Protein AF-0000000069198191 (afdb_homodimer)

Solvent-accessible surface area (backbone atoms only — not comparable to full-atom values): 28771 Å² total; per-residue (Å²): 133,84,78,75,71,73,74,68,70,69,76,62,80,58,51,46,28,41,33,27,58,34,71,60,36,30,59,89,74,40,61,64,58,69,68,40,61,92,50,57,58,44,66,52,53,46,56,86,21,30,64,37,39,41,55,30,9,34,51,59,34,36,53,48,37,34,54,55,46,38,76,74,45,50,49,34,62,27,30,38,34,8,31,30,59,12,20,58,39,41,48,39,45,50,40,70,37,79,33,68,82,27,46,57,40,37,40,40,27,42,44,12,44,69,50,19,29,55,59,74,53,69,55,45,79,86,51,32,60,58,51,48,51,52,45,71,68,41,41,52,37,70,67,40,26,56,35,26,12,69,32,17,37,47,38,39,52,85,41,49,67,54,34,50,72,43,37,70,28,43,34,67,76,54,43,57,62,68,65,76,44,90,64,59,47,74,68,41,49,42,30,17,51,40,49,41,61,36,67,35,37,37,31,25,31,31,73,50,30,59,61,42,31,58,41,53,5,22,67,56,17,47,55,37,61,88,77,72,39,76,38,54,39,82,75,27,67,59,32,70,70,31,39,38,18,60,39,58,29,47,76,67,67,28,56,45,82,42,79,42,92,28,41,66,90,54,78,54,70,63,49,38,66,67,48,54,48,56,71,68,90,134,82,78,74,69,75,75,68,71,68,77,62,81,58,51,48,27,41,35,27,59,32,71,60,35,30,59,89,74,40,63,62,60,68,67,41,62,91,51,56,59,44,67,51,53,44,57,87,19,32,64,36,37,40,55,30,10,33,52,58,33,37,52,48,37,35,53,56,46,39,74,74,43,50,48,35,63,27,30,35,35,8,30,30,60,11,20,58,40,40,48,40,44,51,41,70,37,79,33,66,81,28,45,56,40,38,39,38,26,42,45,12,45,70,50,17,28,56,59,75,53,69,55,43,80,84,53,32,60,58,51,48,52,50,44,70,68,40,41,52,38,70,67,38,27,55,35,26,12,68,30,16,38,46,38,37,52,86,41,50,68,55,32,50,72,44,38,71,28,41,34,66,76,54,42,55,61,67,66,76,44,90,64,58,47,75,65,43,49,43,29,18,52,39,50,41,61,36,67,34,36,36,32,26,28,33,74,51,31,59,61,43,31,58,41,53,4,21,67,57,17,47,56,37,60,88,77,70,40,75,38,55,40,83,75,27,67,60,32,70,69,32,37,39,19,60,39,62,29,45,76,68,66,28,54,44,80,44,78,42,92,28,41,67,89,53,79,56,69,63,47,38,65,68,48,54,48,56,71,68,90

Sequence (562 aa):
MFLLIPLYFFLGQTLPTVLFHGLGDSCSWSMLKSFFSDINADCIEIGSGPSSSILLGFLDQAKDACVKVQEKYAGQTINVVGLSQGALIGRYIITDCDLKGGRVSKYLSIGGPQMGVSVIPHCNSYLCWPLNKVVDSLVYTDYVQQHIGPAGYFRNHEDLDSYLKYNHFLPDLNNERNPECSRKSKVQLNISVQFSSLDQVMLVKFLQDEMVLPKESAFFESVDPETDKVVPLVESEFYIQDYIGVKQLDQQRKIKFIEIDDSHLKWTDDITKNVFIPFLVMFLLIPLYFFLGQTLPTVLFHGLGDSCSWSMLKSFFSDINADCIEIGSGPSSSILLGFLDQAKDACVKVQEKYAGQTINVVGLSQGALIGRYIITDCDLKGGRVSKYLSIGGPQMGVSVIPHCNSYLCWPLNKVVDSLVYTDYVQQHIGPAGYFRNHEDLDSYLKYNHFLPDLNNERNPECSRKSKVQLNISVQFSSLDQVMLVKFLQDEMVLPKESAFFESVDPETDKVVPLVESEFYIQDYIGVKQLDQQRKIKFIEIDDSHLKWTDDITKNVFIPFLV

Secondary structure (DSSP, 8-state):
----------------EEEE--TT--TTT-SHHHHTTTS-EEEPPSTTSTTHHHHS-HHHHHHHHHHHHHHHHTT-EEEEEEETTHHHHHHHHHHT---TT-EEEEEEEES--TT-B-S-TT--HHHHHHHHHHHHHHTTSHHHHHH-GGGGGB--TT-HHHHHHH-SSHHHHTT-S--S-SS--HHHHHHHHHHHT-SEEEEEEETT-SSSSSGGGGGT-EE-TTT--EE-GGGSHHHHTTSSSHHHHHHTT-EEEEEESSSTT---HHHIIIIIHHHH-/-------------PPPEEEE--TT--TTT-SHHHHTTTS-EEEPPSTTSTTHHHHS-HHHHHHHHHHHHHHHHTT-EEEEEEETTHHHHHHHHHHT---TT-EEEEEEEES--TT-B-S-TT--HHHHHHHHHHHHHHTTSHHHHHH-GGGGGB--TT-HHHHHHH-SSHHHHTT-S--S-SS--HHHHHHHHHHHT-SEEEEEEETT-SSSSSGGGGGT-EE-TTT--EE-GGGSHHHHTTSSSHHHHHHTT-EEEEEESSSTT---HHHIIIIIHHHH-

InterPro domains:
  IPR029058 Alpha/Beta hydrolase fold [G3DSA:3.40.50.1820] (12-281)
  IPR029058 Alpha/Beta hydrolase fold [SSF53474] (14-279)

Radius of gyration: 29.88 Å; Cα contacts (8 Å, |Δi|>4): 1149; chains: 2; bounding box: 51×132×80 Å

Organism: Paramecium tetraurelia (NCBI:txid5888)

Nearest PDB structures (foldseek):
  6fvj-assembly7_G  TM=5.860E-01  e=3.903E-06  Mycobacterium tuberculosis
  6fvj-assembly2_B  TM=5.836E-01  e=6.099E-06  Mycobacterium tuberculosis
  6fvj-assembly1_A  TM=5.956E-01  e=1.154E-05  Mycobacterium tuberculosis
  6fvj-assembly5_E  TM=5.384E-01  e=1.083E-05  Mycobacterium tuberculosis
  6fw5-assembly4_D  TM=4.983E-01  e=1.397E-05  Mycobacterium tuberculosis CDC1551

Structure (mmCIF, N/CA/C/O backbone):
data_AF-0000000069198191-model_v1
#
loop_
_entity.id
_entity.type
_entity.pdbx_description
1 polymer 'Chromosome undetermined scaffold_23, whole genome shotgun sequence'
#
loop_
_atom_site.group_PDB
_atom_site.id
_atom_site.type_symbol
_atom_site.label_atom_id
_atom_site.label_alt_id
_atom_site.label_comp_id
_atom_site.label_asym_id
_atom_site.label_entity_id
_atom_site.label_seq_id
_atom_site.pdbx_PDB_ins_code
_atom_site.Cartn_x
_atom_site.Cartn_y
_atom_site.Cartn_z
_atom_site.occupancy
_atom_site.B_iso_or_equiv
_atom_site.auth_seq_id
_atom_site.auth_comp_id
_atom_site.auth_asym_id
_atom_site.auth_atom_id
_atom_site.pdbx_PDB_model_num
ATOM 1 N N . MET A 1 1 ? -13.031 -57.125 -48.5 1 36 1 MET A N 1
ATOM 2 C CA . MET A 1 1 ? -13.602 -56.969 -47.156 1 36 1 MET A CA 1
ATOM 3 C C . MET A 1 1 ? -12.75 -56.031 -46.312 1 36 1 MET A C 1
ATOM 5 O O . MET A 1 1 ? -11.633 -56.375 -45.938 1 36 1 MET A O 1
ATOM 9 N N . PHE A 1 2 ? -12.836 -54.719 -46.625 1 43.81 2 PHE A N 1
ATOM 10 C CA . PHE A 1 2 ? -12.117 -53.625 -46 1 43.81 2 PHE A CA 1
ATOM 11 C C . PHE A 1 2 ? -12.469 -53.5 -44.5 1 43.81 2 PHE A C 1
ATOM 13 O O . PHE A 1 2 ? -13.648 -53.375 -44.156 1 43.81 2 PHE A O 1
ATOM 20 N N . LEU A 1 3 ? -11.68 -54.156 -43.625 1 40.16 3 LEU A N 1
ATOM 21 C CA . LEU A 1 3 ? -11.828 -54.031 -42.188 1 40.16 3 LEU A CA 1
ATOM 22 C C . LEU A 1 3 ? -11.789 -52.562 -41.75 1 40.16 3 LEU A C 1
ATOM 24 O O . LEU A 1 3 ? -10.773 -51.906 -41.906 1 40.16 3 LEU A O 1
ATOM 28 N N . LEU A 1 4 ? -12.898 -51.875 -41.812 1 40.75 4 LEU A N 1
ATOM 29 C CA . LEU A 1 4 ? -13.016 -50.562 -41.156 1 40.75 4 LEU A CA 1
ATOM 30 C C . LEU A 1 4 ? -12.578 -50.656 -39.688 1 40.75 4 LEU A C 1
ATOM 32 O O . LEU A 1 4 ? -13.203 -51.344 -38.906 1 40.75 4 LEU A O 1
ATOM 36 N N . ILE A 1 5 ? -11.305 -50.625 -39.438 1 44.59 5 ILE A N 1
ATOM 37 C CA . ILE A 1 5 ? -10.914 -50.469 -38.031 1 44.59 5 ILE A CA 1
ATOM 38 C C . ILE A 1 5 ? -11.562 -49.219 -37.438 1 44.59 5 ILE A C 1
ATOM 40 O O . ILE A 1 5 ? -11.359 -48.125 -37.938 1 44.59 5 ILE A O 1
ATOM 44 N N . PRO A 1 6 ? -12.711 -49.344 -36.812 1 41.28 6 PRO A N 1
ATOM 45 C CA . PRO A 1 6 ? -13.156 -48.125 -36.125 1 41.28 6 PRO A CA 1
ATOM 46 C C . PRO A 1 6 ? -12.055 -47.438 -35.344 1 41.28 6 PRO A C 1
ATOM 48 O O . PRO A 1 6 ? -11.289 -48.125 -34.625 1 41.28 6 PRO A O 1
ATOM 51 N N . LEU A 1 7 ? -11.469 -46.469 -35.875 1 37.59 7 LEU A N 1
ATOM 52 C CA . LEU A 1 7 ? -10.695 -45.594 -35 1 37.59 7 LEU A CA 1
ATOM 53 C C . LEU A 1 7 ? -11.469 -45.281 -33.719 1 37.59 7 LEU A C 1
ATOM 55 O O . LEU A 1 7 ? -12.477 -44.562 -33.75 1 37.59 7 LEU A O 1
ATOM 59 N N . TYR A 1 8 ? -11.68 -46.25 -32.875 1 34.47 8 TYR A N 1
ATOM 60 C CA . TYR A 1 8 ? -12.141 -45.844 -31.547 1 34.47 8 TYR A CA 1
ATOM 61 C C . TYR A 1 8 ? -11.453 -44.562 -31.094 1 34.47 8 TYR A C 1
ATOM 63 O O . TYR A 1 8 ? -10.227 -44.5 -31 1 34.47 8 TYR A O 1
ATOM 71 N N . PHE A 1 9 ? -11.898 -43.469 -31.609 1 35.97 9 PHE A N 1
ATOM 72 C CA . PHE A 1 9 ? -11.586 -42.281 -30.812 1 35.97 9 PHE A CA 1
ATOM 73 C C . PHE A 1 9 ? -11.617 -42.625 -29.328 1 35.97 9 PHE A C 1
ATOM 75 O O . PHE A 1 9 ? -12.672 -42.969 -28.781 1 35.97 9 PHE A O 1
ATOM 82 N N . PHE A 1 10 ? -10.75 -43.438 -28.875 1 36.59 10 PHE A N 1
ATOM 83 C CA . PHE A 1 10 ? -10.641 -43.438 -27.422 1 36.59 10 PHE A CA 1
ATOM 84 C C . PHE A 1 10 ? -10.969 -42.062 -26.844 1 36.59 10 PHE A C 1
ATOM 86 O O . PHE A 1 10 ? -10.227 -41.125 -27.062 1 36.59 10 PHE A O 1
ATOM 93 N N . LEU A 1 11 ? -12.102 -41.594 -26.953 1 41.69 11 LEU A N 1
ATOM 94 C CA . LEU A 1 11 ? -12.508 -40.5 -26.078 1 41.69 11 LEU A CA 1
ATOM 95 C C . LEU A 1 11 ? -11.75 -40.562 -24.75 1 41.69 11 LEU A C 1
ATOM 97 O O . LEU A 1 11 ? -12.211 -41.188 -23.797 1 41.69 11 LEU A O 1
ATOM 101 N N . GLY A 1 12 ? -10.609 -41 -24.672 1 45.25 12 GLY A N 1
ATOM 102 C CA . GLY A 1 12 ? -9.766 -41.094 -23.5 1 45.25 12 GLY A CA 1
ATOM 103 C C . GLY A 1 12 ? -9.977 -39.969 -22.5 1 45.25 12 GLY A C 1
ATOM 104 O O . GLY A 1 12 ? -10.094 -38.812 -22.891 1 45.25 12 GLY A O 1
ATOM 105 N N . GLN A 1 13 ? -10.594 -40.281 -21.391 1 59.78 13 GLN A N 1
ATOM 106 C CA . GLN A 1 13 ? -10.969 -39.375 -20.312 1 59.78 13 GLN A CA 1
ATOM 107 C C . GLN A 1 13 ? -9.867 -38.344 -20.047 1 59.78 13 GLN A C 1
ATOM 109 O O . GLN A 1 13 ? -8.719 -38.719 -19.781 1 59.78 13 GLN A O 1
ATOM 114 N N . THR A 1 14 ? -9.992 -37.062 -20.531 1 84.62 14 THR A N 1
ATOM 115 C CA . THR A 1 14 ? -9.07 -35.969 -20.234 1 84.62 14 THR A CA 1
ATOM 116 C C . THR A 1 14 ? -8.797 -35.875 -18.734 1 84.62 14 THR A C 1
ATOM 118 O O . THR A 1 14 ? -9.664 -36.188 -17.922 1 84.62 14 THR A O 1
ATOM 121 N N . LEU A 1 15 ? -7.559 -35.875 -18.344 1 94.25 15 LEU A N 1
ATOM 122 C CA . LEU A 1 15 ? -7.172 -35.719 -16.938 1 94.25 15 LEU A CA 1
ATOM 123 C C . LEU A 1 15 ? -7.938 -34.594 -16.281 1 94.25 15 LEU A C 1
ATOM 125 O O . LEU A 1 15 ? -8.211 -33.562 -16.922 1 94.25 15 LEU A O 1
ATOM 129 N N . PRO A 1 16 ? -8.43 -34.875 -15.016 1 96.5 16 PRO A N 1
ATOM 130 C CA . PRO A 1 16 ? -8.969 -33.719 -14.297 1 96.5 16 PRO A CA 1
ATOM 131 C C . PRO A 1 16 ? -7.988 -32.562 -14.25 1 96.5 16 PRO A C 1
ATOM 133 O O . PRO A 1 16 ? -6.777 -32.75 -14.117 1 96.5 16 PRO A O 1
ATOM 136 N N . THR A 1 17 ? -8.531 -31.344 -14.406 1 97.38 17 THR A N 1
ATOM 137 C CA . THR A 1 17 ? -7.73 -30.125 -14.344 1 97.38 17 THR A CA 1
ATOM 138 C C . THR A 1 17 ? -8.164 -29.25 -13.172 1 97.38 17 THR A C 1
ATOM 140 O O . THR A 1 17 ? -9.344 -28.906 -13.055 1 97.38 17 THR A O 1
ATOM 143 N N . VAL A 1 18 ? -7.227 -28.969 -12.312 1 97.75 18 VAL A N 1
ATOM 144 C CA . VAL A 1 18 ? -7.48 -28.125 -11.164 1 97.75 18 VAL A CA 1
ATOM 145 C C . VAL A 1 18 ? -7.051 -26.688 -11.477 1 97.75 18 VAL A C 1
ATOM 147 O O . VAL A 1 18 ? -5.934 -26.453 -11.938 1 97.75 18 VAL A O 1
ATOM 150 N N . LEU A 1 19 ? -7.953 -25.734 -11.203 1 97.75 19 LEU A N 1
ATOM 151 C CA . LEU A 1 19 ? -7.727 -24.328 -11.523 1 97.75 19 LEU A CA 1
ATOM 152 C C . LEU A 1 19 ? -7.578 -23.5 -10.25 1 97.75 19 LEU A C 1
ATOM 154 O O . LEU A 1 19 ? -8.312 -23.703 -9.281 1 97.75 19 LEU A O 1
ATOM 158 N N . PHE A 1 20 ? -6.613 -22.594 -10.242 1 97.75 20 PHE A N 1
ATOM 159 C CA . PHE A 1 20 ? -6.438 -21.656 -9.133 1 97.75 20 PHE A CA 1
ATOM 160 C C . PHE A 1 20 ? -6.539 -20.219 -9.617 1 97.75 20 PHE A C 1
ATOM 162 O O . PHE A 1 20 ? -5.836 -19.812 -10.547 1 97.75 20 PHE A O 1
ATOM 169 N N . HIS A 1 21 ? -7.375 -19.391 -8.922 1 96.44 21 HIS A N 1
ATOM 170 C CA . HIS A 1 21 ? -7.602 -17.984 -9.289 1 96.44 21 HIS A CA 1
ATOM 171 C C . HIS A 1 21 ? -6.531 -17.078 -8.695 1 96.44 21 HIS A C 1
ATOM 173 O O . HIS A 1 21 ? -5.684 -17.531 -7.926 1 96.44 21 HIS A O 1
ATOM 179 N N . GLY A 1 22 ? -6.566 -15.805 -9.078 1 95.19 22 GLY A N 1
ATOM 180 C CA . GLY A 1 22 ? -5.578 -14.836 -8.625 1 95.19 22 GLY A CA 1
ATOM 181 C C . GLY A 1 22 ? -6.027 -14.055 -7.41 1 95.19 22 GLY A C 1
ATOM 182 O O . GLY A 1 22 ? -7.047 -14.375 -6.797 1 95.19 22 GLY A O 1
ATOM 183 N N . LEU A 1 23 ? -5.305 -13.062 -7.121 1 95.19 23 LEU A N 1
ATOM 184 C CA . LEU A 1 23 ? -5.523 -12.195 -5.973 1 95.19 23 LEU A CA 1
ATOM 185 C C . LEU A 1 23 ? -6.867 -11.484 -6.074 1 95.19 23 LEU A C 1
ATOM 187 O O . LEU A 1 23 ? -7.188 -10.891 -7.109 1 95.19 23 LEU A O 1
ATOM 191 N N . GLY A 1 24 ? -7.691 -11.539 -5.027 1 92.81 24 GLY A N 1
ATOM 192 C CA . GLY A 1 24 ? -8.938 -10.789 -4.961 1 92.81 24 GLY A CA 1
ATOM 193 C C . GLY A 1 24 ? -10.055 -11.414 -5.777 1 92.81 24 GLY A C 1
ATOM 194 O O . GLY A 1 24 ? -11.094 -10.789 -5.988 1 92.81 24 GLY A O 1
ATOM 195 N N . ASP A 1 25 ? -9.797 -12.547 -6.254 1 92.75 25 ASP A N 1
ATOM 196 C CA . ASP A 1 25 ? -10.781 -13.258 -7.062 1 92.75 25 ASP A CA 1
ATOM 197 C C . ASP A 1 25 ? -11.375 -14.438 -6.297 1 92.75 25 ASP A C 1
ATOM 199 O O . ASP A 1 25 ? -11.094 -14.617 -5.109 1 92.75 25 ASP A O 1
ATOM 203 N N . SER A 1 26 ? -12.328 -15.125 -6.945 1 93.81 26 SER A N 1
ATOM 204 C CA . SER A 1 26 ? -12.953 -16.344 -6.418 1 93.81 26 SER A CA 1
ATOM 205 C C . SER A 1 26 ? -13.43 -17.25 -7.543 1 93.81 26 SER A C 1
ATOM 207 O O . SER A 1 26 ? -13.57 -16.812 -8.688 1 93.81 26 SER A O 1
ATOM 209 N N . CYS A 1 27 ? -13.617 -18.469 -7.211 1 94.44 27 CYS A N 1
ATOM 210 C CA . CYS A 1 27 ? -14.094 -19.422 -8.211 1 94.44 27 CYS A CA 1
ATOM 211 C C . CYS A 1 27 ? -15.469 -19.031 -8.727 1 94.44 27 CYS A C 1
ATOM 213 O O . CYS A 1 27 ? -15.781 -19.234 -9.898 1 94.44 27 CYS A O 1
ATOM 215 N N . SER A 1 28 ? -16.234 -18.438 -7.855 1 89.56 28 SER A N 1
ATOM 216 C CA . SER A 1 28 ? -17.578 -18.047 -8.25 1 89.56 28 SER A CA 1
ATOM 217 C C . SER A 1 28 ? -17.562 -16.844 -9.18 1 89.56 28 SER A C 1
ATOM 219 O O . SER A 1 28 ? -18.484 -16.641 -9.969 1 89.56 28 SER A O 1
ATOM 221 N N . TRP A 1 29 ? -16.516 -16 -9.094 1 82.12 29 TRP A N 1
ATOM 222 C CA . TRP A 1 29 ? -16.438 -14.758 -9.852 1 82.12 29 TRP A CA 1
ATOM 223 C C . TRP A 1 29 ? -15.5 -14.891 -11.039 1 82.12 29 TRP A C 1
ATOM 225 O O . TRP A 1 29 ? -15.562 -14.102 -11.984 1 82.12 29 TRP A O 1
ATOM 235 N N . SER A 1 30 ? -14.734 -15.922 -10.977 1 77.69 30 SER A N 1
ATOM 236 C CA . SER A 1 30 ? -13.664 -16.047 -11.961 1 77.69 30 SER A CA 1
ATOM 237 C C . SER A 1 30 ? -14.195 -16.562 -13.297 1 77.69 30 SER A C 1
ATOM 239 O O . SER A 1 30 ? -15.164 -17.328 -13.328 1 77.69 30 SER A O 1
ATOM 241 N N . MET A 1 31 ? -13.578 -16.031 -14.32 1 78.94 31 MET A N 1
ATOM 242 C CA . MET A 1 31 ? -13.914 -16.547 -15.641 1 78.94 31 MET A CA 1
ATOM 243 C C . MET A 1 31 ? -13.164 -17.859 -15.922 1 78.94 31 MET A C 1
ATOM 245 O O . MET A 1 31 ? -13.336 -18.453 -16.984 1 78.94 31 MET A O 1
ATOM 249 N N . LEU A 1 32 ? -12.43 -18.266 -14.938 1 83.44 32 LEU A N 1
ATOM 250 C CA . LEU A 1 32 ? -11.547 -19.406 -15.117 1 83.44 32 LEU A CA 1
ATOM 251 C C . LEU A 1 32 ? -12.336 -20.641 -15.562 1 83.44 32 LEU A C 1
ATOM 253 O O . LEU A 1 32 ? -11.969 -21.297 -16.531 1 83.44 32 LEU A O 1
ATOM 257 N N . LYS A 1 33 ? -13.445 -20.891 -14.859 1 80.81 33 LYS A N 1
ATOM 258 C CA . LYS A 1 33 ? -14.227 -22.078 -15.203 1 80.81 33 LYS A CA 1
ATOM 259 C C . LYS A 1 33 ? -14.812 -21.969 -16.609 1 80.81 33 LYS A C 1
ATOM 261 O O . LYS A 1 33 ? -14.828 -22.938 -17.359 1 80.81 33 LYS A O 1
ATOM 266 N N . SER A 1 34 ? -15.203 -20.734 -16.906 1 82 34 SER A N 1
ATOM 267 C CA . SER A 1 34 ? -15.812 -20.531 -18.219 1 82 34 SER A CA 1
ATOM 268 C C . SER A 1 34 ? -14.789 -20.656 -19.328 1 82 34 SER A C 1
ATOM 270 O O . SER A 1 34 ? -15.094 -21.172 -20.406 1 82 34 SER A O 1
ATOM 272 N N . PHE A 1 35 ? -13.586 -20.266 -19.031 1 85.81 35 PHE A N 1
ATOM 273 C CA . PHE A 1 35 ? -12.523 -20.344 -20.031 1 85.81 35 PHE A CA 1
ATOM 274 C C . PHE A 1 35 ? -12.203 -21.797 -20.359 1 85.81 35 PHE A C 1
ATOM 276 O O . PHE A 1 35 ? -11.82 -22.109 -21.484 1 85.81 35 PHE A O 1
ATOM 283 N N . PHE A 1 36 ? -12.469 -22.719 -19.375 1 89.38 36 PHE A N 1
ATOM 284 C CA . PHE A 1 36 ? -12.062 -24.109 -19.547 1 89.38 36 PHE A CA 1
ATOM 285 C C . PHE A 1 36 ? -13.266 -25.031 -19.5 1 89.38 36 PHE A C 1
ATOM 287 O O . PHE A 1 36 ? -13.18 -26.156 -18.984 1 89.38 36 PHE A O 1
ATOM 294 N N . SER A 1 37 ? -14.391 -24.531 -19.938 1 87.06 37 SER A N 1
ATOM 295 C CA . SER A 1 37 ? -15.656 -25.25 -19.859 1 87.06 37 SER A CA 1
ATOM 296 C C . SER A 1 37 ? -15.641 -26.5 -20.75 1 87.06 37 SER A C 1
ATOM 298 O O . SER A 1 37 ? -16.438 -27.422 -20.547 1 87.06 37 SER A O 1
ATOM 300 N N . ASP A 1 38 ? -14.742 -26.641 -21.719 1 89 38 ASP A N 1
ATOM 301 C CA . ASP A 1 38 ? -14.719 -27.719 -22.703 1 89 38 ASP A CA 1
ATOM 302 C C . ASP A 1 38 ? -13.914 -28.906 -22.203 1 89 38 ASP A C 1
ATOM 304 O O . ASP A 1 38 ? -13.812 -29.938 -22.891 1 89 38 ASP A O 1
ATOM 308 N N . ILE A 1 39 ? -13.32 -28.719 -21.016 1 90.75 39 ILE A N 1
ATOM 309 C CA . ILE A 1 39 ? -12.547 -29.828 -20.469 1 90.75 39 ILE A CA 1
ATOM 310 C C . ILE A 1 39 ? -12.977 -30.094 -19.031 1 90.75 39 ILE A C 1
ATOM 312 O O . ILE A 1 39 ? -13.789 -29.359 -18.469 1 90.75 39 ILE A O 1
ATOM 316 N N . ASN A 1 40 ? -12.531 -31.203 -18.453 1 92.19 40 ASN A N 1
ATOM 317 C CA . ASN A 1 40 ? -12.789 -31.562 -17.062 1 92.19 40 ASN A CA 1
ATOM 318 C C . ASN A 1 40 ? -12 -30.672 -16.094 1 92.19 40 ASN A C 1
ATOM 320 O O . ASN A 1 40 ? -10.906 -31.047 -15.68 1 92.19 40 ASN A O 1
ATOM 324 N N . ALA A 1 41 ? -12.523 -29.547 -15.844 1 94.38 41 ALA A N 1
ATOM 325 C CA . ALA A 1 41 ? -11.812 -28.578 -15.031 1 94.38 41 ALA A CA 1
ATOM 326 C C . ALA A 1 41 ? -12.625 -28.188 -13.805 1 94.38 41 ALA A C 1
ATOM 328 O O . ALA A 1 41 ? -13.852 -28.062 -13.875 1 94.38 41 ALA A O 1
ATOM 329 N N . ASP A 1 42 ? -11.945 -28.062 -12.703 1 94.62 42 ASP A N 1
ATOM 330 C CA . ASP A 1 42 ? -12.531 -27.688 -11.422 1 94.62 42 ASP A CA 1
ATOM 331 C C . ASP A 1 42 ? -11.719 -26.578 -10.742 1 94.62 42 ASP A C 1
ATOM 333 O O . ASP A 1 42 ? -10.508 -26.719 -10.562 1 94.62 42 ASP A O 1
ATOM 337 N N . CYS A 1 43 ? -12.414 -25.5 -10.398 1 96.19 43 CYS A N 1
ATOM 338 C CA . CYS A 1 43 ? -11.75 -24.422 -9.672 1 96.19 43 CYS A CA 1
ATOM 339 C C . CYS A 1 43 ? -11.734 -24.703 -8.18 1 96.19 43 CYS A C 1
ATOM 341 O O . CYS A 1 43 ? -12.773 -24.969 -7.578 1 96.19 43 CYS A O 1
ATOM 343 N N . ILE A 1 44 ? -10.555 -24.688 -7.602 1 96.5 44 ILE A N 1
ATOM 344 C CA . ILE A 1 44 ? -10.391 -24.844 -6.16 1 96.5 44 ILE A CA 1
ATOM 345 C C . ILE A 1 44 ? -10.211 -23.469 -5.516 1 96.5 44 ILE A C 1
ATOM 347 O O . ILE A 1 44 ? -9.289 -22.734 -5.871 1 96.5 44 ILE A O 1
ATOM 351 N N . GLU A 1 45 ? -11.094 -23.141 -4.57 1 96.06 45 GLU A N 1
ATOM 352 C CA . GLU A 1 45 ? -11.102 -21.828 -3.941 1 96.06 45 GLU A CA 1
ATOM 353 C C . GLU A 1 45 ? -9.859 -21.609 -3.09 1 96.06 45 GLU A C 1
ATOM 355 O O . GLU A 1 45 ? -9.492 -22.469 -2.289 1 96.06 45 GLU A O 1
ATOM 360 N N . ILE A 1 46 ? -9.094 -20.562 -3.271 1 93.31 46 ILE A N 1
ATOM 361 C CA . ILE A 1 46 ? -8.016 -20.156 -2.379 1 93.31 46 ILE A CA 1
ATOM 362 C C . ILE A 1 46 ? -8.602 -19.578 -1.092 1 93.31 46 ILE A C 1
ATOM 364 O O . ILE A 1 46 ? -9.273 -18.547 -1.114 1 93.31 46 ILE A O 1
ATOM 368 N N . GLY A 1 47 ? -8.344 -20.234 -0.029 1 93 47 GLY A N 1
ATOM 369 C CA . GLY A 1 47 ? -8.992 -19.828 1.21 1 93 47 GLY A CA 1
ATOM 370 C C . GLY A 1 47 ? -10.508 -19.891 1.136 1 93 47 GLY A C 1
ATOM 371 O O . GLY A 1 47 ? -11.078 -20.906 0.746 1 93 47 GLY A O 1
ATOM 372 N N . SER A 1 48 ? -11.164 -18.797 1.521 1 90.94 48 SER A N 1
ATOM 373 C CA . SER A 1 48 ? -12.625 -18.734 1.492 1 90.94 48 SER A CA 1
ATOM 374 C C . SER A 1 48 ? -13.109 -17.688 0.486 1 90.94 48 SER A C 1
ATOM 376 O O . SER A 1 48 ? -14.227 -17.188 0.597 1 90.94 48 SER A O 1
ATOM 378 N N . GLY A 1 49 ? -12.109 -17.328 -0.376 1 90.44 49 GLY A N 1
ATOM 379 C CA . GLY A 1 49 ? -12.531 -16.375 -1.395 1 90.44 49 GLY A CA 1
ATOM 380 C C . GLY A 1 49 ? -11.68 -15.125 -1.429 1 90.44 49 GLY A C 1
ATOM 381 O O . GLY A 1 49 ? -10.516 -15.141 -1.02 1 90.44 49 GLY A O 1
ATOM 382 N N . PRO A 1 50 ? -12.203 -14.07 -2.004 1 92.38 50 PRO A N 1
ATOM 383 C CA . PRO A 1 50 ? -11.422 -12.883 -2.377 1 92.38 50 PRO A CA 1
ATOM 384 C C . PRO A 1 50 ? -10.633 -12.305 -1.205 1 92.38 50 PRO A C 1
ATOM 386 O O . PRO A 1 50 ? -9.438 -12.047 -1.331 1 92.38 50 PRO A O 1
ATOM 389 N N . SER A 1 51 ? -11.25 -12.164 -0.042 1 94.38 51 SER A N 1
ATOM 390 C CA . SER A 1 51 ? -10.562 -11.562 1.095 1 94.38 51 SER A CA 1
ATOM 391 C C . SER A 1 51 ? -9.438 -12.461 1.6 1 94.38 51 SER A C 1
ATOM 393 O O . SER A 1 51 ? -8.375 -11.977 2.002 1 94.38 51 SER A O 1
ATOM 395 N N . SER A 1 52 ? -9.68 -13.789 1.537 1 95.88 52 SER A N 1
ATOM 396 C CA . SER A 1 52 ? -8.664 -14.727 2.004 1 95.88 52 SER A CA 1
ATOM 397 C C . SER A 1 52 ? -7.43 -14.703 1.103 1 95.88 52 SER A C 1
ATOM 399 O O . SER A 1 52 ? -6.305 -14.867 1.576 1 95.88 52 SER A O 1
ATOM 401 N N . SER A 1 53 ? -7.691 -14.477 -0.177 1 95.38 53 SER A N 1
ATOM 402 C CA . SER A 1 53 ? -6.574 -14.438 -1.111 1 95.38 53 SER A CA 1
ATOM 403 C C . SER A 1 53 ? -5.684 -13.219 -0.857 1 95.38 53 SER A C 1
ATOM 405 O O . SER A 1 53 ? -4.566 -13.148 -1.371 1 95.38 53 SER A O 1
ATOM 407 N N . ILE A 1 54 ? -6.145 -12.305 -0.061 1 96.81 54 ILE A N 1
ATOM 408 C CA . ILE A 1 54 ? -5.414 -11.078 0.245 1 96.81 54 ILE A CA 1
ATOM 409 C C . ILE A 1 54 ? -4.883 -11.141 1.674 1 96.81 54 ILE A C 1
ATOM 411 O O . ILE A 1 54 ? -3.707 -10.852 1.916 1 96.81 54 ILE A O 1
ATOM 415 N N . LEU A 1 55 ? -5.703 -11.617 2.654 1 97.38 55 LEU A N 1
ATOM 416 C CA . LEU A 1 55 ? -5.465 -11.367 4.07 1 97.38 55 LEU A CA 1
ATOM 417 C C . LEU A 1 55 ? -4.992 -12.633 4.777 1 97.38 55 LEU A C 1
ATOM 419 O O . LEU A 1 55 ? -4.953 -12.68 6.008 1 97.38 55 LEU A O 1
ATOM 423 N N . LEU A 1 56 ? -4.73 -13.727 4.027 1 97.5 56 LEU A N 1
ATOM 424 C CA . LEU A 1 56 ? -4.039 -14.898 4.559 1 97.5 56 LEU A CA 1
ATOM 425 C C . LEU A 1 56 ? -2.609 -14.961 4.035 1 97.5 56 LEU A C 1
ATOM 427 O O . LEU A 1 56 ? -2.357 -14.672 2.863 1 97.5 56 LEU A O 1
ATOM 431 N N . GLY A 1 57 ? -1.693 -15.305 4.996 1 98.06 57 GLY A N 1
ATOM 432 C CA . GLY A 1 57 ? -0.35 -15.57 4.508 1 98.06 57 GLY A CA 1
ATOM 433 C C . GLY A 1 57 ? -0.321 -16.547 3.342 1 98.06 57 GLY A C 1
ATOM 434 O O . GLY A 1 57 ? -1.146 -17.453 3.27 1 98.06 57 GLY A O 1
ATOM 435 N N . PHE A 1 58 ? 0.586 -16.312 2.496 1 98.56 58 PHE A N 1
ATOM 436 C CA . PHE A 1 58 ? 0.554 -17.062 1.247 1 98.56 58 PHE A CA 1
ATOM 437 C C . PHE A 1 58 ? 0.804 -18.547 1.502 1 98.56 58 PHE A C 1
ATOM 439 O O . PHE A 1 58 ? 0.236 -19.406 0.82 1 98.56 58 PHE A O 1
ATOM 446 N N . LEU A 1 59 ? 1.663 -18.906 2.471 1 98.19 59 LEU A N 1
ATOM 447 C CA . LEU A 1 59 ? 1.884 -20.312 2.826 1 98.19 59 LEU A CA 1
ATOM 448 C C . LEU A 1 59 ? 0.589 -20.953 3.303 1 98.19 59 LEU A C 1
ATOM 450 O O . LEU A 1 59 ? 0.291 -22.094 2.938 1 98.19 59 LEU A O 1
ATOM 454 N N . ASP A 1 60 ? -0.177 -20.234 4.078 1 98.31 60 ASP A N 1
ATOM 455 C CA . ASP A 1 60 ? -1.447 -20.75 4.57 1 98.31 60 ASP A CA 1
ATOM 456 C C . ASP A 1 60 ? -2.436 -20.953 3.424 1 98.31 60 ASP A C 1
ATOM 458 O O . ASP A 1 60 ? -3.213 -21.922 3.432 1 98.31 60 ASP A O 1
ATOM 462 N N . GLN A 1 61 ? -2.451 -20.047 2.486 1 98.5 61 GLN A N 1
ATOM 463 C CA . GLN A 1 61 ? -3.277 -20.219 1.298 1 98.5 61 GLN A CA 1
ATOM 464 C C . GLN A 1 61 ? -2.91 -21.516 0.567 1 98.5 61 GLN A C 1
ATOM 466 O O . GLN A 1 61 ? -3.789 -22.281 0.174 1 98.5 61 GLN A O 1
ATOM 471 N N . ALA A 1 62 ? -1.615 -21.719 0.419 1 98.44 62 ALA A N 1
ATOM 472 C CA . ALA A 1 62 ? -1.121 -22.891 -0.298 1 98.44 62 ALA A CA 1
ATOM 473 C C . ALA A 1 62 ? -1.48 -24.172 0.441 1 98.44 62 ALA A C 1
ATOM 475 O O . ALA A 1 62 ? -1.926 -25.141 -0.173 1 98.44 62 ALA A O 1
ATOM 476 N N . LYS A 1 63 ? -1.284 -24.172 1.744 1 98.25 63 LYS A N 1
ATOM 477 C CA . LYS A 1 63 ? -1.623 -25.328 2.553 1 98.25 63 LYS A CA 1
ATOM 478 C C . LYS A 1 63 ? -3.115 -25.641 2.477 1 98.25 63 LYS A C 1
ATOM 480 O O . LYS A 1 63 ? -3.512 -26.812 2.383 1 98.25 63 LYS A O 1
ATOM 485 N N . ASP A 1 64 ? -3.873 -24.594 2.541 1 98.19 64 ASP A N 1
ATOM 486 C CA . ASP A 1 64 ? -5.316 -24.781 2.424 1 98.19 64 ASP A CA 1
ATOM 487 C C . ASP A 1 64 ? -5.688 -25.391 1.075 1 98.19 64 ASP A C 1
ATOM 489 O O . ASP A 1 64 ? -6.523 -26.297 1.007 1 98.19 64 ASP A O 1
ATOM 493 N N . ALA A 1 65 ? -5.141 -24.844 0.031 1 98.25 65 ALA A N 1
ATOM 494 C CA . ALA A 1 65 ? -5.375 -25.375 -1.309 1 98.25 65 ALA A CA 1
ATOM 495 C C . ALA A 1 65 ? -4.988 -26.844 -1.392 1 98.25 65 ALA A C 1
ATOM 497 O O . ALA A 1 65 ? -5.703 -27.656 -1.999 1 98.25 65 ALA A O 1
ATOM 498 N N . CYS A 1 66 ? -3.873 -27.219 -0.791 1 98.38 66 CYS A N 1
ATOM 499 C CA . CYS A 1 66 ? -3.408 -28.594 -0.784 1 98.38 66 CYS A CA 1
ATOM 500 C C . CYS A 1 66 ? -4.441 -29.516 -0.147 1 98.38 66 CYS A C 1
ATOM 502 O O . CYS A 1 66 ? -4.77 -30.562 -0.702 1 98.38 66 CYS A O 1
ATOM 504 N N . VAL A 1 67 ? -4.957 -29.125 0.975 1 98.38 67 VAL A N 1
ATOM 505 C CA . VAL A 1 67 ? -5.961 -29.922 1.669 1 98.38 67 VAL A CA 1
ATOM 506 C C . VAL A 1 67 ? -7.168 -30.141 0.761 1 98.38 67 VAL A C 1
ATOM 508 O O . VAL A 1 67 ? -7.672 -31.266 0.641 1 98.38 67 VAL A O 1
ATOM 511 N N . LYS A 1 68 ? -7.578 -29.156 0.105 1 98.25 68 LYS A N 1
ATOM 512 C CA . LYS A 1 68 ? -8.758 -29.219 -0.758 1 98.25 68 LYS A CA 1
ATOM 513 C C . LYS A 1 68 ? -8.492 -30.109 -1.973 1 98.25 68 LYS A C 1
ATOM 515 O O . LYS A 1 68 ? -9.375 -30.844 -2.408 1 98.25 68 LYS A O 1
ATOM 520 N N . VAL A 1 69 ? -7.312 -29.984 -2.541 1 98.38 69 VAL A N 1
ATOM 521 C CA . VAL A 1 69 ? -6.949 -30.844 -3.672 1 98.38 69 VAL A CA 1
ATOM 522 C C . VAL A 1 69 ? -6.898 -32.281 -3.227 1 98.38 69 VAL A C 1
ATOM 524 O O . VAL A 1 69 ? -7.375 -33.188 -3.936 1 98.38 69 VAL A O 1
ATOM 527 N N . GLN A 1 70 ? -6.336 -32.562 -2.031 1 97.94 70 GLN A N 1
ATOM 528 C CA . GLN A 1 70 ? -6.25 -33.938 -1.492 1 97.94 70 GLN A CA 1
ATOM 529 C C . GLN A 1 70 ? -7.637 -34.531 -1.302 1 97.94 70 GLN A C 1
ATOM 531 O O . GLN A 1 70 ? -7.848 -35.719 -1.581 1 97.94 70 GLN A O 1
ATOM 536 N N . GLU A 1 71 ? -8.547 -33.75 -0.809 1 97.75 71 GLU A N 1
ATOM 537 C CA . GLU A 1 71 ? -9.906 -34.219 -0.539 1 97.75 71 GLU A CA 1
ATOM 538 C C . GLU A 1 71 ? -10.578 -34.719 -1.812 1 97.75 71 GLU A C 1
ATOM 540 O O . GLU A 1 71 ? -11.344 -35.688 -1.774 1 97.75 71 GLU A O 1
ATOM 545 N N . LYS A 1 72 ? -10.172 -34.188 -2.918 1 97.06 72 LYS A N 1
ATOM 546 C CA . LYS A 1 72 ? -10.93 -34.469 -4.133 1 97.06 72 LYS A CA 1
ATOM 547 C C . LYS A 1 72 ? -10.117 -35.312 -5.105 1 97.06 72 LYS A C 1
ATOM 549 O O . LYS A 1 72 ? -10.68 -36.094 -5.875 1 97.06 72 LYS A O 1
ATOM 554 N N . TYR A 1 73 ? -8.82 -35.219 -5.02 1 97.44 73 TYR A N 1
ATOM 555 C CA . TYR A 1 73 ? -8.055 -35.75 -6.141 1 97.44 73 TYR A CA 1
ATOM 556 C C . TYR A 1 73 ? -6.926 -36.625 -5.652 1 97.44 73 TYR A C 1
ATOM 558 O O . TYR A 1 73 ? -6.008 -36.969 -6.41 1 97.44 73 TYR A O 1
ATOM 566 N N . ALA A 1 74 ? -6.898 -37.062 -4.379 1 96.31 74 ALA A N 1
ATOM 567 C CA . ALA A 1 74 ? -5.863 -37.938 -3.855 1 96.31 74 ALA A CA 1
ATOM 568 C C . ALA A 1 74 ? -5.73 -39.188 -4.715 1 96.31 74 ALA A C 1
ATOM 570 O O . ALA A 1 74 ? -6.738 -39.781 -5.109 1 96.31 74 ALA A O 1
ATOM 571 N N . GLY A 1 75 ? -4.516 -39.531 -5.047 1 97.31 75 GLY A N 1
ATOM 572 C CA . GLY A 1 75 ? -4.246 -40.75 -5.773 1 97.31 75 GLY A CA 1
ATOM 573 C C . GLY A 1 75 ? -4.449 -40.625 -7.27 1 97.31 75 GLY A C 1
ATOM 574 O O . GLY A 1 75 ? -4.227 -41.562 -8.023 1 97.31 75 GLY A O 1
ATOM 575 N N . GLN A 1 76 ? -4.762 -39.438 -7.738 1 97.25 76 GLN A N 1
ATOM 576 C CA . GLN A 1 76 ? -5.07 -39.25 -9.156 1 97.25 76 GLN A CA 1
ATOM 577 C C . GLN A 1 76 ? -3.961 -38.469 -9.852 1 97.25 76 GLN A C 1
ATOM 579 O O . GLN A 1 76 ? -3.148 -37.812 -9.195 1 97.25 76 GLN A O 1
ATOM 584 N N . THR A 1 77 ? -3.842 -38.656 -11.156 1 97.69 77 THR A N 1
ATOM 585 C CA . THR A 1 77 ? -3.051 -37.75 -12 1 97.69 77 THR A CA 1
ATOM 586 C C . THR A 1 77 ? -3.891 -36.594 -12.484 1 97.69 77 THR A C 1
ATOM 588 O O . THR A 1 77 ? -4.98 -36.781 -13.031 1 97.69 77 THR A O 1
ATOM 591 N N . ILE A 1 78 ? -3.463 -35.406 -12.219 1 98.12 78 ILE A N 1
ATOM 592 C CA . ILE A 1 78 ? -4.25 -34.219 -12.547 1 98.12 78 ILE A CA 1
ATOM 593 C C . ILE A 1 78 ? -3.387 -33.219 -13.32 1 98.12 78 ILE A C 1
ATOM 595 O O . ILE A 1 78 ? -2.16 -33.344 -13.344 1 98.12 78 ILE A O 1
ATOM 599 N N . ASN A 1 79 ? -4.016 -32.281 -14.078 1 98.25 79 ASN A N 1
ATOM 600 C CA . ASN A 1 79 ? -3.391 -31.047 -14.547 1 98.25 79 ASN A CA 1
ATOM 601 C C . ASN A 1 79 ? -3.646 -29.891 -13.586 1 98.25 79 ASN A C 1
ATOM 603 O O . ASN A 1 79 ? -4.621 -29.906 -12.828 1 98.25 79 ASN A O 1
ATOM 607 N N . VAL A 1 80 ? -2.744 -28.953 -13.633 1 98.38 80 VAL A N 1
ATOM 608 C CA . VAL A 1 80 ? -2.9 -27.766 -12.789 1 98.38 80 VAL A CA 1
ATOM 609 C C . VAL A 1 80 ? -2.764 -26.5 -13.633 1 98.38 80 VAL A C 1
ATOM 611 O O . VAL A 1 80 ? -1.85 -26.391 -14.453 1 98.38 80 VAL A O 1
ATOM 614 N N . VAL A 1 81 ? -3.688 -25.594 -13.484 1 98.19 81 VAL A N 1
ATOM 615 C CA . VAL A 1 81 ? -3.652 -24.281 -14.109 1 98.19 81 VAL A CA 1
ATOM 616 C C . VAL A 1 81 ? -3.705 -23.203 -13.031 1 98.19 81 VAL A C 1
ATOM 618 O O . VAL A 1 81 ? -4.547 -23.25 -12.125 1 98.19 81 VAL A O 1
ATOM 621 N N . GLY A 1 82 ? -2.842 -22.281 -13.094 1 98 82 GLY A N 1
ATOM 622 C CA . GLY A 1 82 ? -2.852 -21.156 -12.172 1 98 82 GLY A CA 1
ATOM 623 C C . GLY A 1 82 ? -2.812 -19.812 -12.867 1 98 82 GLY A C 1
ATOM 624 O O . GLY A 1 82 ? -2.018 -19.609 -13.781 1 98 82 GLY A O 1
ATOM 625 N N . LEU A 1 83 ? -3.693 -18.906 -12.461 1 97.19 83 LEU A N 1
ATOM 626 C CA . LEU A 1 83 ? -3.705 -17.516 -12.938 1 97.19 83 LEU A CA 1
ATOM 627 C C . LEU A 1 83 ? -3.049 -16.594 -11.93 1 97.19 83 LEU A C 1
ATOM 629 O O . LEU A 1 83 ? -3.428 -16.562 -10.758 1 97.19 83 LEU A O 1
ATOM 633 N N . SER A 1 84 ? -2.162 -15.727 -12.414 1 97 84 SER A N 1
ATOM 634 C CA . SER A 1 84 ? -1.512 -14.75 -11.547 1 97 84 SER A CA 1
ATOM 635 C C . SER A 1 84 ? -0.922 -15.422 -10.305 1 97 84 SER A C 1
ATOM 637 O O . SER A 1 84 ? -0.107 -16.344 -10.422 1 97 84 SER A O 1
ATOM 639 N N . GLN A 1 85 ? -1.298 -15.008 -9.039 1 97.75 85 GLN A N 1
ATOM 640 C CA . GLN A 1 85 ? -0.735 -15.641 -7.852 1 97.75 85 GLN A CA 1
ATOM 641 C C . GLN A 1 85 ? -1.136 -17.109 -7.766 1 97.75 85 GLN A C 1
ATOM 643 O O . GLN A 1 85 ? -0.46 -17.906 -7.113 1 97.75 85 GLN A O 1
ATOM 648 N N . GLY A 1 86 ? -2.256 -17.516 -8.438 1 98.06 86 GLY A N 1
ATOM 649 C CA . GLY A 1 86 ? -2.686 -18.891 -8.461 1 98.06 86 GLY A CA 1
ATOM 650 C C . GLY A 1 86 ? -1.646 -19.844 -9.039 1 98.06 86 GLY A C 1
ATOM 651 O O . GLY A 1 86 ? -1.63 -21.031 -8.719 1 98.06 86 GLY A O 1
ATOM 652 N N . ALA A 1 87 ? -0.829 -19.312 -9.883 1 98.69 87 ALA A N 1
ATOM 653 C CA . ALA A 1 87 ? 0.243 -20.109 -10.469 1 98.69 87 ALA A CA 1
ATOM 654 C C . ALA A 1 87 ? 1.224 -20.578 -9.391 1 98.69 87 ALA A C 1
ATOM 656 O O . ALA A 1 87 ? 1.749 -21.688 -9.461 1 98.69 87 ALA A O 1
ATOM 657 N N . LEU A 1 88 ? 1.504 -19.719 -8.398 1 98.81 88 LEU A N 1
ATOM 658 C CA . LEU A 1 88 ? 2.404 -20.094 -7.309 1 98.81 88 LEU A CA 1
ATOM 659 C C . LEU A 1 88 ? 1.755 -21.125 -6.395 1 98.81 88 LEU A C 1
ATOM 661 O O . LEU A 1 88 ? 2.436 -22.016 -5.875 1 98.81 88 LEU A O 1
ATOM 665 N N . ILE A 1 89 ? 0.438 -21.031 -6.266 1 98.69 89 ILE A N 1
ATOM 666 C CA . ILE A 1 89 ? -0.298 -22.062 -5.539 1 98.69 89 ILE A CA 1
ATOM 667 C C . ILE A 1 89 ? -0.211 -23.375 -6.293 1 98.69 89 ILE A C 1
ATOM 669 O O . ILE A 1 89 ? 0.01 -24.438 -5.684 1 98.69 89 ILE A O 1
ATOM 673 N N . GLY A 1 90 ? -0.388 -23.297 -7.566 1 98.56 90 GLY A N 1
ATOM 674 C CA . GLY A 1 90 ? -0.232 -24.484 -8.391 1 98.56 90 GLY A CA 1
ATOM 675 C C . GLY A 1 90 ? 1.125 -25.141 -8.242 1 98.56 90 GLY A C 1
ATOM 676 O O . GLY A 1 90 ? 1.218 -26.375 -8.141 1 98.56 90 GLY A O 1
ATOM 677 N N . ARG A 1 91 ? 2.182 -24.359 -8.211 1 98.25 91 ARG A N 1
ATOM 678 C CA . ARG A 1 91 ? 3.523 -24.906 -8.023 1 98.25 91 ARG A CA 1
ATOM 679 C C . ARG A 1 91 ? 3.65 -25.594 -6.664 1 98.25 91 ARG A C 1
ATOM 681 O O . ARG A 1 91 ? 4.34 -26.609 -6.535 1 98.25 91 ARG A O 1
ATOM 688 N N . TYR A 1 92 ? 3.057 -25 -5.688 1 98.06 92 TYR A N 1
ATOM 689 C CA . TYR A 1 92 ? 3.074 -25.625 -4.367 1 98.06 92 TYR A CA 1
ATOM 690 C C . TYR A 1 92 ? 2.408 -26.984 -4.398 1 98.06 92 TYR A C 1
ATOM 692 O O . TYR A 1 92 ? 2.883 -27.938 -3.764 1 98.06 92 TYR A O 1
ATOM 700 N N . ILE A 1 93 ? 1.279 -27.109 -5.129 1 98.19 93 ILE A N 1
ATOM 701 C CA . ILE A 1 93 ? 0.601 -28.406 -5.281 1 98.19 93 ILE A CA 1
ATOM 702 C C . ILE A 1 93 ? 1.548 -29.406 -5.926 1 98.19 93 ILE A C 1
ATOM 704 O O . ILE A 1 93 ? 1.597 -30.578 -5.516 1 98.19 93 ILE A O 1
ATOM 708 N N . ILE A 1 94 ? 2.316 -28.984 -6.844 1 97.81 94 ILE A N 1
ATOM 709 C CA . ILE A 1 94 ? 3.227 -29.844 -7.598 1 97.81 94 ILE A CA 1
ATOM 710 C C . ILE A 1 94 ? 4.375 -30.297 -6.699 1 97.81 94 ILE A C 1
ATOM 712 O O . ILE A 1 94 ? 4.711 -31.484 -6.664 1 97.81 94 ILE A O 1
ATOM 716 N N . THR A 1 95 ? 4.941 -29.375 -5.879 1 95.75 95 THR A N 1
ATOM 717 C CA . THR A 1 95 ? 6.246 -29.625 -5.285 1 95.75 95 THR A CA 1
ATOM 718 C C . THR A 1 95 ? 6.102 -30.016 -3.814 1 95.75 95 THR A C 1
ATOM 720 O O . THR A 1 95 ? 6.918 -30.766 -3.283 1 95.75 95 THR A O 1
ATOM 723 N N . ASP A 1 96 ? 5.047 -29.516 -3.18 1 95.25 96 ASP A N 1
ATOM 724 C CA . ASP A 1 96 ? 5.047 -29.609 -1.723 1 95.25 96 ASP A CA 1
ATOM 725 C C . ASP A 1 96 ? 3.801 -30.328 -1.221 1 95.25 96 ASP A C 1
ATOM 727 O O . ASP A 1 96 ? 3.75 -30.766 -0.068 1 95.25 96 ASP A O 1
ATOM 731 N N . CYS A 1 97 ? 2.832 -30.484 -2.105 1 96.31 97 CYS A N 1
ATOM 732 C CA . CYS A 1 97 ? 1.596 -31.125 -1.682 1 96.31 97 CYS A CA 1
ATOM 733 C C . CYS A 1 97 ? 1.678 -32.625 -1.876 1 96.31 97 CYS A C 1
ATOM 735 O O . CYS A 1 97 ? 1.966 -33.125 -2.977 1 96.31 97 CYS A O 1
ATOM 737 N N . ASP A 1 98 ? 1.46 -33.406 -0.799 1 95.31 98 ASP A N 1
ATOM 738 C CA . ASP A 1 98 ? 1.38 -34.844 -0.898 1 95.31 98 ASP A CA 1
ATOM 739 C C . ASP A 1 98 ? 0.061 -35.281 -1.533 1 95.31 98 ASP A C 1
ATOM 741 O O . ASP A 1 98 ? -0.977 -35.312 -0.867 1 95.31 98 ASP A O 1
ATOM 745 N N . LEU A 1 99 ? 0.13 -35.719 -2.754 1 96.38 99 LEU A N 1
ATOM 746 C CA . LEU A 1 99 ? -1.077 -36.094 -3.488 1 96.38 99 LEU A CA 1
ATOM 747 C C . LEU A 1 99 ? -1.419 -37.562 -3.287 1 96.38 99 LEU A C 1
ATOM 749 O O . LEU A 1 99 ? -2.209 -38.125 -4.043 1 96.38 99 LEU A O 1
ATOM 753 N N . LYS A 1 100 ? -0.808 -38.219 -2.273 1 95.94 100 LYS A N 1
ATOM 754 C CA . LYS A 1 100 ? -1.126 -39.562 -1.803 1 95.94 100 LYS A CA 1
ATOM 755 C C . LYS A 1 100 ? -1.095 -40.594 -2.951 1 95.94 100 LYS A C 1
ATOM 757 O O . LYS A 1 100 ? -2.059 -41.312 -3.164 1 95.94 100 LYS A O 1
ATOM 762 N N . GLY A 1 101 ? -0.042 -40.594 -3.656 1 95 101 GLY A N 1
ATOM 763 C CA . GLY A 1 101 ? 0.139 -41.531 -4.75 1 95 101 GLY A CA 1
ATOM 764 C C . GLY A 1 101 ? -0.24 -40.969 -6.102 1 95 101 GLY A C 1
ATOM 765 O O . GLY A 1 101 ? 0.019 -41.562 -7.141 1 95 101 GLY A O 1
ATOM 766 N N . GLY A 1 102 ? -0.878 -39.844 -6.086 1 96.62 102 GLY A N 1
ATOM 767 C CA . GLY A 1 102 ? -1.151 -39.125 -7.32 1 96.62 102 GLY A CA 1
ATOM 768 C C . GLY A 1 102 ? 0.002 -38.25 -7.762 1 96.62 102 GLY A C 1
ATOM 769 O O . GLY A 1 102 ? 1.085 -38.281 -7.176 1 96.62 102 GLY A O 1
ATOM 770 N N . ARG A 1 103 ? -0.226 -37.5 -8.891 1 96.62 103 ARG A N 1
ATOM 771 C CA . ARG A 1 103 ? 0.798 -36.594 -9.391 1 96.62 103 ARG A CA 1
ATOM 772 C C . ARG A 1 103 ? 0.194 -35.531 -10.32 1 96.62 103 ARG A C 1
ATOM 774 O O . ARG A 1 103 ? -0.932 -35.719 -10.797 1 96.62 103 ARG A O 1
ATOM 781 N N . VAL A 1 104 ? 0.904 -34.531 -10.523 1 98.19 104 VAL A N 1
ATOM 782 C CA . VAL A 1 104 ? 0.531 -33.531 -11.523 1 98.19 104 VAL A CA 1
ATOM 783 C C . VAL A 1 104 ? 1.216 -33.875 -12.852 1 98.19 104 VAL A C 1
ATOM 785 O O . VAL A 1 104 ? 2.416 -34.156 -12.883 1 98.19 104 VAL A O 1
ATOM 788 N N . SER A 1 105 ? 0.457 -33.906 -13.898 1 98.25 105 SER A N 1
ATOM 789 C CA . SER A 1 105 ? 0.985 -34.219 -15.219 1 98.25 105 SER A CA 1
ATOM 790 C C . SER A 1 105 ? 1.45 -32.969 -15.945 1 98.25 105 SER A C 1
ATOM 792 O O . SER A 1 105 ? 2.623 -32.844 -16.312 1 98.25 105 SER A O 1
ATOM 794 N N . LYS A 1 106 ? 0.574 -32 -16.141 1 98.62 106 LYS A N 1
ATOM 795 C CA . LYS A 1 106 ? 0.855 -30.781 -16.875 1 98.62 106 LYS A CA 1
ATOM 796 C C . LYS A 1 106 ? 0.562 -29.562 -16 1 98.62 106 LYS A C 1
ATOM 798 O O . LYS A 1 106 ? -0.38 -29.562 -15.211 1 98.62 106 LYS A O 1
ATOM 803 N N . TYR A 1 107 ? 1.404 -28.562 -16.172 1 98.81 107 TYR A N 1
ATOM 804 C CA . TYR A 1 107 ? 1.299 -27.312 -15.43 1 98.81 107 TYR A CA 1
ATOM 805 C C . TYR A 1 107 ? 1.221 -26.125 -16.375 1 98.81 107 TYR A C 1
ATOM 807 O O . TYR A 1 107 ? 2.123 -25.906 -17.188 1 98.81 107 TYR A O 1
ATOM 815 N N . LEU A 1 108 ? 0.132 -25.375 -16.297 1 98.75 108 LEU A N 1
ATOM 816 C CA . LEU A 1 108 ? -0.073 -24.156 -17.062 1 98.75 108 LEU A CA 1
ATOM 817 C C . LEU A 1 108 ? -0.112 -22.922 -16.156 1 98.75 108 LEU A C 1
ATOM 819 O O . LEU A 1 108 ? -1.04 -22.766 -15.359 1 98.75 108 LEU A O 1
ATOM 823 N N . SER A 1 109 ? 0.889 -22.109 -16.234 1 98.81 109 SER A N 1
ATOM 824 C CA . SER A 1 109 ? 0.972 -20.844 -15.523 1 98.81 109 SER A CA 1
ATOM 825 C C . SER A 1 109 ? 0.585 -19.672 -16.438 1 98.81 109 SER A C 1
ATOM 827 O O . SER A 1 109 ? 1.263 -19.406 -17.422 1 98.81 109 SER A O 1
ATOM 829 N N . ILE A 1 110 ? -0.467 -18.984 -16.094 1 98.38 110 ILE A N 1
ATOM 830 C CA . ILE A 1 110 ? -0.916 -17.844 -16.891 1 98.38 110 ILE A CA 1
ATOM 831 C C . ILE A 1 110 ? -0.636 -16.562 -16.125 1 98.38 110 ILE A C 1
ATOM 833 O O . ILE A 1 110 ? -1.373 -16.203 -15.203 1 98.38 110 ILE A O 1
ATOM 837 N N . GLY A 1 111 ? 0.417 -15.867 -16.562 1 98.38 111 GLY A N 1
ATOM 838 C CA . GLY A 1 111 ? 0.794 -14.617 -15.914 1 98.38 111 GLY A CA 1
ATOM 839 C C . GLY A 1 111 ? 1.275 -14.812 -14.492 1 98.38 111 GLY A C 1
ATOM 840 O O . GLY A 1 111 ? 1.057 -13.945 -13.633 1 98.38 111 GLY A O 1
ATOM 841 N N . GLY A 1 112 ? 1.845 -15.922 -14.148 1 98.69 112 GLY A N 1
ATOM 842 C CA . GLY A 1 112 ? 2.271 -16.219 -12.789 1 98.69 112 GLY A CA 1
ATOM 843 C C . GLY A 1 112 ? 3.615 -15.609 -12.445 1 98.69 112 GLY A C 1
ATOM 844 O O . GLY A 1 112 ? 4.566 -15.695 -13.219 1 98.69 112 GLY A O 1
ATOM 845 N N . PRO A 1 113 ? 3.717 -14.922 -11.328 1 98.75 113 PRO A N 1
ATOM 846 C CA . PRO A 1 113 ? 5 -14.344 -10.922 1 98.75 113 PRO A CA 1
ATOM 847 C C . PRO A 1 113 ? 5.949 -15.367 -10.312 1 98.75 113 PRO A C 1
ATOM 849 O O . PRO A 1 113 ? 6.25 -15.297 -9.117 1 98.75 113 PRO A O 1
ATOM 852 N N . GLN A 1 114 ? 6.562 -16.188 -11.117 1 98.81 114 GLN A N 1
ATOM 853 C CA . GLN A 1 114 ? 7.352 -17.344 -10.695 1 98.81 114 GLN A CA 1
ATOM 854 C C . GLN A 1 114 ? 8.578 -16.906 -9.906 1 98.81 114 GLN A C 1
ATOM 856 O O . GLN A 1 114 ? 9.031 -17.641 -9.016 1 98.81 114 GLN A O 1
ATOM 861 N N . MET A 1 115 ? 9.117 -15.727 -10.25 1 98.38 115 MET A N 1
ATOM 862 C CA . MET A 1 115 ? 10.258 -15.188 -9.516 1 98.38 115 MET A CA 1
ATOM 863 C C . MET A 1 115 ? 9.836 -14.008 -8.641 1 98.38 115 MET A C 1
ATOM 865 O O . MET A 1 115 ? 10.664 -13.188 -8.258 1 98.38 115 MET A O 1
ATOM 869 N N . GLY A 1 116 ? 8.484 -13.883 -8.414 1 98.31 116 GLY A N 1
ATOM 870 C CA . GLY A 1 116 ? 7.957 -12.875 -7.504 1 98.31 116 GLY A CA 1
ATOM 871 C C . GLY A 1 116 ? 7.727 -11.531 -8.172 1 98.31 116 GLY A C 1
ATOM 872 O O . GLY A 1 116 ? 7.891 -11.406 -9.391 1 98.31 116 GLY A O 1
ATOM 873 N N . VAL A 1 117 ? 7.207 -10.617 -7.422 1 97.12 117 VAL A N 1
ATOM 874 C CA . VAL A 1 117 ? 7.031 -9.219 -7.801 1 97.12 117 VAL A CA 1
ATOM 875 C C . VAL A 1 117 ? 7.887 -8.328 -6.902 1 97.12 117 VAL A C 1
ATOM 877 O O . VAL A 1 117 ? 8.211 -8.703 -5.773 1 97.12 117 VAL A O 1
ATOM 880 N N . SER A 1 118 ? 8.227 -7.156 -7.41 1 94.19 118 SER A N 1
ATOM 881 C CA . SER A 1 118 ? 9.172 -6.359 -6.637 1 94.19 118 SER A CA 1
ATOM 882 C C . SER A 1 118 ? 8.648 -4.941 -6.418 1 94.19 118 SER A C 1
ATOM 884 O O . SER A 1 118 ? 9.273 -4.148 -5.711 1 94.19 118 SER A O 1
ATOM 886 N N . VAL A 1 119 ? 7.512 -4.598 -7.039 1 88.44 119 VAL A N 1
ATOM 887 C CA . VAL A 1 119 ? 6.973 -3.244 -6.918 1 88.44 119 VAL A CA 1
ATOM 888 C C . VAL A 1 119 ? 5.449 -3.297 -6.867 1 88.44 119 VAL A C 1
ATOM 890 O O . VAL A 1 119 ? 4.84 -4.258 -7.34 1 88.44 119 VAL A O 1
ATOM 893 N N . ILE A 1 120 ? 4.871 -2.309 -6.258 1 86.12 120 ILE A N 1
ATOM 894 C CA . ILE A 1 120 ? 3.418 -2.172 -6.277 1 86.12 120 ILE A CA 1
ATOM 895 C C . ILE A 1 120 ? 2.959 -1.72 -7.66 1 86.12 120 ILE A C 1
ATOM 897 O O . ILE A 1 120 ? 3.439 -0.711 -8.18 1 86.12 120 ILE A O 1
ATOM 901 N N . PRO A 1 121 ? 2.043 -2.438 -8.234 1 87.75 121 PRO A N 1
ATOM 902 C CA . PRO A 1 121 ? 1.615 -2.076 -9.586 1 87.75 121 PRO A CA 1
ATOM 903 C C . PRO A 1 121 ? 0.83 -0.768 -9.625 1 87.75 121 PRO A C 1
ATOM 905 O O . PRO A 1 121 ? 0.139 -0.427 -8.664 1 87.75 121 PRO A O 1
ATOM 908 N N . HIS A 1 122 ? 0.902 -0.041 -10.75 1 80.25 122 HIS A N 1
ATOM 909 C CA . HIS A 1 122 ? 0.126 1.144 -11.094 1 80.25 122 HIS A CA 1
ATOM 910 C C . HIS A 1 122 ? 0.253 2.221 -10.023 1 80.25 122 HIS A C 1
ATOM 912 O O . HIS A 1 122 ? -0.725 2.896 -9.695 1 80.25 122 HIS A O 1
ATOM 918 N N . CYS A 1 123 ? 1.38 2.186 -9.352 1 75 123 CYS A N 1
ATOM 919 C CA . CYS A 1 123 ? 1.57 3.312 -8.445 1 75 123 CYS A CA 1
ATOM 920 C C . CYS A 1 123 ? 1.781 4.605 -9.219 1 75 123 CYS A C 1
ATOM 922 O O . CYS A 1 123 ? 2.23 4.582 -10.367 1 75 123 CYS A O 1
ATOM 924 N N . ASN A 1 124 ? 1.199 5.656 -8.734 1 71.5 124 ASN A N 1
ATOM 925 C CA . ASN A 1 124 ? 1.399 6.953 -9.367 1 71.5 124 ASN A CA 1
ATOM 926 C C . ASN A 1 124 ? 2.725 7.586 -8.953 1 71.5 124 ASN A C 1
ATOM 928 O O . ASN A 1 124 ? 3.293 7.223 -7.922 1 71.5 124 ASN A O 1
ATOM 932 N N . SER A 1 125 ? 3.16 8.461 -9.75 1 67.75 125 SER A N 1
ATOM 933 C CA . SER A 1 125 ? 4.516 8.992 -9.641 1 67.75 125 SER A CA 1
ATOM 934 C C . SER A 1 125 ? 4.746 9.648 -8.281 1 67.75 125 SER A C 1
ATOM 936 O O . SER A 1 125 ? 5.648 9.242 -7.539 1 67.75 125 SER A O 1
ATOM 938 N N . TYR A 1 126 ? 3.783 10.359 -7.758 1 76.88 126 TYR A N 1
ATOM 939 C CA . TYR A 1 126 ? 4.082 11.102 -6.539 1 76.88 126 TYR A CA 1
ATOM 940 C C . TYR A 1 126 ? 4.016 10.195 -5.316 1 76.88 126 TYR A C 1
ATOM 942 O O . TYR A 1 126 ? 4.805 10.352 -4.379 1 76.88 126 TYR A O 1
ATOM 950 N N . LEU A 1 127 ? 3.191 9.164 -5.359 1 82.38 127 LEU A N 1
ATOM 951 C CA . LEU A 1 127 ? 3.008 8.305 -4.195 1 82.38 127 LEU A CA 1
ATOM 952 C C . LEU A 1 127 ? 3.795 7.004 -4.348 1 82.38 127 LEU A C 1
ATOM 954 O O . LEU A 1 127 ? 3.922 6.238 -3.391 1 82.38 127 LEU A O 1
ATOM 958 N N . CYS A 1 128 ? 4.34 6.82 -5.492 1 84.44 128 CYS A N 1
ATOM 959 C CA . CYS A 1 128 ? 5.004 5.555 -5.762 1 84.44 128 CYS A CA 1
ATOM 960 C C . CYS A 1 128 ? 6.191 5.352 -4.824 1 84.44 128 CYS A C 1
ATOM 962 O O . CYS A 1 128 ? 6.34 4.285 -4.223 1 84.44 128 CYS A O 1
ATOM 964 N N . TRP A 1 129 ? 6.914 6.438 -4.703 1 88.06 129 TRP A N 1
ATOM 965 C CA . TRP A 1 129 ? 8.094 6.332 -3.855 1 88.06 129 TRP A CA 1
ATOM 966 C C . TRP A 1 129 ? 7.699 6.105 -2.4 1 88.06 129 TRP A C 1
ATOM 968 O O . TRP A 1 129 ? 8.18 5.164 -1.761 1 88.06 129 TRP A O 1
ATOM 978 N N . PRO A 1 130 ? 6.746 6.891 -1.81 1 90.25 130 PRO A N 1
ATOM 979 C CA . PRO A 1 130 ? 6.32 6.656 -0.428 1 90.25 130 PRO A CA 1
ATOM 980 C C . PRO A 1 130 ? 5.738 5.262 -0.22 1 90.25 130 PRO A C 1
ATOM 982 O O . PRO A 1 130 ? 6.035 4.605 0.782 1 90.25 130 PRO A O 1
ATOM 985 N N . LEU A 1 131 ? 4.945 4.805 -1.122 1 89.44 131 LEU A N 1
ATOM 986 C CA . LEU A 1 131 ? 4.32 3.49 -0.993 1 89.44 131 LEU A CA 1
ATOM 987 C C . LEU A 1 131 ? 5.371 2.387 -1.011 1 89.44 131 LEU A C 1
ATOM 989 O O . LEU A 1 131 ? 5.312 1.454 -0.206 1 89.44 131 LEU A O 1
ATOM 993 N N . ASN A 1 132 ? 6.27 2.527 -1.913 1 90 132 ASN A N 1
ATOM 994 C CA . ASN A 1 132 ? 7.34 1.539 -1.979 1 90 132 ASN A CA 1
ATOM 995 C C . ASN A 1 132 ? 8.18 1.541 -0.708 1 90 132 ASN A C 1
ATOM 997 O O . ASN A 1 132 ? 8.641 0.488 -0.26 1 90 132 ASN A O 1
ATOM 1001 N N . LYS A 1 133 ? 8.43 2.752 -0.152 1 92.25 133 LYS A N 1
ATOM 1002 C CA . LYS A 1 133 ? 9.156 2.828 1.112 1 92.25 133 LYS A CA 1
ATOM 1003 C C . LYS A 1 133 ? 8.422 2.072 2.215 1 92.25 133 LYS A C 1
ATOM 1005 O O . LYS A 1 133 ? 9.039 1.358 3.006 1 92.25 133 LYS A O 1
ATOM 1010 N N . VAL A 1 134 ? 7.16 2.246 2.254 1 94.44 134 VAL A N 1
ATOM 1011 C CA . VAL A 1 134 ? 6.344 1.566 3.254 1 94.44 134 VAL A CA 1
ATOM 1012 C C . VAL A 1 134 ? 6.418 0.055 3.043 1 94.44 134 VAL A C 1
ATOM 1014 O O . VAL A 1 134 ? 6.664 -0.698 3.988 1 94.44 134 VAL A O 1
ATOM 1017 N N . VAL A 1 135 ? 6.227 -0.419 1.835 1 94.56 135 VAL A N 1
ATOM 1018 C CA . VAL A 1 135 ? 6.281 -1.841 1.511 1 94.56 135 VAL A CA 1
ATOM 1019 C C . VAL A 1 135 ? 7.645 -2.408 1.903 1 94.56 135 VAL A C 1
ATOM 1021 O O . VAL A 1 135 ? 7.723 -3.43 2.588 1 94.56 135 VAL A O 1
ATOM 1024 N N . ASP A 1 136 ? 8.672 -1.69 1.533 1 93.88 136 ASP A N 1
ATOM 1025 C CA . ASP A 1 136 ? 10.023 -2.146 1.835 1 93.88 136 ASP A CA 1
ATOM 1026 C C . ASP A 1 136 ? 10.234 -2.289 3.34 1 93.88 136 ASP A C 1
ATOM 1028 O O . ASP A 1 136 ? 10.961 -3.174 3.789 1 93.88 136 ASP A O 1
ATOM 1032 N N . SER A 1 137 ? 9.586 -1.47 4.043 1 95 137 SER A N 1
ATOM 1033 C CA . SER A 1 137 ? 9.781 -1.459 5.488 1 95 137 SER A CA 1
ATOM 1034 C C . SER A 1 137 ? 8.969 -2.562 6.164 1 95 137 SER A C 1
ATOM 1036 O O . SER A 1 137 ? 9.367 -3.076 7.211 1 95 137 SER A O 1
ATOM 1038 N N . LEU A 1 138 ? 7.891 -2.979 5.523 1 97.12 138 LEU A N 1
ATOM 1039 C CA . LEU A 1 138 ? 6.949 -3.818 6.258 1 97.12 138 LEU A CA 1
ATOM 1040 C C . LEU A 1 138 ? 6.91 -5.227 5.676 1 97.12 138 LEU A C 1
ATOM 1042 O O . LEU A 1 138 ? 6.531 -6.176 6.363 1 97.12 138 LEU A O 1
ATOM 1046 N N . VAL A 1 139 ? 7.234 -5.449 4.453 1 97.62 139 VAL A N 1
ATOM 1047 C CA . VAL A 1 139 ? 6.844 -6.621 3.672 1 97.62 139 VAL A CA 1
ATOM 1048 C C . VAL A 1 139 ? 7.492 -7.871 4.262 1 97.62 139 VAL A C 1
ATOM 1050 O O . VAL A 1 139 ? 6.938 -8.969 4.164 1 97.62 139 VAL A O 1
ATOM 1053 N N . TYR A 1 140 ? 8.656 -7.766 4.953 1 97.69 140 TYR A N 1
ATOM 1054 C CA . TYR A 1 140 ? 9.367 -8.945 5.43 1 97.69 140 TYR A CA 1
ATOM 1055 C C . TYR A 1 140 ? 9.242 -9.086 6.941 1 97.69 140 TYR A C 1
ATOM 1057 O O . TYR A 1 140 ? 9.906 -9.922 7.551 1 97.69 140 TYR A O 1
ATOM 1065 N N . THR A 1 141 ? 8.391 -8.242 7.578 1 96.94 141 THR A N 1
ATOM 1066 C CA . THR A 1 141 ? 8.078 -8.469 8.984 1 96.94 141 THR A CA 1
ATOM 1067 C C . THR A 1 141 ? 7.27 -9.75 9.156 1 96.94 141 THR A C 1
ATOM 1069 O O . THR A 1 141 ? 6.484 -10.117 8.281 1 96.94 141 THR A O 1
ATOM 1072 N N . ASP A 1 142 ? 7.43 -10.367 10.328 1 97 142 ASP A N 1
ATOM 1073 C CA . ASP A 1 142 ? 6.762 -11.648 10.578 1 97 142 ASP A CA 1
ATOM 1074 C C . ASP A 1 142 ? 5.246 -11.5 10.492 1 97 142 ASP A C 1
ATOM 1076 O O . ASP A 1 142 ? 4.57 -12.328 9.883 1 97 142 ASP A O 1
ATOM 1080 N N . TYR A 1 143 ? 4.688 -10.477 11.047 1 96.56 143 TYR A N 1
ATOM 1081 C CA . TYR A 1 143 ? 3.244 -10.266 11.055 1 96.56 143 TYR A CA 1
ATOM 1082 C C . TYR A 1 143 ? 2.703 -10.125 9.641 1 96.56 143 TYR A C 1
ATOM 1084 O O . TYR A 1 143 ? 1.692 -10.742 9.289 1 96.56 143 TYR A O 1
ATOM 1092 N N . VAL A 1 144 ? 3.357 -9.32 8.797 1 97.88 144 VAL A N 1
ATOM 1093 C CA . VAL A 1 144 ? 2.904 -9.094 7.43 1 97.88 144 VAL A CA 1
ATOM 1094 C C . VAL A 1 144 ? 3.018 -10.383 6.625 1 97.88 144 VAL A C 1
ATOM 1096 O O . VAL A 1 144 ? 2.105 -10.734 5.875 1 97.88 144 VAL A O 1
ATOM 1099 N N . GLN A 1 145 ? 4.113 -11.133 6.805 1 98.38 145 GLN A N 1
ATOM 1100 C CA . GLN A 1 145 ? 4.297 -12.414 6.125 1 98.38 145 GLN A CA 1
ATOM 1101 C C . GLN A 1 145 ? 3.205 -13.406 6.512 1 98.38 145 GLN A C 1
ATOM 1103 O O . GLN A 1 145 ? 2.785 -14.227 5.691 1 98.38 145 GLN A O 1
ATOM 1108 N N . GLN A 1 146 ? 2.65 -13.273 7.684 1 97.12 146 GLN A N 1
ATOM 1109 C CA . GLN A 1 146 ? 1.662 -14.211 8.203 1 97.12 146 GLN A CA 1
ATOM 1110 C C . GLN A 1 146 ? 0.249 -13.805 7.797 1 97.12 146 GLN A C 1
ATOM 1112 O O . GLN A 1 146 ? -0.655 -14.648 7.754 1 97.12 146 GLN A O 1
ATOM 1117 N N . HIS A 1 147 ? 0.097 -12.516 7.414 1 96.81 147 HIS A N 1
ATOM 1118 C CA . HIS A 1 147 ? -1.292 -12.078 7.34 1 96.81 147 HIS A CA 1
ATOM 1119 C C . HIS A 1 147 ? -1.609 -11.477 5.977 1 96.81 147 HIS A C 1
ATOM 1121 O O . HIS A 1 147 ? -2.775 -11.227 5.66 1 96.81 147 HIS A O 1
ATOM 1127 N N . ILE A 1 148 ? -0.605 -11.219 5.152 1 98 148 ILE A N 1
ATOM 1128 C CA . ILE A 1 148 ? -0.812 -10.594 3.854 1 98 148 ILE A CA 1
ATOM 1129 C C . ILE A 1 148 ? -0.294 -11.516 2.75 1 98 148 ILE A C 1
ATOM 1131 O O . ILE A 1 148 ? 0.91 -11.766 2.654 1 98 148 ILE A O 1
ATOM 1135 N N . GLY A 1 149 ? -1.125 -11.961 1.927 1 97.69 149 GLY A N 1
ATOM 1136 C CA . GLY A 1 149 ? -0.825 -12.953 0.908 1 97.69 149 GLY A CA 1
ATOM 1137 C C . GLY A 1 149 ? 0.291 -12.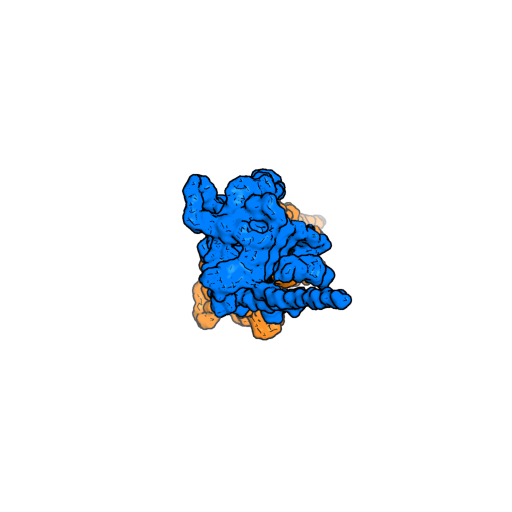523 -0.028 1 97.69 149 GLY A C 1
ATOM 1138 O O . GLY A 1 149 ? 1.328 -13.188 -0.106 1 97.69 149 GLY A O 1
ATOM 1139 N N . PRO A 1 150 ? 0.149 -11.305 -0.682 1 96.88 150 PRO A N 1
ATOM 1140 C CA . PRO A 1 150 ? 1.132 -10.867 -1.677 1 96.88 150 PRO A CA 1
ATOM 1141 C C . PRO A 1 150 ? 2.535 -10.719 -1.094 1 96.88 150 PRO A C 1
ATOM 1143 O O . PRO A 1 150 ? 3.521 -10.727 -1.836 1 96.88 150 PRO A O 1
ATOM 1146 N N . ALA A 1 151 ? 2.662 -10.625 0.214 1 98.19 151 ALA A N 1
ATOM 1147 C CA . ALA A 1 151 ? 3.977 -10.531 0.841 1 98.19 151 ALA A CA 1
ATOM 1148 C C . ALA A 1 151 ? 4.781 -11.812 0.631 1 98.19 151 ALA A C 1
ATOM 1150 O O . ALA A 1 151 ? 6.012 -11.773 0.576 1 98.19 151 ALA A O 1
ATOM 1151 N N . GLY A 1 152 ? 4.121 -12.922 0.472 1 98.56 152 GLY A N 1
ATOM 1152 C CA . GLY A 1 152 ? 4.77 -14.211 0.352 1 98.56 152 GLY A CA 1
ATOM 1153 C C . GLY A 1 152 ? 5.48 -14.406 -0.974 1 98.56 152 GLY A C 1
ATOM 1154 O O . GLY A 1 152 ? 6.281 -15.328 -1.128 1 98.56 152 GLY A O 1
ATOM 1155 N N . TYR A 1 153 ? 5.199 -13.531 -1.902 1 98.62 153 TYR A N 1
ATOM 1156 C CA . TYR A 1 153 ? 5.906 -13.656 -3.174 1 98.62 153 TYR A CA 1
ATOM 1157 C C . TYR A 1 153 ? 6.484 -12.312 -3.609 1 98.62 153 TYR A C 1
ATOM 1159 O O . TYR A 1 153 ? 6.766 -12.109 -4.793 1 98.62 153 TYR A O 1
ATOM 1167 N N . PHE A 1 154 ? 6.59 -11.414 -2.656 1 98.25 154 PHE A N 1
ATOM 1168 C CA . PHE A 1 154 ? 7.332 -10.18 -2.908 1 98.25 154 PHE A CA 1
ATOM 1169 C C . PHE A 1 154 ? 8.836 -10.438 -2.881 1 98.25 154 PHE A C 1
ATOM 1171 O O . PHE A 1 154 ? 9.375 -10.906 -1.875 1 98.25 154 PHE A O 1
ATOM 1178 N N . ARG A 1 155 ? 9.469 -10.195 -3.957 1 97.75 155 ARG A N 1
ATOM 1179 C CA . ARG A 1 155 ? 10.898 -10.445 -4.129 1 97.75 155 ARG A CA 1
ATOM 1180 C C . ARG A 1 155 ? 11.641 -9.156 -4.484 1 97.75 155 ARG A C 1
ATOM 1182 O O . ARG A 1 155 ? 11.844 -8.852 -5.66 1 97.75 155 ARG A O 1
ATOM 1189 N N . ASN A 1 156 ? 12.062 -8.453 -3.484 1 95.69 156 ASN A N 1
ATOM 1190 C CA . ASN A 1 156 ? 12.805 -7.211 -3.688 1 95.69 156 ASN A CA 1
ATOM 1191 C C . ASN A 1 156 ? 14.242 -7.484 -4.141 1 95.69 156 ASN A C 1
ATOM 1193 O O . ASN A 1 156 ? 15.086 -7.879 -3.334 1 95.69 156 ASN A O 1
ATOM 1197 N N . HIS A 1 157 ? 14.531 -7.203 -5.387 1 93.38 157 HIS A N 1
ATOM 1198 C CA . HIS A 1 157 ? 15.852 -7.531 -5.914 1 93.38 157 HIS A CA 1
ATOM 1199 C C . HIS A 1 157 ? 16.938 -6.66 -5.285 1 93.38 157 HIS A C 1
ATOM 1201 O O . HIS A 1 157 ? 18.125 -6.977 -5.367 1 93.38 157 HIS A O 1
ATOM 1207 N N . GLU A 1 158 ? 16.5 -5.594 -4.633 1 93 158 GLU A N 1
ATOM 1208 C CA . GLU A 1 158 ? 17.469 -4.711 -3.98 1 93 158 GLU A CA 1
ATOM 1209 C C . GLU A 1 158 ? 17.766 -5.168 -2.553 1 93 158 GLU A C 1
ATOM 1211 O O . GLU A 1 158 ? 18.641 -4.621 -1.888 1 93 158 GLU A O 1
ATOM 1216 N N . ASP A 1 159 ? 17.062 -6.082 -2.102 1 94.88 159 ASP A N 1
ATOM 1217 C CA . ASP A 1 159 ? 17.234 -6.602 -0.748 1 94.88 159 ASP A CA 1
ATOM 1218 C C . ASP A 1 159 ? 17 -8.109 -0.7 1 94.88 159 ASP A C 1
ATOM 1220 O O . ASP A 1 159 ? 16.172 -8.586 0.077 1 94.88 159 ASP A O 1
ATOM 1224 N N . LEU A 1 160 ? 17.766 -8.867 -1.461 1 95.12 160 LEU A N 1
ATOM 1225 C CA . LEU A 1 160 ? 17.609 -10.312 -1.564 1 95.12 160 LEU A CA 1
ATOM 1226 C C . LEU A 1 160 ? 17.922 -10.992 -0.236 1 95.12 160 LEU A C 1
ATOM 1228 O O . LEU A 1 160 ? 17.359 -12.039 0.082 1 95.12 160 LEU A O 1
ATOM 1232 N N . ASP A 1 161 ? 18.797 -10.352 0.597 1 95.5 161 ASP A N 1
ATOM 1233 C CA . ASP A 1 161 ? 19.109 -10.93 1.9 1 95.5 161 ASP A CA 1
ATOM 1234 C C . ASP A 1 161 ? 17.859 -11.047 2.77 1 95.5 161 ASP A C 1
ATOM 1236 O O . ASP A 1 161 ? 17.578 -12.109 3.324 1 95.5 161 ASP A O 1
ATOM 1240 N N . SER A 1 162 ? 17.062 -9.945 2.881 1 96.81 162 SER A N 1
ATOM 1241 C CA . SER A 1 162 ? 15.828 -9.977 3.656 1 96.81 162 SER A CA 1
ATOM 1242 C C . SER A 1 162 ? 14.805 -10.922 3.031 1 96.81 162 SER A C 1
ATOM 1244 O O . SER A 1 162 ? 14.125 -11.672 3.74 1 96.81 162 SER A O 1
ATOM 1246 N N . TYR A 1 163 ? 14.766 -10.867 1.7 1 97.75 163 TYR A N 1
ATOM 1247 C CA . TYR A 1 163 ? 13.883 -11.773 0.975 1 97.75 163 TYR A CA 1
ATOM 1248 C C . TYR A 1 163 ? 14.18 -13.227 1.342 1 97.75 163 TYR A C 1
ATOM 1250 O O . TYR A 1 163 ? 13.273 -13.961 1.753 1 97.75 163 TYR A O 1
ATOM 1258 N N . LEU A 1 164 ? 15.398 -13.664 1.256 1 96.62 164 LEU A N 1
ATOM 1259 C CA . LEU A 1 164 ? 15.797 -15.047 1.494 1 96.62 164 LEU A CA 1
ATOM 1260 C C . LEU A 1 164 ? 15.602 -15.43 2.959 1 96.62 164 LEU A C 1
ATOM 1262 O O . LEU A 1 164 ? 15.195 -16.547 3.266 1 96.62 164 LEU A O 1
ATOM 1266 N N . LYS A 1 165 ? 15.82 -14.477 3.793 1 96.44 165 LYS A N 1
ATOM 1267 C CA . LYS A 1 165 ? 15.828 -14.766 5.223 1 96.44 165 LYS A CA 1
ATOM 1268 C C . LYS A 1 165 ? 14.414 -14.742 5.793 1 96.44 165 LYS A C 1
ATOM 1270 O O . LYS A 1 165 ? 14.062 -15.555 6.648 1 96.44 165 LYS A O 1
ATOM 1275 N N . TYR A 1 166 ? 13.547 -13.836 5.273 1 97.75 166 TYR A N 1
ATOM 1276 C CA . TYR A 1 166 ? 12.359 -13.531 6.066 1 97.75 166 TYR A CA 1
ATOM 1277 C C . TYR A 1 166 ? 11.086 -13.852 5.289 1 97.75 166 TYR A C 1
ATOM 1279 O O . TYR A 1 166 ? 10 -13.906 5.863 1 97.75 166 TYR A O 1
ATOM 1287 N N . ASN A 1 167 ? 11.141 -13.969 3.99 1 98.25 167 ASN A N 1
ATOM 1288 C CA . ASN A 1 167 ? 9.953 -14.344 3.23 1 98.25 167 ASN A CA 1
ATOM 1289 C C . ASN A 1 167 ? 9.484 -15.75 3.584 1 98.25 167 ASN A C 1
ATOM 1291 O O . ASN A 1 167 ? 10.289 -16.688 3.631 1 98.25 167 ASN A O 1
ATOM 1295 N N . HIS A 1 168 ? 8.227 -15.961 3.744 1 97.81 168 HIS A N 1
ATOM 1296 C CA . HIS A 1 168 ? 7.695 -17.203 4.301 1 97.81 168 HIS A CA 1
ATOM 1297 C C . HIS A 1 168 ? 7.367 -18.203 3.199 1 97.81 168 HIS A C 1
ATOM 1299 O O . HIS A 1 168 ? 6.988 -19.344 3.48 1 97.81 168 HIS A O 1
ATOM 1305 N N . PHE A 1 169 ? 7.547 -17.859 1.897 1 98.31 169 PHE A N 1
ATOM 1306 C CA . PHE A 1 169 ? 6.949 -18.75 0.91 1 98.31 169 PHE A CA 1
ATOM 1307 C C . PHE A 1 169 ? 7.859 -18.906 -0.305 1 98.31 169 PHE A C 1
ATOM 1309 O O . PHE A 1 169 ? 8.43 -19.969 -0.532 1 98.31 169 PHE A O 1
ATOM 1316 N N . LEU A 1 170 ? 8.172 -17.828 -1.033 1 98.19 170 LEU A N 1
ATOM 1317 C CA . LEU A 1 170 ? 8.719 -17.922 -2.379 1 98.19 170 LEU A CA 1
ATOM 1318 C C . LEU A 1 170 ? 10.148 -18.469 -2.346 1 98.19 170 LEU A C 1
ATOM 1320 O O . LEU A 1 170 ? 10.531 -19.266 -3.207 1 98.19 170 LEU A O 1
ATOM 1324 N N . PRO A 1 171 ? 11.008 -18.078 -1.354 1 96.75 171 PRO A N 1
ATOM 1325 C CA . PRO A 1 171 ? 12.352 -18.641 -1.346 1 96.75 171 PRO A CA 1
ATOM 1326 C C . PRO A 1 171 ? 12.344 -20.172 -1.244 1 96.75 171 PRO A C 1
ATOM 1328 O O . PRO A 1 171 ? 13.211 -20.828 -1.825 1 96.75 171 PRO A O 1
ATOM 1331 N N . ASP A 1 172 ? 11.422 -20.703 -0.531 1 94.88 172 ASP A N 1
ATOM 1332 C CA . ASP A 1 172 ? 11.32 -22.156 -0.392 1 94.88 172 ASP A CA 1
ATOM 1333 C C . ASP A 1 172 ? 10.75 -22.797 -1.657 1 94.88 172 ASP A C 1
ATOM 1335 O O . ASP A 1 172 ? 11.242 -23.828 -2.111 1 94.88 172 ASP A O 1
ATOM 1339 N N . LEU A 1 173 ? 9.758 -22.141 -2.186 1 96.44 173 LEU A N 1
ATOM 1340 C CA . LEU A 1 173 ? 9.164 -22.656 -3.414 1 96.44 173 LEU A CA 1
ATOM 1341 C C . LEU A 1 173 ? 10.188 -22.688 -4.543 1 96.44 173 LEU A C 1
ATOM 1343 O O . LEU A 1 173 ? 10.195 -23.609 -5.359 1 96.44 173 LEU A O 1
ATOM 1347 N N . ASN A 1 174 ? 11.039 -21.656 -4.566 1 96.25 174 ASN A N 1
ATOM 1348 C CA . ASN A 1 174 ? 12.062 -21.547 -5.605 1 96.25 174 ASN A CA 1
ATOM 1349 C C . ASN A 1 174 ? 13.367 -22.203 -5.184 1 96.25 174 ASN A C 1
ATOM 1351 O O . ASN A 1 174 ? 14.375 -22.109 -5.898 1 96.25 174 ASN A O 1
ATOM 1355 N N . ASN A 1 175 ? 13.375 -22.797 -3.984 1 93.75 175 ASN A N 1
ATOM 1356 C CA . ASN A 1 175 ? 14.562 -23.484 -3.477 1 93.75 175 ASN A CA 1
ATOM 1357 C C . ASN A 1 175 ? 15.781 -22.578 -3.508 1 93.75 175 ASN A C 1
ATOM 1359 O O . ASN A 1 175 ? 16.859 -22.984 -3.936 1 93.75 175 ASN A O 1
ATOM 1363 N N . GLU A 1 176 ? 15.641 -21.328 -3.029 1 92.56 176 GLU A N 1
ATOM 1364 C CA . GLU A 1 176 ? 16.703 -20.328 -3.156 1 92.56 176 GLU A CA 1
ATOM 1365 C C . GLU A 1 176 ? 17.5 -20.203 -1.862 1 92.56 176 GLU A C 1
ATOM 1367 O O . GLU A 1 176 ? 18.562 -19.578 -1.839 1 92.56 176 GLU A O 1
ATOM 1372 N N . ARG A 1 177 ? 17.172 -20.484 -0.71 1 85.38 177 ARG A N 1
ATOM 1373 C CA . ARG A 1 177 ? 17.844 -20.219 0.561 1 85.38 177 ARG A CA 1
ATOM 1374 C C . ARG A 1 177 ? 19.156 -21 0.66 1 85.38 177 ARG A C 1
ATOM 1376 O O . ARG A 1 177 ? 20.172 -20.453 1.08 1 85.38 177 ARG A O 1
ATOM 1383 N N . ASN A 1 178 ? 19.281 -22.266 0.789 1 64.19 178 ASN A N 1
ATOM 1384 C CA . ASN A 1 178 ? 20.531 -22.969 1.074 1 64.19 178 ASN A CA 1
ATOM 1385 C C . ASN A 1 178 ? 21.156 -23.531 -0.197 1 64.19 178 ASN A C 1
ATOM 1387 O O . ASN A 1 178 ? 21.172 -24.75 -0.4 1 64.19 178 ASN A O 1
ATOM 1391 N N . PRO A 1 179 ? 21.516 -22.484 -1.054 1 51.94 179 PRO A N 1
ATOM 1392 C CA . PRO A 1 179 ? 22.016 -23.125 -2.268 1 51.94 179 PRO A CA 1
ATOM 1393 C C . PRO A 1 179 ? 23.297 -23.938 -2.02 1 51.94 179 PRO A C 1
ATOM 1395 O O . PRO A 1 179 ? 23.594 -24.859 -2.771 1 51.94 179 PRO A O 1
ATOM 1398 N N . GLU A 1 180 ? 24.219 -23.234 -1.237 1 46.34 180 GLU A N 1
ATOM 1399 C CA . GLU A 1 180 ? 25.547 -23.859 -1.132 1 46.34 180 GLU A CA 1
ATOM 1400 C C . GLU A 1 180 ? 25.438 -25.25 -0.51 1 46.34 180 GLU A C 1
ATOM 1402 O O . GLU A 1 180 ? 26.453 -25.969 -0.408 1 46.34 180 GLU A O 1
ATOM 1407 N N . CYS A 1 181 ? 24.484 -25.438 0.261 1 40.22 181 CYS A N 1
ATOM 1408 C CA . CYS A 1 181 ? 24.734 -26.688 0.971 1 40.22 181 CYS A CA 1
ATOM 1409 C C . CYS A 1 181 ? 24.781 -27.859 0.003 1 40.22 181 CYS A C 1
ATOM 1411 O O . CYS A 1 181 ? 23.828 -28.094 -0.743 1 40.22 181 CYS A O 1
ATOM 1413 N N . SER A 1 182 ? 26.156 -28.234 -0.446 1 42.22 182 SER A N 1
ATOM 1414 C CA . SER A 1 182 ? 26.469 -29.453 -1.203 1 42.22 182 SER A CA 1
ATOM 1415 C C . SER A 1 182 ? 25.406 -30.516 -0.995 1 42.22 182 SER A C 1
ATOM 1417 O O . SER A 1 182 ? 25.375 -31.516 -1.72 1 42.22 182 SER A O 1
ATOM 1419 N N . ARG A 1 183 ? 24.859 -30.422 0.249 1 44.31 183 ARG A N 1
ATOM 1420 C CA . ARG A 1 183 ? 23.875 -31.453 0.509 1 44.31 183 ARG A CA 1
ATOM 1421 C C . ARG A 1 183 ? 22.453 -30.875 0.485 1 44.31 183 ARG A C 1
ATOM 1423 O O . ARG A 1 183 ? 22.094 -30.094 1.363 1 44.31 183 ARG A O 1
ATOM 1430 N N . LYS A 1 184 ? 21.922 -30.641 -0.904 1 59.12 184 LYS A N 1
ATOM 1431 C CA . LYS A 1 184 ? 20.5 -30.328 -0.961 1 59.12 184 LYS A CA 1
ATOM 1432 C C . LYS A 1 184 ? 19.734 -31.062 0.129 1 59.12 184 LYS A C 1
ATOM 1434 O O . LYS A 1 184 ? 19.922 -32.25 0.324 1 59.12 184 LYS A O 1
ATOM 1439 N N . SER A 1 185 ? 19.109 -30.328 0.937 1 65 185 SER A N 1
ATOM 1440 C CA . SER A 1 185 ? 18.25 -30.984 1.91 1 65 185 SER A CA 1
ATOM 1441 C C . SER A 1 185 ? 17.219 -31.875 1.223 1 65 185 SER A C 1
ATOM 1443 O O . SER A 1 185 ? 17.062 -31.828 -0 1 65 185 SER A O 1
ATOM 1445 N N . LYS A 1 186 ? 16.922 -32.844 1.885 1 58.94 186 LYS A N 1
ATOM 1446 C CA . LYS A 1 186 ? 15.891 -33.75 1.386 1 58.94 186 LYS A CA 1
ATOM 1447 C C . LYS A 1 186 ? 14.719 -32.969 0.795 1 58.94 186 LYS A C 1
ATOM 1449 O O . LYS A 1 186 ? 14.141 -33.375 -0.219 1 58.94 186 LYS A O 1
ATOM 1454 N N . VAL A 1 187 ? 14.367 -31.797 1.364 1 64.44 187 VAL A N 1
ATOM 1455 C CA . VAL A 1 187 ? 13.258 -30.969 0.92 1 64.44 187 VAL A CA 1
ATOM 1456 C C . VAL A 1 187 ? 13.578 -30.359 -0.441 1 64.44 187 VAL A C 1
ATOM 1458 O O . VAL A 1 187 ? 12.742 -30.359 -1.346 1 64.44 187 VAL A O 1
ATOM 1461 N N . GLN A 1 188 ? 14.75 -29.969 -0.583 1 71.56 188 GLN A N 1
ATOM 1462 C CA . GLN A 1 188 ? 15.164 -29.344 -1.835 1 71.56 188 GLN A CA 1
ATOM 1463 C C . GLN A 1 188 ? 15.188 -30.359 -2.973 1 71.56 188 GLN A C 1
ATOM 1465 O O . GLN A 1 188 ? 14.773 -30.047 -4.094 1 71.56 188 GLN A O 1
ATOM 1470 N N . LEU A 1 189 ? 15.711 -31.453 -2.633 1 70.06 189 LEU A N 1
ATOM 1471 C CA . LEU A 1 189 ? 15.75 -32.531 -3.627 1 70.06 189 LEU A CA 1
ATOM 1472 C C . LEU A 1 189 ? 14.344 -32.938 -4.047 1 70.06 189 LEU A C 1
ATOM 1474 O O . LEU A 1 189 ? 14.094 -33.188 -5.223 1 70.06 189 LEU A O 1
ATOM 1478 N N . ASN A 1 190 ? 13.469 -32.906 -3.098 1 74.38 190 ASN A N 1
ATOM 1479 C CA . ASN A 1 190 ? 12.094 -33.281 -3.4 1 74.38 190 ASN A CA 1
ATOM 1480 C C . ASN A 1 190 ? 11.438 -32.281 -4.34 1 74.38 190 ASN A C 1
ATOM 1482 O O . ASN A 1 190 ? 10.703 -32.688 -5.258 1 74.38 190 ASN A O 1
ATOM 1486 N N . ILE A 1 191 ? 11.719 -31.062 -4.168 1 79.5 191 ILE A N 1
ATOM 1487 C CA . ILE A 1 191 ? 11.141 -30.016 -5.008 1 79.5 191 ILE A CA 1
ATOM 1488 C C . ILE A 1 191 ? 11.602 -30.203 -6.449 1 79.5 191 ILE A C 1
ATOM 1490 O O . ILE A 1 191 ? 10.797 -30.172 -7.379 1 79.5 191 ILE A O 1
ATOM 1494 N N . SER A 1 192 ? 12.859 -30.391 -6.621 1 80.44 192 SER A N 1
ATOM 1495 C CA . SER A 1 192 ? 13.422 -30.531 -7.961 1 80.44 192 SER A CA 1
ATOM 1496 C C . SER A 1 192 ? 12.891 -31.781 -8.656 1 80.44 192 SER A C 1
ATOM 1498 O O . SER A 1 192 ? 12.578 -31.75 -9.844 1 80.44 192 SER A O 1
ATOM 1500 N N . VAL A 1 193 ? 12.781 -32.812 -7.906 1 83 193 VAL A N 1
ATOM 1501 C CA . VAL A 1 193 ? 12.305 -34.062 -8.477 1 83 193 VAL A CA 1
ATOM 1502 C C . VAL A 1 193 ? 10.836 -33.938 -8.875 1 83 193 VAL A C 1
ATOM 1504 O O . VAL A 1 193 ? 10.445 -34.344 -9.969 1 83 193 VAL A O 1
ATOM 1507 N N . GLN A 1 194 ? 10.133 -33.312 -8 1 90.06 194 GLN A N 1
ATOM 1508 C CA . GLN A 1 194 ? 8.703 -33.219 -8.266 1 90.06 194 GLN A CA 1
ATOM 1509 C C . GLN A 1 194 ? 8.438 -32.312 -9.469 1 90.06 194 GLN A C 1
ATOM 1511 O O . GLN A 1 194 ? 7.648 -32.656 -10.352 1 90.06 194 GLN A O 1
ATOM 1516 N N . PHE A 1 195 ? 9.062 -31.234 -9.57 1 95.19 195 PHE A N 1
ATOM 1517 C CA . PHE A 1 195 ? 8.805 -30.312 -10.672 1 95.19 195 PHE A CA 1
ATOM 1518 C C . PHE A 1 195 ? 9.32 -30.891 -11.992 1 95.19 195 PHE A C 1
ATOM 1520 O O . PHE A 1 195 ? 8.656 -30.781 -13.023 1 95.19 195 PHE A O 1
ATOM 1527 N N . SER A 1 196 ? 10.492 -31.531 -11.945 1 94.56 196 SER A N 1
ATOM 1528 C CA . SER A 1 196 ? 11.094 -32.062 -13.172 1 94.56 196 SER A CA 1
ATOM 1529 C C . SER A 1 196 ? 10.344 -33.281 -13.664 1 94.56 196 SER A C 1
ATOM 1531 O O . SER A 1 196 ? 10.555 -33.75 -14.797 1 94.56 196 SER A O 1
ATOM 1533 N N . SER A 1 197 ? 9.508 -33.812 -12.828 1 94.81 197 SER A N 1
ATOM 1534 C CA . SER A 1 197 ? 8.766 -35.031 -13.219 1 94.81 197 SER A CA 1
ATOM 1535 C C . SER A 1 197 ? 7.527 -34.656 -14.039 1 94.81 197 SER A C 1
ATOM 1537 O O . SER A 1 197 ? 6.836 -35.531 -14.547 1 94.81 197 SER A O 1
ATOM 1539 N N . LEU A 1 198 ? 7.207 -33.406 -14.156 1 98.19 198 LEU A N 1
ATOM 1540 C CA . LEU A 1 198 ? 6.074 -32.969 -14.961 1 98.19 198 LEU A CA 1
ATOM 1541 C C . LEU A 1 198 ? 6.234 -33.406 -16.406 1 98.19 198 LEU A C 1
ATOM 1543 O O . LEU A 1 198 ? 7.344 -33.438 -16.953 1 98.19 198 LEU A O 1
ATOM 1547 N N . ASP A 1 199 ? 5.09 -33.781 -17 1 98.12 199 ASP A N 1
ATOM 1548 C CA . ASP A 1 199 ? 5.137 -34.156 -18.422 1 98.12 199 ASP A CA 1
ATOM 1549 C C . ASP A 1 199 ? 5.375 -32.938 -19.297 1 98.12 199 ASP A C 1
ATOM 1551 O O . ASP A 1 199 ? 6.129 -33 -20.281 1 98.12 199 ASP A O 1
ATOM 1555 N N . GLN A 1 200 ? 4.68 -31.875 -19.016 1 98.5 200 GLN A N 1
ATOM 1556 C CA . GLN A 1 200 ? 4.824 -30.625 -19.766 1 98.5 200 GLN A CA 1
ATOM 1557 C C . GLN A 1 200 ? 4.516 -29.422 -18.875 1 98.5 200 GLN A C 1
ATOM 1559 O O . GLN A 1 200 ? 3.729 -29.516 -17.938 1 98.5 200 GLN A O 1
ATOM 1564 N N . VAL A 1 201 ? 5.168 -28.328 -19.188 1 98.88 201 VAL A N 1
ATOM 1565 C CA . VAL A 1 201 ? 4.949 -27.047 -18.531 1 98.88 201 VAL A CA 1
ATOM 1566 C C . VAL A 1 201 ? 4.703 -25.953 -19.578 1 98.88 201 VAL A C 1
ATOM 1568 O O . VAL A 1 201 ? 5.371 -25.922 -20.609 1 98.88 201 VAL A O 1
ATOM 1571 N N . MET A 1 202 ? 3.695 -25.172 -19.391 1 98.94 202 MET A N 1
ATOM 1572 C CA . MET A 1 202 ? 3.504 -23.953 -20.188 1 98.94 202 MET A CA 1
ATOM 1573 C C . MET A 1 202 ? 3.518 -22.719 -19.312 1 98.94 202 MET A C 1
ATOM 1575 O O . MET A 1 202 ? 2.789 -22.641 -18.312 1 98.94 202 MET A O 1
ATOM 1579 N N . LEU A 1 203 ? 4.375 -21.812 -19.625 1 98.94 203 LEU A N 1
ATOM 1580 C CA . LEU A 1 203 ? 4.477 -20.516 -18.953 1 98.94 203 LEU A CA 1
ATOM 1581 C C . LEU A 1 203 ? 4.023 -19.391 -19.875 1 98.94 203 LEU A C 1
ATOM 1583 O O . LEU A 1 203 ? 4.516 -19.266 -21 1 98.94 203 LEU A O 1
ATOM 1587 N N . VAL A 1 204 ? 3.1 -18.594 -19.422 1 98.94 204 VAL A N 1
ATOM 1588 C CA . VAL A 1 204 ? 2.562 -17.516 -20.25 1 98.94 204 VAL A CA 1
ATOM 1589 C C . VAL A 1 204 ? 2.986 -16.172 -19.656 1 98.94 204 VAL A C 1
ATOM 1591 O O . VAL A 1 204 ? 2.744 -15.891 -18.484 1 98.94 204 VAL A O 1
ATOM 1594 N N . LYS A 1 205 ? 3.594 -15.352 -20.453 1 98.88 205 LYS A N 1
ATOM 1595 C CA . LYS A 1 205 ? 3.979 -13.992 -20.094 1 98.88 205 LYS A CA 1
ATOM 1596 C C . LYS A 1 205 ? 3.199 -12.969 -20.906 1 98.88 205 LYS A C 1
ATOM 1598 O O . LYS A 1 205 ? 3.027 -13.133 -22.125 1 98.88 205 LYS A O 1
ATOM 1603 N N . PHE A 1 206 ? 2.686 -11.992 -20.297 1 98.75 206 PHE A N 1
ATOM 1604 C CA . PHE A 1 206 ? 1.991 -10.898 -20.969 1 98.75 206 PHE A CA 1
ATOM 1605 C C . PHE A 1 206 ? 2.936 -9.727 -21.219 1 98.75 206 PHE A C 1
ATOM 1607 O O . PHE A 1 206 ? 3.514 -9.18 -20.281 1 98.75 206 PHE A O 1
ATOM 1614 N N . LEU A 1 207 ? 3.008 -9.328 -22.438 1 98.62 207 LEU A N 1
ATOM 1615 C CA . LEU A 1 207 ? 4.027 -8.367 -22.844 1 98.62 207 LEU A CA 1
ATOM 1616 C C . LEU A 1 207 ? 3.674 -6.969 -22.359 1 98.62 207 LEU A C 1
ATOM 1618 O O . LEU A 1 207 ? 4.551 -6.113 -22.219 1 98.62 207 LEU A O 1
ATOM 1622 N N . GLN A 1 208 ? 2.453 -6.652 -22.062 1 97.75 208 GLN A N 1
ATOM 1623 C CA . GLN A 1 208 ? 2.018 -5.363 -21.531 1 97.75 208 GLN A CA 1
ATOM 1624 C C . GLN A 1 208 ? 1.596 -5.477 -20.062 1 97.75 208 GLN A C 1
ATOM 1626 O O . GLN A 1 208 ? 0.715 -4.746 -19.609 1 97.75 208 GLN A O 1
ATOM 1631 N N . ASP A 1 209 ? 2.166 -6.473 -19.422 1 96.81 209 ASP A N 1
ATOM 1632 C CA . ASP A 1 209 ? 1.809 -6.715 -18.031 1 96.81 209 ASP A CA 1
ATOM 1633 C C . ASP A 1 209 ? 2.266 -5.562 -17.141 1 96.81 209 ASP A C 1
ATOM 1635 O O . ASP A 1 209 ? 3.451 -5.234 -17.094 1 96.81 209 ASP A O 1
ATOM 1639 N N . GLU A 1 210 ? 1.336 -5.004 -16.359 1 92.38 210 GLU A N 1
ATOM 1640 C CA . GLU A 1 210 ? 1.658 -3.932 -15.43 1 92.38 210 GLU A CA 1
ATOM 1641 C C . GLU A 1 210 ? 1.327 -4.336 -13.992 1 92.38 210 GLU A C 1
ATOM 1643 O O . GLU A 1 210 ? 1.409 -3.512 -13.078 1 92.38 210 GLU A O 1
ATOM 1648 N N . MET A 1 211 ? 0.909 -5.594 -13.875 1 93.38 211 MET A N 1
ATOM 1649 C CA . MET A 1 211 ? 0.575 -6.117 -12.555 1 93.38 211 MET A CA 1
ATOM 1650 C C . MET A 1 211 ? 1.733 -6.93 -11.984 1 93.38 211 MET A C 1
ATOM 1652 O O . MET A 1 211 ? 2.064 -6.801 -10.805 1 93.38 211 MET A O 1
ATOM 1656 N N . VAL A 1 212 ? 2.254 -7.777 -12.82 1 96.44 212 VAL A N 1
ATOM 1657 C CA . VAL A 1 212 ? 3.434 -8.555 -12.453 1 96.44 212 VAL A CA 1
ATOM 1658 C C . VAL A 1 212 ? 4.699 -7.805 -12.867 1 96.44 212 VAL A C 1
ATOM 1660 O O . VAL A 1 212 ? 4.996 -7.684 -14.055 1 96.44 212 VAL A O 1
ATOM 1663 N N . LEU A 1 213 ? 5.402 -7.367 -11.898 1 94.19 213 LEU A N 1
ATOM 1664 C CA . LEU A 1 213 ? 6.613 -6.598 -12.148 1 94.19 213 LEU A CA 1
ATOM 1665 C C . LEU A 1 213 ? 7.777 -7.129 -11.32 1 94.19 213 LEU A C 1
ATOM 1667 O O . LEU A 1 213 ? 7.719 -7.129 -10.086 1 94.19 213 LEU A O 1
ATOM 1671 N N . PRO A 1 214 ? 8.836 -7.535 -12.102 1 96.5 214 PRO A N 1
ATOM 1672 C CA . PRO A 1 214 ? 9.016 -7.574 -13.555 1 96.5 214 PRO A CA 1
ATOM 1673 C C . PRO A 1 214 ? 8.172 -8.656 -14.227 1 96.5 214 PRO A C 1
ATOM 1675 O O . PRO A 1 214 ? 8.062 -9.766 -13.711 1 96.5 214 PRO A O 1
ATOM 1678 N N . LYS A 1 215 ? 7.621 -8.32 -15.414 1 98 215 LYS A N 1
ATOM 1679 C CA . LYS A 1 215 ? 6.785 -9.281 -16.125 1 98 215 LYS A CA 1
ATOM 1680 C C . LYS A 1 215 ? 7.586 -10.523 -16.531 1 98 215 LYS A C 1
ATOM 1682 O O . LYS A 1 215 ? 7.02 -11.609 -16.672 1 98 215 LYS A O 1
ATOM 1687 N N . GLU A 1 216 ? 8.914 -10.383 -16.594 1 98.5 216 GLU A N 1
ATOM 1688 C CA . GLU A 1 216 ? 9.836 -11.469 -16.938 1 98.5 216 GLU A CA 1
ATOM 1689 C C . GLU A 1 216 ? 9.812 -12.562 -15.875 1 98.5 216 GLU A C 1
ATOM 1691 O O . GLU A 1 216 ? 10.227 -13.695 -16.141 1 98.5 216 GLU A O 1
ATOM 1696 N N . SER A 1 217 ? 9.32 -12.219 -14.68 1 98.56 217 SER A N 1
ATOM 1697 C CA . SER A 1 217 ? 9.195 -13.227 -13.625 1 98.56 217 SER A CA 1
ATOM 1698 C C . SER A 1 217 ? 8.305 -14.383 -14.07 1 98.56 217 SER A C 1
ATOM 1700 O O . SER A 1 217 ? 8.477 -15.516 -13.617 1 98.56 217 SER A O 1
ATOM 1702 N N . ALA A 1 218 ? 7.398 -14.109 -15.008 1 98.88 218 ALA A N 1
ATOM 1703 C CA . ALA A 1 218 ? 6.492 -15.148 -15.5 1 98.88 218 ALA A CA 1
ATOM 1704 C C . ALA A 1 218 ? 7.266 -16.281 -16.172 1 98.88 218 ALA A C 1
ATOM 1706 O O . ALA A 1 218 ? 6.785 -17.406 -16.234 1 98.88 218 ALA A O 1
ATOM 1707 N N . PHE A 1 219 ? 8.469 -16 -16.641 1 98.81 219 PHE A N 1
ATOM 1708 C CA . PHE A 1 219 ? 9.336 -16.969 -17.281 1 98.81 219 PHE A CA 1
ATOM 1709 C C . PHE A 1 219 ? 10.484 -17.359 -16.359 1 98.81 219 PHE A C 1
ATOM 1711 O O . PHE A 1 219 ? 11.555 -17.766 -16.828 1 98.81 219 PHE A O 1
ATOM 1718 N N . PHE A 1 220 ? 10.414 -17.172 -15.094 1 98.69 220 PHE A N 1
ATOM 1719 C CA . PHE A 1 220 ? 11.414 -17.469 -14.078 1 98.69 220 PHE A CA 1
ATOM 1720 C C . PHE A 1 220 ? 12.641 -16.594 -14.25 1 98.69 220 PHE A C 1
ATOM 1722 O O . PHE A 1 220 ? 13.734 -16.938 -13.797 1 98.69 220 PHE A O 1
ATOM 1729 N N . GLU A 1 221 ? 12.461 -15.453 -14.898 1 98.44 221 GLU A N 1
ATOM 1730 C CA . GLU A 1 221 ? 13.562 -14.508 -15.016 1 98.44 221 GLU A CA 1
ATOM 1731 C C . GLU A 1 221 ? 13.555 -13.5 -13.867 1 98.44 221 GLU A C 1
ATOM 1733 O O . GLU A 1 221 ? 12.492 -13.156 -13.352 1 98.44 221 GLU A O 1
ATOM 1738 N N . SER A 1 222 ? 14.727 -13.125 -13.445 1 95.5 222 SER A N 1
ATOM 1739 C CA . SER A 1 222 ? 14.852 -12.195 -12.336 1 95.5 222 SER A CA 1
ATOM 1740 C C . SER A 1 222 ? 15.617 -10.938 -12.75 1 95.5 222 SER A C 1
ATOM 1742 O O . SER A 1 222 ? 15.977 -10.781 -13.914 1 95.5 222 SER A O 1
ATOM 1744 N N . VAL A 1 223 ? 15.703 -10.031 -11.844 1 96 223 VAL A N 1
ATOM 1745 C CA . VAL A 1 223 ? 16.438 -8.781 -12.07 1 96 223 VAL A CA 1
ATOM 1746 C C . VAL A 1 223 ? 17.734 -8.797 -11.266 1 96 223 VAL A C 1
ATOM 1748 O O . VAL A 1 223 ? 17.734 -9.156 -10.086 1 96 223 VAL A O 1
ATOM 1751 N N . ASP A 1 224 ? 18.797 -8.445 -11.938 1 94.38 224 ASP A N 1
ATOM 1752 C CA . ASP A 1 224 ? 20.094 -8.32 -11.273 1 94.38 224 ASP A CA 1
ATOM 1753 C C . ASP A 1 224 ? 20.109 -7.117 -10.328 1 94.38 224 ASP A C 1
ATOM 1755 O O . ASP A 1 224 ? 19.859 -5.988 -10.75 1 94.38 224 ASP A O 1
ATOM 1759 N N . PRO A 1 225 ? 20.438 -7.348 -9.094 1 91.12 225 PRO A N 1
ATOM 1760 C CA . PRO A 1 225 ? 20.359 -6.246 -8.133 1 91.12 225 PRO A CA 1
ATOM 1761 C C . PRO A 1 225 ? 21.406 -5.168 -8.391 1 91.12 225 PRO A C 1
ATOM 1763 O O . PRO A 1 225 ? 21.234 -4.02 -7.984 1 91.12 225 PRO A O 1
ATOM 1766 N N . GLU A 1 226 ? 22.5 -5.438 -9.039 1 92.88 226 GLU A N 1
ATOM 1767 C CA . GLU A 1 226 ? 23.578 -4.484 -9.289 1 92.88 226 GLU A CA 1
ATOM 1768 C C . GLU A 1 226 ? 23.312 -3.664 -10.547 1 92.88 226 GLU A C 1
ATOM 1770 O O . GLU A 1 226 ? 23.547 -2.453 -10.562 1 92.88 226 GLU A O 1
ATOM 1775 N N . THR A 1 227 ? 22.797 -4.301 -11.562 1 93.88 227 THR A N 1
ATOM 1776 C CA . THR A 1 227 ? 22.688 -3.633 -12.859 1 93.88 227 THR A CA 1
ATOM 1777 C C . THR A 1 227 ? 21.234 -3.23 -13.133 1 93.88 227 THR A C 1
ATOM 1779 O O . THR A 1 227 ? 20.969 -2.451 -14.055 1 93.88 227 THR A O 1
ATOM 1782 N N . ASP A 1 228 ? 20.266 -3.801 -12.406 1 92.62 228 ASP A N 1
ATOM 1783 C CA . ASP A 1 228 ? 18.828 -3.586 -12.586 1 92.62 228 ASP A CA 1
ATOM 1784 C C . ASP A 1 228 ? 18.359 -4.109 -13.938 1 92.62 228 ASP A C 1
ATOM 1786 O O . ASP A 1 228 ? 17.359 -3.637 -14.477 1 92.62 228 ASP A O 1
ATOM 1790 N N . LYS A 1 229 ? 19.125 -4.953 -14.492 1 95.81 229 LYS A N 1
ATOM 1791 C CA . LYS A 1 229 ? 18.75 -5.559 -15.773 1 95.81 229 LYS A CA 1
ATOM 1792 C C . LYS A 1 229 ? 18.188 -6.965 -15.57 1 95.81 229 LYS A C 1
ATOM 1794 O O . LYS A 1 229 ? 18.547 -7.652 -14.609 1 95.81 229 LYS A O 1
ATOM 1799 N N . VAL A 1 230 ? 17.344 -7.352 -16.469 1 97.25 230 VAL A N 1
ATOM 1800 C CA . VAL A 1 230 ? 16.766 -8.695 -16.438 1 97.25 230 VAL A CA 1
ATOM 1801 C C . VAL A 1 230 ? 17.859 -9.719 -16.734 1 97.25 230 VAL A C 1
ATOM 1803 O O . VAL A 1 230 ? 18.688 -9.523 -17.641 1 97.25 230 VAL A O 1
ATOM 1806 N N . VAL A 1 231 ? 17.922 -10.766 -15.93 1 97.25 231 VAL A N 1
ATOM 1807 C CA . VAL A 1 231 ? 18.797 -11.914 -16.172 1 97.25 231 VAL A CA 1
ATOM 1808 C C . VAL A 1 231 ? 18.031 -13 -16.922 1 97.25 231 VAL A C 1
ATOM 1810 O O . VAL A 1 231 ? 17.078 -13.578 -16.391 1 97.25 231 VAL A O 1
ATOM 1813 N N . PRO A 1 232 ? 18.453 -13.203 -18.141 1 97.25 232 PRO A N 1
ATOM 1814 C CA . PRO A 1 232 ? 17.781 -14.305 -18.844 1 97.25 232 PRO A CA 1
ATOM 1815 C C . PRO A 1 232 ? 17.828 -15.617 -18.078 1 97.25 232 PRO A C 1
ATOM 1817 O O . PRO A 1 232 ? 18.812 -15.906 -17.391 1 97.25 232 PRO A O 1
ATOM 1820 N N . LEU A 1 233 ? 16.766 -16.406 -18.234 1 98.06 233 LEU A N 1
ATOM 1821 C CA . LEU A 1 233 ? 16.594 -17.641 -17.469 1 98.06 233 LEU A CA 1
ATOM 1822 C C . LEU A 1 233 ? 17.844 -18.516 -17.578 1 98.06 233 LEU A C 1
ATOM 1824 O O . LEU A 1 233 ? 18.422 -18.922 -16.562 1 98.06 233 LEU A O 1
ATOM 1828 N N . VAL A 1 234 ? 18.391 -18.75 -18.719 1 97.62 234 VAL A N 1
ATOM 1829 C CA . VAL A 1 234 ? 19.438 -19.734 -18.969 1 97.62 234 VAL A CA 1
ATOM 1830 C C . VAL A 1 234 ? 20.781 -19.234 -18.422 1 97.62 234 VAL A C 1
ATOM 1832 O O . VAL A 1 234 ? 21.734 -20 -18.297 1 97.62 234 VAL A O 1
ATOM 1835 N N . GLU A 1 235 ? 20.828 -17.938 -18.109 1 97.38 235 GLU A N 1
ATOM 1836 C CA . GLU A 1 235 ? 22.047 -17.344 -17.578 1 97.38 235 GLU A CA 1
ATOM 1837 C C . GLU A 1 235 ? 21.984 -17.219 -16.047 1 97.38 235 GLU A C 1
ATOM 1839 O O . GLU A 1 235 ? 22.969 -16.875 -15.406 1 97.38 235 GLU A O 1
ATOM 1844 N N . SER A 1 236 ? 20.844 -17.5 -15.531 1 95.88 236 SER A N 1
ATOM 1845 C CA . SER A 1 236 ? 20.656 -17.328 -14.094 1 95.88 236 SER A CA 1
ATOM 1846 C C . SER A 1 236 ? 21.234 -18.5 -13.312 1 95.88 236 SER A C 1
ATOM 1848 O O . SER A 1 236 ? 21.266 -19.625 -13.805 1 95.88 236 SER A O 1
ATOM 1850 N N . GLU A 1 237 ? 21.688 -18.203 -12.078 1 92.5 237 GLU A N 1
ATOM 1851 C CA . GLU A 1 237 ? 22.109 -19.281 -11.18 1 92.5 237 GLU A CA 1
ATOM 1852 C C . GLU A 1 237 ? 20.984 -20.266 -10.922 1 92.5 237 GLU A C 1
ATOM 1854 O O . GLU A 1 237 ? 21.219 -21.469 -10.805 1 92.5 237 GLU A O 1
ATOM 1859 N N . PHE A 1 238 ? 19.797 -19.797 -10.883 1 93.75 238 PHE A N 1
ATOM 1860 C CA . PHE A 1 238 ? 18.594 -20.594 -10.688 1 93.75 238 PHE A CA 1
ATOM 1861 C C . PHE A 1 238 ? 18.5 -21.703 -11.719 1 93.75 238 PHE A C 1
ATOM 1863 O O . PHE A 1 238 ? 18.203 -22.844 -11.383 1 93.75 238 PHE A O 1
ATOM 1870 N N . TYR A 1 239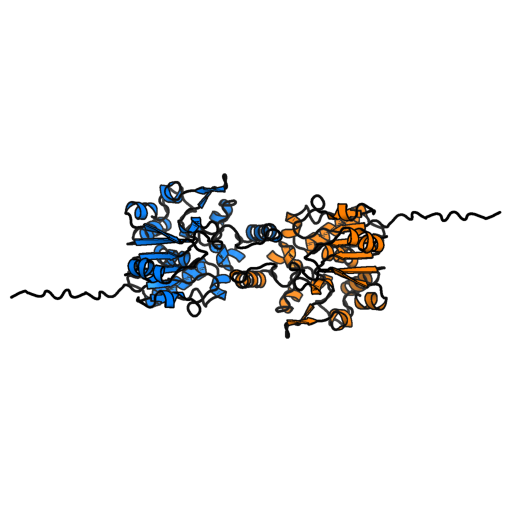 ? 18.75 -21.375 -12.953 1 96 239 TYR A N 1
ATOM 1871 C CA . TYR A 1 239 ? 18.703 -22.312 -14.062 1 96 239 TYR A CA 1
ATOM 1872 C C . TYR A 1 239 ? 19.969 -23.156 -14.117 1 96 239 TYR A C 1
ATOM 1874 O O . TYR A 1 239 ? 19.906 -24.391 -14.25 1 96 239 TYR A O 1
ATOM 1882 N N . ILE A 1 240 ? 21.141 -22.516 -14 1 95.56 240 ILE A N 1
ATOM 1883 C CA . ILE A 1 240 ? 22.422 -23.188 -14.164 1 95.56 240 ILE A CA 1
ATOM 1884 C C . ILE A 1 240 ? 22.562 -24.281 -13.102 1 95.56 240 ILE A C 1
ATOM 1886 O O . ILE A 1 240 ? 22.984 -25.406 -13.406 1 95.56 240 ILE A O 1
ATOM 1890 N N . GLN A 1 241 ? 22.125 -24.031 -11.852 1 92.06 241 GLN A N 1
ATOM 1891 C CA . GLN A 1 241 ? 22.219 -25 -10.766 1 92.06 241 GLN A CA 1
ATOM 1892 C C . GLN A 1 241 ? 20.953 -25.844 -10.688 1 92.06 241 GLN A C 1
ATOM 1894 O O . GLN A 1 241 ? 20.875 -26.766 -9.867 1 92.06 241 GLN A O 1
ATOM 1899 N N . ASP A 1 242 ? 20.031 -25.547 -11.477 1 94 242 ASP A N 1
ATOM 1900 C CA . ASP A 1 242 ? 18.781 -26.266 -11.617 1 94 242 ASP A CA 1
ATOM 1901 C C . ASP A 1 242 ? 18.094 -26.438 -10.258 1 94 242 ASP A C 1
ATOM 1903 O O . ASP A 1 242 ? 17.766 -27.562 -9.859 1 94 242 ASP A O 1
ATOM 1907 N N . TYR A 1 243 ? 17.75 -25.328 -9.633 1 92.88 243 TYR A N 1
ATOM 1908 C CA . TYR A 1 243 ? 17.234 -25.281 -8.266 1 92.88 243 TYR A CA 1
ATOM 1909 C C . TYR A 1 243 ? 15.961 -26.094 -8.133 1 92.88 243 TYR A C 1
ATOM 1911 O O . TYR A 1 243 ? 15.711 -26.703 -7.09 1 92.88 243 TYR A O 1
ATOM 1919 N N . ILE A 1 244 ? 15.156 -26.109 -9.211 1 95 244 ILE A N 1
ATOM 1920 C CA . ILE A 1 244 ? 13.867 -26.75 -8.992 1 95 244 ILE A CA 1
ATOM 1921 C C . ILE A 1 244 ? 13.578 -27.734 -10.133 1 95 244 ILE A C 1
ATOM 1923 O O . ILE A 1 244 ? 12.523 -28.359 -10.172 1 95 244 ILE A O 1
ATOM 1927 N N . GLY A 1 245 ? 14.516 -27.875 -11.117 1 95.69 245 GLY A N 1
ATOM 1928 C CA . GLY A 1 245 ? 14.32 -28.812 -12.203 1 95.69 245 GLY A CA 1
ATOM 1929 C C . GLY A 1 245 ? 13.898 -28.156 -13.5 1 95.69 245 GLY A C 1
ATOM 1930 O O . GLY A 1 245 ? 13.578 -28.844 -14.477 1 95.69 245 GLY A O 1
ATOM 1931 N N . VAL A 1 246 ? 13.922 -26.797 -13.547 1 97.19 246 VAL A N 1
ATOM 1932 C CA . VAL A 1 246 ? 13.531 -26.062 -14.734 1 97.19 246 VAL A CA 1
ATOM 1933 C C . VAL A 1 246 ? 14.508 -26.344 -15.875 1 97.19 246 VAL A C 1
ATOM 1935 O O . VAL A 1 246 ? 14.094 -26.484 -17.031 1 97.19 246 VAL A O 1
ATOM 1938 N N . LYS A 1 247 ? 15.789 -26.406 -15.555 1 97.25 247 LYS A N 1
ATOM 1939 C CA . LYS A 1 247 ? 16.797 -26.719 -16.562 1 97.25 247 LYS A CA 1
ATOM 1940 C C . LYS A 1 247 ? 16.531 -28.078 -17.203 1 97.25 247 LYS A C 1
ATOM 1942 O O . LYS A 1 247 ? 16.547 -28.203 -18.422 1 97.25 247 LYS A O 1
ATOM 1947 N N . GLN A 1 248 ? 16.328 -29.031 -16.375 1 96.94 248 GLN A N 1
ATOM 1948 C CA . GLN A 1 248 ? 16.047 -30.375 -16.844 1 96.94 248 GLN A CA 1
ATOM 1949 C C . GLN A 1 248 ? 14.836 -30.406 -17.766 1 96.94 248 GLN A C 1
ATOM 1951 O O . GLN A 1 248 ? 14.883 -30.984 -18.859 1 96.94 248 GLN A O 1
ATOM 1956 N N . LEU A 1 249 ? 13.75 -29.781 -17.359 1 98.19 249 LEU A N 1
ATOM 1957 C CA . LEU A 1 249 ? 12.531 -29.734 -18.156 1 98.19 249 LEU A CA 1
ATOM 1958 C C . LEU A 1 249 ? 12.781 -29.016 -19.484 1 98.19 249 LEU A C 1
ATOM 1960 O O . LEU A 1 249 ? 12.305 -29.453 -20.531 1 98.19 249 LEU A O 1
ATOM 1964 N N . ASP A 1 250 ? 13.492 -27.953 -19.375 1 97.88 250 ASP A N 1
ATOM 1965 C CA . ASP A 1 250 ? 13.797 -27.156 -20.562 1 97.88 250 ASP A CA 1
ATOM 1966 C C . ASP A 1 250 ? 14.625 -27.953 -21.562 1 97.88 250 ASP A C 1
ATOM 1968 O O . ASP A 1 250 ? 14.328 -27.969 -22.766 1 97.88 250 ASP A O 1
ATOM 1972 N N . GLN A 1 251 ? 15.617 -28.641 -21.125 1 97.56 251 GLN A N 1
ATOM 1973 C CA . GLN A 1 251 ? 16.5 -29.438 -21.984 1 97.56 251 GLN A CA 1
ATOM 1974 C C . GLN A 1 251 ? 15.758 -30.609 -22.594 1 97.56 251 GLN A C 1
ATOM 1976 O O . GLN A 1 251 ? 16.109 -31.094 -23.672 1 97.56 251 GLN A O 1
ATOM 1981 N N . GLN A 1 252 ? 14.758 -31.078 -21.953 1 97.88 252 GLN A N 1
ATOM 1982 C CA . GLN A 1 252 ? 13.93 -32.156 -22.453 1 97.88 252 GLN A CA 1
ATOM 1983 C C . GLN A 1 252 ? 12.836 -31.641 -23.375 1 97.88 252 GLN A C 1
ATOM 1985 O O . GLN A 1 252 ? 11.961 -32.375 -23.812 1 97.88 252 GLN A O 1
ATOM 1990 N N . ARG A 1 253 ? 12.836 -30.344 -23.594 1 97.94 253 ARG A N 1
ATOM 1991 C CA . ARG A 1 253 ? 11.883 -29.656 -24.453 1 97.94 253 ARG A CA 1
ATOM 1992 C C . ARG A 1 253 ? 10.461 -29.828 -23.938 1 97.94 253 ARG A C 1
ATOM 1994 O O . ARG A 1 253 ? 9.516 -29.984 -24.719 1 97.94 253 ARG A O 1
ATOM 2001 N N . LYS A 1 254 ? 10.359 -29.797 -22.641 1 98.5 254 LYS A N 1
ATOM 2002 C CA . LYS A 1 254 ? 9.07 -30.016 -22 1 98.5 254 LYS A CA 1
ATOM 2003 C C . LYS A 1 254 ? 8.461 -28.688 -21.531 1 98.5 254 LYS A C 1
ATOM 2005 O O . LYS A 1 254 ? 7.379 -28.672 -20.938 1 98.5 254 LYS A O 1
ATOM 2010 N N . ILE A 1 255 ? 9.117 -27.531 -21.766 1 98.75 255 ILE A N 1
ATOM 2011 C CA . ILE A 1 255 ? 8.586 -26.234 -21.359 1 98.75 255 ILE A CA 1
ATOM 2012 C C . ILE A 1 255 ? 8.211 -25.438 -22.594 1 98.75 255 ILE A C 1
ATOM 2014 O O . ILE A 1 255 ? 9.023 -25.281 -23.516 1 98.75 255 ILE A O 1
ATOM 2018 N N . LYS A 1 256 ? 7.004 -24.969 -22.656 1 98.69 256 LYS A N 1
ATOM 2019 C CA . LYS A 1 256 ? 6.547 -24.016 -23.672 1 98.69 256 LYS A CA 1
ATOM 2020 C C . LYS A 1 256 ? 6.453 -22.609 -23.094 1 98.69 256 LYS A C 1
ATOM 2022 O O . LYS A 1 256 ? 5.738 -22.375 -22.125 1 98.69 256 LYS A O 1
ATOM 2027 N N . PHE A 1 257 ? 7.176 -21.719 -23.672 1 98.75 257 PHE A N 1
ATOM 2028 C CA . PHE A 1 257 ? 7.117 -20.312 -23.312 1 98.75 257 PHE A CA 1
ATOM 2029 C C . PHE A 1 257 ? 6.203 -19.547 -24.266 1 98.75 257 PHE A C 1
ATOM 2031 O O . PHE A 1 257 ? 6.488 -19.453 -25.453 1 98.75 257 PHE A O 1
ATOM 2038 N N . ILE A 1 258 ? 5.121 -19.047 -23.766 1 98.81 258 ILE A N 1
ATOM 2039 C CA . ILE A 1 258 ? 4.133 -18.359 -24.594 1 98.81 258 ILE A CA 1
ATOM 2040 C C . ILE A 1 258 ? 4.086 -16.891 -24.219 1 98.81 258 ILE A C 1
ATOM 2042 O O . ILE A 1 258 ? 4.016 -16.531 -23.031 1 98.81 258 ILE A O 1
ATOM 2046 N N . GLU A 1 259 ? 4.199 -16 -25.203 1 98.75 259 GLU A N 1
ATOM 2047 C CA . GLU A 1 259 ? 4.035 -14.57 -25 1 98.75 259 GLU A CA 1
ATOM 2048 C C . GLU A 1 259 ? 2.719 -14.07 -25.594 1 98.75 259 GLU A C 1
ATOM 2050 O O . GLU A 1 259 ? 2.371 -14.422 -26.719 1 98.75 259 GLU A O 1
ATOM 2055 N N . ILE A 1 260 ? 1.969 -13.422 -24.844 1 98.62 260 ILE A N 1
ATOM 2056 C CA . ILE A 1 260 ? 0.744 -12.773 -25.312 1 98.62 260 ILE A CA 1
ATOM 2057 C C . ILE A 1 260 ? 0.904 -11.258 -25.266 1 98.62 260 ILE A C 1
ATOM 2059 O O . ILE A 1 260 ? 1.262 -10.703 -24.219 1 98.62 260 ILE A O 1
ATOM 2063 N N . ASP A 1 261 ? 0.643 -10.523 -26.391 1 98.38 261 ASP A N 1
ATOM 2064 C CA . ASP A 1 261 ? 0.835 -9.078 -26.469 1 98.38 261 ASP A CA 1
ATOM 2065 C C . ASP A 1 261 ? -0.394 -8.336 -25.953 1 98.38 261 ASP A C 1
ATOM 2067 O O . ASP A 1 261 ? -1.087 -7.664 -26.719 1 98.38 261 ASP A O 1
ATOM 2071 N N . ASP A 1 262 ? -0.592 -8.391 -24.688 1 98.12 262 ASP A N 1
ATOM 2072 C CA . ASP A 1 262 ? -1.703 -7.723 -24.016 1 98.12 262 ASP A CA 1
ATOM 2073 C C . ASP A 1 262 ? -1.405 -7.52 -22.531 1 98.12 262 ASP A C 1
ATOM 2075 O O . ASP A 1 262 ? -0.305 -7.828 -22.078 1 98.12 262 ASP A O 1
ATOM 2079 N N . SER A 1 263 ? -2.32 -6.883 -21.828 1 96.5 263 SER A N 1
ATOM 2080 C CA . SER A 1 263 ? -2.186 -6.598 -20.406 1 96.5 263 SER A CA 1
ATOM 2081 C C . SER A 1 263 ? -2.389 -7.859 -19.562 1 96.5 263 SER A C 1
ATOM 2083 O O . SER A 1 263 ? -2.799 -8.898 -20.094 1 96.5 263 SER A O 1
ATOM 2085 N N . HIS A 1 264 ? -2.168 -7.824 -18.344 1 95.56 264 HIS A N 1
ATOM 2086 C CA . HIS A 1 264 ? -2.207 -8.93 -17.391 1 95.56 264 HIS A CA 1
ATOM 2087 C C . HIS A 1 264 ? -3.545 -9.656 -17.453 1 95.56 264 HIS A C 1
ATOM 2089 O O . HIS A 1 264 ? -4.594 -9.07 -17.172 1 95.56 264 HIS A O 1
ATOM 2095 N N . LEU A 1 265 ? -3.504 -10.961 -17.844 1 95.25 265 LEU A N 1
ATOM 2096 C CA . LEU A 1 265 ? -4.621 -11.898 -17.859 1 95.25 265 LEU A CA 1
ATOM 2097 C C . LEU A 1 265 ? -5.672 -11.484 -18.875 1 95.25 265 LEU A C 1
ATOM 2099 O O . LEU A 1 265 ? -6.867 -11.719 -18.688 1 95.25 265 LEU A O 1
ATOM 2103 N N . LYS A 1 266 ? -5.242 -10.742 -19.859 1 95.19 266 LYS A N 1
ATOM 2104 C CA . LYS A 1 266 ? -6.086 -10.461 -21.016 1 95.19 266 LYS A CA 1
ATOM 2105 C C . LYS A 1 266 ? -5.676 -11.32 -22.219 1 95.19 266 LYS A C 1
ATOM 2107 O O . LYS A 1 266 ? -4.527 -11.258 -22.656 1 95.19 266 LYS A O 1
ATOM 2112 N N . TRP A 1 267 ? -6.633 -12.203 -22.672 1 95.62 267 TRP A N 1
ATOM 2113 C CA . TRP A 1 267 ? -6.379 -13.008 -23.859 1 95.62 267 TRP A CA 1
ATOM 2114 C C . TRP A 1 267 ? -7.68 -13.336 -24.578 1 95.62 267 TRP A C 1
ATOM 2116 O O . TRP A 1 267 ? -8.766 -13.148 -24.031 1 95.62 267 TRP A O 1
ATOM 2126 N N . THR A 1 268 ? -7.621 -13.734 -25.734 1 93.94 268 THR A N 1
ATOM 2127 C CA . THR A 1 268 ? -8.805 -14.008 -26.547 1 93.94 268 THR A CA 1
ATOM 2128 C C . THR A 1 268 ? -9.266 -15.445 -26.359 1 93.94 268 THR A C 1
ATOM 2130 O O . THR A 1 268 ? -8.484 -16.312 -25.953 1 93.94 268 THR A O 1
ATOM 2133 N N . ASP A 1 269 ? -10.555 -15.695 -26.75 1 93.12 269 ASP A N 1
ATOM 2134 C CA . ASP A 1 269 ? -11.102 -17.047 -26.734 1 93.12 269 ASP A CA 1
ATOM 2135 C C . ASP A 1 269 ? -10.289 -17.969 -27.641 1 93.12 269 ASP A C 1
ATOM 2137 O O . ASP A 1 269 ? -10.156 -19.156 -27.359 1 93.12 269 ASP A O 1
ATOM 2141 N N . ASP A 1 270 ? -9.797 -17.375 -28.656 1 95 270 ASP A N 1
ATOM 2142 C CA . ASP A 1 270 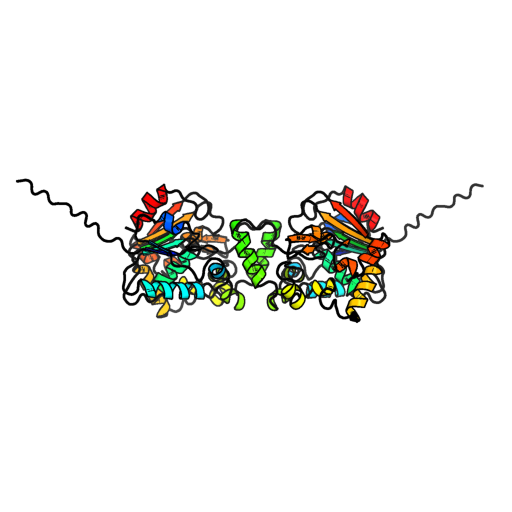? -8.984 -18.156 -29.594 1 95 270 ASP A CA 1
ATOM 2143 C C . ASP A 1 270 ? -7.77 -18.766 -28.906 1 95 270 ASP A C 1
ATOM 2145 O O . ASP A 1 270 ? -7.398 -19.906 -29.172 1 95 270 ASP A O 1
ATOM 2149 N N . ILE A 1 271 ? -7.137 -18.047 -28.062 1 96.69 271 ILE A N 1
ATOM 2150 C CA . ILE A 1 271 ? -5.965 -18.531 -27.328 1 96.69 271 ILE A CA 1
ATOM 2151 C C . ILE A 1 271 ? -6.363 -19.688 -26.422 1 96.69 271 ILE A C 1
ATOM 2153 O O . ILE A 1 271 ? -5.68 -20.703 -26.359 1 96.69 271 ILE A O 1
ATOM 2157 N N . THR A 1 272 ? -7.484 -19.547 -25.688 1 96 272 THR A N 1
ATOM 2158 C CA . THR A 1 272 ? -7.969 -20.625 -24.828 1 96 272 THR A CA 1
ATOM 2159 C C . THR A 1 272 ? -8.211 -21.891 -25.641 1 96 272 THR A C 1
ATOM 2161 O O . THR A 1 272 ? -7.742 -22.969 -25.266 1 96 272 THR A O 1
ATOM 2164 N N . LYS A 1 273 ? -8.859 -21.812 -26.781 1 94.62 273 LYS A N 1
ATOM 2165 C CA . LYS A 1 273 ? -9.328 -22.953 -27.547 1 94.62 273 LYS A CA 1
ATOM 2166 C C . LYS A 1 273 ? -8.18 -23.609 -28.297 1 94.62 273 LYS A C 1
ATOM 2168 O O . LYS A 1 273 ? -8.156 -24.844 -28.469 1 94.62 273 LYS A O 1
ATOM 2173 N N . ASN A 1 274 ? -7.195 -22.797 -28.672 1 96.25 274 ASN A N 1
ATOM 2174 C CA . ASN A 1 274 ? -6.211 -23.344 -29.609 1 96.25 274 ASN A CA 1
ATOM 2175 C C . ASN A 1 274 ? -4.84 -23.484 -28.953 1 96.25 274 ASN A C 1
ATOM 2177 O O . ASN A 1 274 ? -3.941 -24.109 -29.5 1 96.25 274 ASN A O 1
ATOM 2181 N N . VAL A 1 275 ? -4.664 -22.906 -27.766 1 97.56 275 VAL A N 1
ATOM 2182 C CA . VAL A 1 275 ? -3.357 -22.969 -27.125 1 97.56 275 VAL A CA 1
ATOM 2183 C C . VAL A 1 275 ? -3.49 -23.656 -25.766 1 97.56 275 VAL A C 1
ATOM 2185 O O . VAL A 1 275 ? -2.908 -24.719 -25.531 1 97.56 275 VAL A O 1
ATOM 2188 N N . PHE A 1 276 ? -4.348 -23.156 -24.922 1 97.62 276 PHE A N 1
ATOM 2189 C CA . PHE A 1 276 ? -4.406 -23.625 -23.531 1 97.62 276 PHE A CA 1
ATOM 2190 C C . PHE A 1 276 ? -5.066 -24.984 -23.453 1 97.62 276 PHE A C 1
ATOM 2192 O O . PHE A 1 276 ? -4.516 -25.922 -22.859 1 97.62 276 PHE A O 1
ATOM 2199 N N . ILE A 1 277 ? -6.254 -25.188 -24.094 1 96 277 ILE A N 1
ATOM 2200 C CA . ILE A 1 277 ? -7.012 -26.422 -23.969 1 96 277 ILE A CA 1
ATOM 2201 C C . ILE A 1 277 ? -6.254 -27.562 -24.641 1 96 277 ILE A C 1
ATOM 2203 O O . ILE A 1 277 ? -6.078 -28.625 -24.062 1 96 277 ILE A O 1
ATOM 2207 N N . PRO A 1 278 ? -5.688 -27.344 -25.859 1 96.19 278 PRO A N 1
ATOM 2208 C CA . PRO A 1 278 ? -4.918 -28.438 -26.484 1 96.19 278 PRO A CA 1
ATOM 2209 C C . PRO A 1 278 ? -3.719 -28.859 -25.641 1 96.19 278 PRO A C 1
ATOM 2211 O O . PRO A 1 278 ? -3.344 -30.031 -25.641 1 96.19 278 PRO A O 1
ATOM 2214 N N . PHE A 1 279 ? -3.1 -27.953 -24.938 1 97.31 279 PHE A N 1
ATOM 2215 C CA . PHE A 1 279 ? -1.984 -28.281 -24.047 1 97.31 279 PHE A CA 1
ATOM 2216 C C . PHE A 1 279 ? -2.426 -29.219 -22.938 1 97.31 279 PHE A C 1
ATOM 2218 O O . PHE A 1 279 ? -1.663 -30.094 -22.516 1 97.31 279 PHE A O 1
ATOM 2225 N N . LEU A 1 280 ? -3.689 -29.062 -22.469 1 96.44 280 LEU A N 1
ATOM 2226 C CA . LEU A 1 280 ? -4.16 -29.734 -21.266 1 96.44 280 LEU A CA 1
ATOM 2227 C C . LEU A 1 280 ? -4.785 -31.094 -21.625 1 96.44 280 LEU A C 1
ATOM 2229 O O . LEU A 1 280 ? -5.051 -31.906 -20.734 1 96.44 280 LEU A O 1
ATOM 2233 N N . VAL A 1 281 ? -5.117 -31.375 -22.906 1 92.31 281 VAL A N 1
ATOM 2234 C CA . VAL A 1 281 ? -5.754 -32.625 -23.312 1 92.31 281 VAL A CA 1
ATOM 2235 C C . VAL A 1 281 ? -4.738 -33.5 -24.047 1 92.31 281 VAL A C 1
ATOM 2237 O O . VAL A 1 281 ? -3.801 -33 -24.672 1 92.31 281 VAL A O 1
ATOM 2240 N N . MET B 1 1 ? 2.627 75.75 7.035 1 36.53 1 MET B N 1
ATOM 2241 C CA . MET B 1 1 ? 3.586 74.812 7.59 1 36.53 1 MET B CA 1
ATOM 2242 C C . MET B 1 1 ? 2.969 73.375 7.703 1 36.53 1 MET B C 1
ATOM 2244 O O . MET B 1 1 ? 2.129 73.125 8.578 1 36.53 1 MET B O 1
ATOM 2248 N N . PHE B 1 2 ? 2.73 72.75 6.57 1 43.81 2 PHE B N 1
ATOM 2249 C CA . PHE B 1 2 ? 2.131 71.375 6.418 1 43.81 2 PHE B CA 1
ATOM 2250 C C . PHE B 1 2 ? 2.992 70.312 7.09 1 43.81 2 PHE B C 1
ATOM 2252 O O . PHE B 1 2 ? 4.18 70.188 6.785 1 43.81 2 PHE B O 1
ATOM 2259 N N . LEU B 1 3 ? 2.707 70 8.344 1 41 3 LEU B N 1
ATOM 2260 C CA . LEU B 1 3 ? 3.365 68.938 9.062 1 41 3 LEU B CA 1
ATOM 2261 C C . LEU B 1 3 ? 3.262 67.625 8.297 1 41 3 LEU B C 1
ATOM 2263 O O . LEU B 1 3 ? 2.162 67.062 8.086 1 41 3 LEU B O 1
ATOM 2267 N N . LEU B 1 4 ? 4.148 67.312 7.367 1 41.09 4 LEU B N 1
ATOM 2268 C CA . LEU B 1 4 ? 4.297 66 6.785 1 41.09 4 LEU B CA 1
ATOM 2269 C C . LEU B 1 4 ? 4.469 64.938 7.875 1 41.09 4 LEU B C 1
ATOM 2271 O O . LEU B 1 4 ? 5.457 65 8.617 1 41.09 4 LEU B O 1
ATOM 2275 N N . ILE B 1 5 ? 3.422 64.5 8.5 1 44.78 5 ILE B N 1
ATOM 2276 C CA . ILE B 1 5 ? 3.566 63.344 9.367 1 44.78 5 ILE B CA 1
ATOM 2277 C C . ILE B 1 5 ? 4.203 62.188 8.594 1 44.78 5 ILE B C 1
ATOM 2279 O O . ILE B 1 5 ? 3.664 61.75 7.57 1 44.78 5 ILE B O 1
ATOM 2283 N N . PRO B 1 6 ? 5.52 62.062 8.664 1 41.16 6 PRO B N 1
ATOM 2284 C CA . PRO B 1 6 ? 6 60.812 8.023 1 41.16 6 PRO B CA 1
ATOM 2285 C C . PRO B 1 6 ? 5.203 59.594 8.445 1 41.16 6 PRO B C 1
ATOM 2287 O O . PRO B 1 6 ? 4.902 59.406 9.625 1 41.16 6 PRO B O 1
ATOM 2290 N N . LEU B 1 7 ? 4.297 59.188 7.648 1 37.66 7 LEU B N 1
ATOM 2291 C CA . LEU B 1 7 ? 3.807 57.812 7.855 1 37.66 7 LEU B CA 1
ATOM 2292 C C . LEU B 1 7 ? 4.965 56.844 8.086 1 37.66 7 LEU B C 1
ATOM 2294 O O . LEU B 1 7 ? 5.742 56.594 7.164 1 37.66 7 LEU B O 1
ATOM 2298 N N . TYR B 1 8 ? 5.641 56.938 9.195 1 34.44 8 TYR B N 1
ATOM 2299 C CA . TYR B 1 8 ? 6.516 55.812 9.508 1 34.44 8 TYR B CA 1
ATOM 2300 C C . TYR B 1 8 ? 5.871 54.5 9.109 1 34.44 8 TYR B C 1
ATOM 2302 O O . TYR B 1 8 ? 4.789 54.156 9.602 1 34.44 8 TYR B O 1
ATOM 2310 N N . PHE B 1 9 ? 5.891 54.219 7.852 1 36.19 9 PHE B N 1
ATOM 2311 C CA . PHE B 1 9 ? 5.742 52.781 7.594 1 36.19 9 PHE B CA 1
ATOM 2312 C C . PHE B 1 9 ? 6.434 51.969 8.672 1 36.19 9 PHE B C 1
ATOM 2314 O O . PHE B 1 9 ? 7.66 52 8.805 1 36.19 9 PHE B O 1
ATOM 2321 N N . PHE B 1 10 ? 5.977 52.031 9.891 1 36.47 10 PHE B N 1
ATOM 2322 C CA . PHE B 1 10 ? 6.473 51 10.781 1 36.47 10 PHE B CA 1
ATOM 2323 C C . PHE B 1 10 ? 6.742 49.719 10.008 1 36.47 10 PHE B C 1
ATOM 2325 O O . PHE B 1 10 ? 5.809 49.062 9.508 1 36.47 10 PHE B O 1
ATOM 2332 N N . LEU B 1 11 ? 7.605 49.656 9.125 1 41.62 11 LEU B N 1
ATOM 2333 C CA . LEU B 1 11 ? 8.117 48.344 8.703 1 41.62 11 LEU B CA 1
ATOM 2334 C C . LEU B 1 11 ? 8.023 47.344 9.828 1 41.62 11 LEU B C 1
ATOM 2336 O O . LEU B 1 11 ? 8.953 47.219 10.633 1 41.62 11 LEU B O 1
ATOM 2340 N N . GLY B 1 12 ? 7.125 47.375 10.672 1 45.22 12 GLY B N 1
ATOM 2341 C CA . GLY B 1 12 ? 6.895 46.469 11.781 1 45.22 12 GLY B CA 1
ATOM 2342 C C . GLY B 1 12 ? 7.273 45.031 11.469 1 45.22 12 GLY B C 1
ATOM 2343 O O . GLY B 1 12 ? 6.988 44.531 10.375 1 45.22 12 GLY B O 1
ATOM 2344 N N . GLN B 1 13 ? 8.328 44.531 12.094 1 59.72 13 GLN B N 1
ATOM 2345 C CA . GLN B 1 13 ? 8.93 43.219 11.914 1 59.72 13 GLN B CA 1
ATOM 2346 C C . GLN B 1 13 ? 7.855 42.125 11.812 1 59.72 13 GLN B C 1
ATOM 2348 O O . GLN B 1 13 ? 7.008 42 12.695 1 59.72 13 GLN B O 1
ATOM 2353 N N . THR B 1 14 ? 7.512 41.656 10.578 1 84.62 14 THR B N 1
ATOM 2354 C CA . THR B 1 14 ? 6.602 40.531 10.352 1 84.62 14 THR B CA 1
ATOM 2355 C C . THR B 1 14 ? 6.957 39.344 11.25 1 84.62 14 THR B C 1
ATOM 2357 O O . THR B 1 14 ? 8.133 39.125 11.562 1 84.62 14 THR B O 1
ATOM 2360 N N . LEU B 1 15 ? 6.031 38.844 11.992 1 94.19 15 LEU B N 1
ATOM 2361 C CA . LEU B 1 15 ? 6.234 37.688 12.844 1 94.19 15 LEU B CA 1
ATOM 2362 C C . LEU B 1 15 ? 6.973 36.562 12.086 1 94.19 15 LEU B C 1
ATOM 2364 O O . LEU B 1 15 ? 6.758 36.406 10.883 1 94.19 15 LEU B O 1
ATOM 2368 N N . PRO B 1 16 ? 7.98 35.969 12.805 1 96.56 16 PRO B N 1
ATOM 2369 C CA . PRO B 1 16 ? 8.531 34.75 12.164 1 96.56 16 PRO B CA 1
ATOM 2370 C C . PRO B 1 16 ? 7.461 33.75 11.766 1 96.56 16 PRO B C 1
ATOM 2372 O O . PRO B 1 16 ? 6.477 33.594 12.492 1 96.56 16 PRO B O 1
ATOM 2375 N N . THR B 1 17 ? 7.648 33.156 10.594 1 97.44 17 THR B N 1
ATOM 2376 C CA . THR B 1 17 ? 6.727 32.156 10.094 1 97.44 17 THR B CA 1
ATOM 2377 C C . THR B 1 17 ? 7.434 30.797 9.953 1 97.44 17 THR B C 1
ATOM 2379 O O . THR B 1 17 ? 8.453 30.703 9.273 1 97.44 17 THR B O 1
ATOM 2382 N N . VAL B 1 18 ? 6.902 29.828 10.633 1 97.75 18 VAL B N 1
ATOM 2383 C CA . VAL B 1 18 ? 7.445 28.484 10.57 1 97.75 18 VAL B CA 1
ATOM 2384 C C . VAL B 1 18 ? 6.66 27.656 9.555 1 97.75 18 VAL B C 1
ATOM 2386 O O . VAL B 1 18 ? 5.43 27.625 9.594 1 97.75 18 VAL B O 1
ATOM 2389 N N . LEU B 1 19 ? 7.395 26.984 8.656 1 97.75 19 LEU B N 1
ATOM 2390 C CA . LEU B 1 19 ? 6.801 26.203 7.57 1 97.75 19 LEU B CA 1
ATOM 2391 C C . LEU B 1 19 ? 7.035 24.719 7.773 1 97.75 19 LEU B C 1
ATOM 2393 O O . LEU B 1 19 ? 8.133 24.297 8.164 1 97.75 19 LEU B O 1
ATOM 2397 N N . PHE B 1 20 ? 6 23.922 7.535 1 97.75 20 PHE B N 1
ATOM 2398 C CA . PHE B 1 20 ? 6.129 22.469 7.574 1 97.75 20 PHE B CA 1
ATOM 2399 C C . PHE B 1 20 ? 5.742 21.844 6.234 1 97.75 20 PHE B C 1
ATOM 2401 O O . PHE B 1 20 ? 4.656 22.109 5.715 1 97.75 20 PHE B O 1
ATOM 2408 N N . HIS B 1 21 ? 6.617 20.953 5.68 1 96.38 21 HIS B N 1
ATOM 2409 C CA . HIS B 1 21 ? 6.402 20.312 4.387 1 96.38 21 HIS B CA 1
ATOM 2410 C C . HIS B 1 21 ? 5.52 19.078 4.523 1 96.38 21 HIS B C 1
ATOM 2412 O O . HIS B 1 21 ? 5.176 18.672 5.637 1 96.38 21 HIS B O 1
ATOM 2418 N N . GLY B 1 22 ? 5.145 18.484 3.383 1 95.19 22 GLY B N 1
ATOM 2419 C CA . GLY B 1 22 ? 4.273 17.328 3.361 1 95.19 22 GLY B CA 1
ATOM 2420 C C . GLY B 1 22 ? 5.031 16.016 3.307 1 95.19 22 GLY B C 1
ATOM 2421 O O . GLY B 1 22 ? 6.254 15.992 3.465 1 95.19 22 GLY B O 1
ATOM 2422 N N . LEU B 1 23 ? 4.32 15.008 3.074 1 95.12 23 LEU B N 1
ATOM 2423 C CA . LEU B 1 23 ? 4.828 13.641 3.014 1 95.12 23 LEU B CA 1
ATOM 2424 C C . LEU B 1 23 ? 5.844 13.484 1.887 1 95.12 23 LEU B C 1
ATOM 2426 O O . LEU B 1 23 ? 5.582 13.891 0.751 1 95.12 23 LEU B O 1
ATOM 2430 N N . GLY B 1 24 ? 7.023 12.93 2.164 1 92.75 24 GLY B N 1
ATOM 2431 C CA . GLY B 1 24 ? 8.008 12.609 1.147 1 92.75 24 GLY B CA 1
ATOM 2432 C C . GLY B 1 24 ? 8.773 13.828 0.66 1 92.75 24 GLY B C 1
ATOM 2433 O O . GLY B 1 24 ? 9.477 13.758 -0.354 1 92.75 24 GLY B O 1
ATOM 2434 N N . ASP B 1 25 ? 8.578 14.883 1.312 1 92.75 25 ASP B N 1
ATOM 2435 C CA . ASP B 1 25 ? 9.25 16.125 0.948 1 92.75 25 ASP B CA 1
ATOM 2436 C C . ASP B 1 25 ? 10.32 16.5 1.975 1 92.75 25 ASP B C 1
ATOM 2438 O O . ASP B 1 25 ? 10.594 15.727 2.895 1 92.75 25 ASP B O 1
ATOM 2442 N N . SER B 1 26 ? 11.031 17.594 1.704 1 93.88 26 SER B N 1
ATOM 2443 C CA . SER B 1 26 ? 12.039 18.156 2.604 1 93.88 26 SER B CA 1
ATOM 2444 C C . SER B 1 26 ? 12.172 19.672 2.408 1 93.88 26 SER B C 1
ATOM 2446 O O . SER B 1 26 ? 11.742 20.203 1.388 1 93.88 26 SER B O 1
ATOM 2448 N N . CYS B 1 27 ? 12.711 20.281 3.391 1 94.44 27 CYS B N 1
ATOM 2449 C CA . CYS B 1 27 ? 12.906 21.734 3.303 1 94.44 27 CYS B CA 1
ATOM 2450 C C . CYS B 1 27 ? 13.852 22.094 2.162 1 94.44 27 CYS B C 1
ATOM 2452 O O . CYS B 1 27 ? 13.688 23.125 1.52 1 94.44 27 CYS B O 1
ATOM 2454 N N . SER B 1 28 ? 14.758 21.203 1.929 1 89.44 28 SER B N 1
ATOM 2455 C CA . SER B 1 28 ? 15.742 21.469 0.878 1 89.44 28 SER B CA 1
ATOM 2456 C C . SER B 1 28 ? 15.117 21.312 -0.506 1 89.44 28 SER B C 1
ATOM 2458 O O . SER B 1 28 ? 15.586 21.906 -1.474 1 89.44 28 SER B O 1
ATOM 2460 N N . TRP B 1 29 ? 14.078 20.484 -0.639 1 81.81 29 TRP B N 1
ATOM 2461 C CA . TRP B 1 29 ? 13.477 20.156 -1.928 1 81.81 29 TRP B CA 1
ATOM 2462 C C . TRP B 1 29 ? 12.18 20.922 -2.139 1 81.81 29 TRP B C 1
ATOM 2464 O O . TRP B 1 29 ? 11.719 21.078 -3.271 1 81.81 29 TRP B O 1
ATOM 2474 N N . SER B 1 30 ? 11.695 21.438 -1.077 1 77.62 30 SER B N 1
ATOM 2475 C CA . SER B 1 30 ? 10.359 22.016 -1.121 1 77.62 30 SER B CA 1
ATOM 2476 C C . SER B 1 30 ? 10.375 23.422 -1.726 1 77.62 30 SER B C 1
ATOM 2478 O O . SER B 1 30 ? 11.375 24.141 -1.604 1 77.62 30 SER B O 1
ATOM 2480 N N . MET B 1 31 ? 9.305 23.672 -2.436 1 78.56 31 MET B N 1
ATOM 2481 C CA . MET B 1 31 ? 9.156 25.031 -2.938 1 78.56 31 MET B CA 1
ATOM 2482 C C . MET B 1 31 ? 8.609 25.953 -1.852 1 78.56 31 MET B C 1
ATOM 2484 O O . MET B 1 31 ? 8.422 27.156 -2.084 1 78.56 31 MET B O 1
ATOM 2488 N N . LEU B 1 32 ? 8.453 25.406 -0.718 1 83.5 32 LEU B N 1
ATOM 2489 C CA . LEU B 1 32 ? 7.797 26.125 0.37 1 83.5 32 LEU B CA 1
ATOM 2490 C C . LEU B 1 32 ? 8.539 27.406 0.689 1 83.5 32 LEU B C 1
ATOM 2492 O O . LEU B 1 32 ? 7.926 28.484 0.772 1 83.5 32 LEU B O 1
ATOM 2496 N N . LYS B 1 33 ? 9.852 27.297 0.803 1 80.94 33 LYS B N 1
ATOM 2497 C CA . LYS B 1 33 ? 10.633 28.5 1.14 1 80.94 33 LYS B CA 1
ATOM 2498 C C . LYS B 1 33 ? 10.539 29.531 0.032 1 80.94 33 LYS B C 1
ATOM 2500 O O . LYS B 1 33 ? 10.43 30.734 0.307 1 80.94 33 LYS B O 1
ATOM 2505 N N . SER B 1 34 ? 10.523 29.016 -1.181 1 82.44 34 SER B N 1
ATOM 2506 C CA . SER B 1 34 ? 10.477 29.938 -2.314 1 82.44 34 SER B CA 1
ATOM 2507 C C . SER B 1 34 ? 9.125 30.625 -2.416 1 82.44 34 SER B C 1
ATOM 2509 O O . SER B 1 34 ? 9.047 31.797 -2.771 1 82.44 34 SER B O 1
ATOM 2511 N N . PHE B 1 35 ? 8.109 29.906 -2.025 1 85.88 35 PHE B N 1
ATOM 2512 C CA . PHE B 1 35 ? 6.766 30.469 -2.078 1 85.88 35 PHE B CA 1
ATOM 2513 C C . PHE B 1 35 ? 6.625 31.625 -1.097 1 85.88 35 PHE B C 1
ATOM 2515 O O . PHE B 1 35 ? 5.875 32.562 -1.349 1 85.88 35 PHE B O 1
ATOM 2522 N N . PHE B 1 36 ? 7.453 31.594 -0.001 1 89.25 36 PHE B N 1
ATOM 2523 C CA . PHE B 1 36 ? 7.277 32.562 1.061 1 89.25 36 PHE B CA 1
ATOM 2524 C C . PHE B 1 36 ? 8.547 33.375 1.254 1 89.25 36 PHE B C 1
ATOM 2526 O O . PHE B 1 36 ? 8.891 33.781 2.377 1 89.25 36 PHE B O 1
ATOM 2533 N N . SER B 1 37 ? 9.281 33.562 0.186 1 87.12 37 SER B N 1
ATOM 2534 C CA . SER B 1 37 ? 10.578 34.25 0.23 1 87.12 37 SER B CA 1
ATOM 2535 C C . SER B 1 37 ? 10.43 35.719 0.607 1 87.12 37 SER B C 1
ATOM 2537 O O . SER B 1 37 ? 11.391 36.344 1.053 1 87.12 37 SER B O 1
ATOM 2539 N N . ASP B 1 38 ? 9.266 36.344 0.535 1 89 38 ASP B N 1
ATOM 2540 C CA . ASP B 1 38 ? 9.039 37.75 0.748 1 89 38 ASP B CA 1
ATOM 2541 C C . ASP B 1 38 ? 8.758 38.062 2.217 1 89 38 ASP B C 1
ATOM 2543 O O . ASP B 1 38 ? 8.57 39.219 2.596 1 89 38 ASP B O 1
ATOM 2547 N N . ILE B 1 39 ? 8.68 36.969 2.998 1 90.75 39 ILE B N 1
ATOM 2548 C CA . ILE B 1 39 ? 8.422 37.188 4.418 1 90.75 39 ILE B CA 1
ATOM 2549 C C . ILE B 1 39 ? 9.453 36.438 5.25 1 90.75 39 ILE B C 1
ATOM 2551 O O . ILE B 1 39 ? 10.266 35.688 4.703 1 90.75 39 ILE B O 1
ATOM 2555 N N . ASN B 1 40 ? 9.5 36.688 6.535 1 92.19 40 ASN B N 1
ATOM 2556 C CA . ASN B 1 40 ? 10.375 36 7.477 1 92.19 40 ASN B CA 1
ATOM 2557 C C . ASN B 1 40 ? 9.906 34.562 7.723 1 92.19 40 ASN B C 1
ATOM 2559 O O . ASN B 1 40 ? 9.18 34.312 8.68 1 92.19 40 ASN B O 1
ATOM 2563 N N . ALA B 1 41 ? 10.258 33.719 6.84 1 94.31 41 ALA B N 1
ATOM 2564 C CA . ALA B 1 41 ? 9.773 32.344 6.902 1 94.31 41 ALA B CA 1
ATOM 2565 C C . ALA B 1 41 ? 10.938 31.359 6.98 1 94.31 41 ALA B C 1
ATOM 2567 O O . ALA B 1 41 ? 11.977 31.562 6.352 1 94.31 41 ALA B O 1
ATOM 2568 N N . ASP B 1 42 ? 10.758 30.359 7.797 1 94.69 42 ASP B N 1
ATOM 2569 C CA . ASP B 1 42 ? 11.742 29.312 8.008 1 94.69 42 ASP B CA 1
ATOM 2570 C C . ASP B 1 42 ? 11.094 27.922 7.953 1 94.69 42 ASP B C 1
ATOM 2572 O O . ASP B 1 42 ? 10.117 27.656 8.664 1 94.69 42 ASP B O 1
ATOM 2576 N N . CYS B 1 43 ? 11.641 27.078 7.082 1 96.25 43 CYS B N 1
ATOM 2577 C CA . CYS B 1 43 ? 11.156 25.703 7 1 96.25 43 CYS B CA 1
ATOM 2578 C C . CYS B 1 43 ? 11.812 24.828 8.055 1 96.25 43 CYS B C 1
ATOM 2580 O O . CYS B 1 43 ? 13.039 24.781 8.148 1 96.25 43 CYS B O 1
ATOM 2582 N N . ILE B 1 44 ? 11 24.203 8.875 1 96.5 44 ILE B N 1
ATOM 2583 C CA . ILE B 1 44 ? 11.484 23.25 9.867 1 96.5 44 ILE B CA 1
ATOM 2584 C C . ILE B 1 44 ? 11.328 21.828 9.336 1 96.5 44 ILE B C 1
ATOM 2586 O O . ILE B 1 44 ? 10.219 21.406 9 1 96.5 44 ILE B O 1
ATOM 2590 N N . GLU B 1 45 ? 12.445 21.094 9.273 1 96 45 GLU B N 1
ATOM 2591 C CA . GLU B 1 45 ? 12.469 19.766 8.68 1 96 45 GLU B CA 1
ATOM 2592 C C . GLU B 1 45 ? 11.672 18.781 9.531 1 96 45 GLU B C 1
ATOM 2594 O O . GLU B 1 45 ? 11.844 18.719 10.75 1 96 45 GLU B O 1
ATOM 2599 N N . ILE B 1 46 ? 10.719 18.047 8.992 1 93.06 46 ILE B N 1
ATOM 2600 C CA . ILE B 1 46 ? 10.055 16.938 9.656 1 93.06 46 ILE B CA 1
ATOM 2601 C C . ILE B 1 46 ? 11.008 15.734 9.727 1 93.06 46 ILE B C 1
ATOM 2603 O O . ILE B 1 46 ? 11.391 15.18 8.695 1 93.06 46 ILE B O 1
ATOM 2607 N N . GLY B 1 47 ? 11.344 15.367 10.914 1 92.81 47 GLY B N 1
ATOM 2608 C CA . GLY B 1 47 ? 12.359 14.336 11.047 1 92.81 47 GLY B CA 1
ATOM 2609 C C . GLY B 1 47 ? 13.68 14.703 10.398 1 92.81 47 GLY B C 1
ATOM 2610 O O . GLY B 1 47 ? 14.227 15.781 10.656 1 92.81 47 GLY B O 1
ATOM 2611 N N . SER B 1 48 ? 14.219 13.828 9.578 1 90.81 48 SER B N 1
ATOM 2612 C CA . SER B 1 48 ? 15.484 14.07 8.898 1 90.81 48 SER B CA 1
ATOM 2613 C C . SER B 1 48 ? 15.289 14.188 7.391 1 90.81 48 SER B C 1
ATOM 2615 O O . SER B 1 48 ? 16.234 14 6.617 1 90.81 48 SER B O 1
ATOM 2617 N N . GLY B 1 49 ? 13.977 14.359 7.066 1 90.31 49 GLY B N 1
ATOM 2618 C CA . GLY B 1 49 ? 13.734 14.531 5.645 1 90.31 49 GLY B CA 1
ATOM 2619 C C . GLY B 1 49 ? 12.727 13.547 5.082 1 90.31 49 GLY B C 1
ATOM 2620 O O . GLY B 1 49 ? 11.859 13.055 5.809 1 90.31 49 GLY B O 1
ATOM 2621 N N . PRO B 1 50 ? 12.773 13.344 3.797 1 92.31 50 PRO B N 1
ATOM 2622 C CA . PRO B 1 50 ? 11.703 12.656 3.061 1 92.31 50 PRO B CA 1
ATOM 2623 C C . PRO B 1 50 ? 11.375 11.281 3.641 1 92.31 50 PRO B C 1
ATOM 2625 O O . PRO B 1 50 ? 10.211 10.977 3.887 1 92.31 50 PRO B O 1
ATOM 2628 N N . SER B 1 51 ? 12.375 10.477 3.953 1 94.38 51 SER B N 1
ATOM 2629 C CA . SER B 1 51 ? 12.117 9.133 4.457 1 94.38 51 SER B CA 1
ATOM 2630 C C . SER B 1 51 ? 11.5 9.172 5.848 1 94.38 51 SER B C 1
ATOM 2632 O O . SER B 1 51 ? 10.625 8.359 6.172 1 94.38 51 SER B O 1
ATOM 2634 N N . SER B 1 52 ? 11.945 10.148 6.652 1 95.81 52 SER B N 1
ATOM 2635 C CA . SER B 1 52 ? 11.414 10.258 8.008 1 95.81 52 SER B CA 1
ATOM 2636 C C . SER B 1 52 ? 9.938 10.656 7.992 1 95.81 52 SER B C 1
ATOM 2638 O O . SER B 1 52 ? 9.164 10.219 8.844 1 95.81 52 SER B O 1
ATOM 2640 N N . SER B 1 53 ? 9.602 11.461 6.996 1 95.31 53 SER B N 1
ATOM 2641 C CA . SER B 1 53 ? 8.211 11.883 6.906 1 95.31 53 SER B CA 1
ATOM 2642 C C . SER B 1 53 ? 7.293 10.719 6.555 1 95.31 53 SER B C 1
ATOM 2644 O O . SER B 1 53 ? 6.07 10.82 6.68 1 95.31 53 SER B O 1
ATOM 2646 N N . ILE B 1 54 ? 7.863 9.625 6.164 1 96.75 54 ILE B N 1
ATOM 2647 C CA . ILE B 1 54 ? 7.109 8.445 5.762 1 96.75 54 ILE B CA 1
ATOM 2648 C C . ILE B 1 54 ? 7.23 7.367 6.836 1 96.75 54 ILE B C 1
ATOM 2650 O O . ILE B 1 54 ? 6.23 6.773 7.25 1 96.75 54 ILE B O 1
ATOM 2654 N N . LEU B 1 55 ? 8.461 7.141 7.391 1 97.38 55 LEU B N 1
ATOM 2655 C CA . LEU B 1 55 ? 8.781 5.914 8.109 1 97.38 55 LEU B CA 1
ATOM 2656 C C . LEU B 1 55 ? 8.891 6.176 9.609 1 97.38 55 LEU B C 1
ATOM 2658 O O . LEU B 1 55 ? 9.352 5.316 10.367 1 97.38 55 LEU B O 1
ATOM 2662 N N . LEU B 1 56 ? 8.57 7.414 10.07 1 97.5 56 LEU B N 1
ATOM 2663 C CA . LEU B 1 56 ? 8.398 7.699 11.484 1 97.5 56 LEU B CA 1
ATOM 2664 C C . LEU B 1 56 ? 6.922 7.852 11.836 1 97.5 56 LEU B C 1
ATOM 2666 O O . LEU B 1 56 ? 6.152 8.438 11.07 1 97.5 56 LEU B O 1
ATOM 2670 N N . GLY B 1 57 ? 6.57 7.223 13.016 1 98.06 57 GLY B N 1
ATOM 2671 C CA . GLY B 1 57 ? 5.223 7.496 13.484 1 98.06 57 GLY B CA 1
ATOM 2672 C C . GLY B 1 57 ? 4.895 8.977 13.531 1 98.06 57 GLY B C 1
ATOM 2673 O O . GLY B 1 57 ? 5.773 9.805 13.797 1 98.06 57 GLY B O 1
ATOM 2674 N N . PHE B 1 58 ? 3.699 9.25 13.273 1 98.56 58 PHE B N 1
ATOM 2675 C CA . PHE B 1 58 ? 3.35 10.656 13.094 1 98.56 58 PHE B CA 1
ATOM 2676 C C . PHE B 1 58 ? 3.512 11.43 14.391 1 98.56 58 PHE B C 1
ATOM 2678 O O . PHE B 1 58 ? 3.895 12.602 14.383 1 98.56 58 PHE B O 1
ATOM 2685 N N . LEU B 1 59 ? 3.223 10.82 15.555 1 98.19 59 LEU B N 1
ATOM 2686 C CA . LEU B 1 59 ? 3.439 11.477 16.844 1 98.19 59 LEU B CA 1
ATOM 2687 C C . LEU B 1 59 ? 4.914 11.82 17.031 1 98.19 59 LEU B C 1
ATOM 2689 O O . LEU B 1 59 ? 5.242 12.906 17.516 1 98.19 59 LEU B O 1
ATOM 2693 N N . ASP B 1 60 ? 5.773 10.922 16.641 1 98.25 60 ASP B N 1
ATOM 2694 C CA . ASP B 1 60 ? 7.207 11.164 16.766 1 98.25 60 ASP B CA 1
ATOM 2695 C C . ASP B 1 60 ? 7.652 12.305 15.844 1 98.25 60 ASP B C 1
ATOM 2697 O O . ASP B 1 60 ? 8.531 13.094 16.203 1 98.25 60 ASP B O 1
ATOM 2701 N N . GLN B 1 61 ? 7.094 12.352 14.656 1 98.5 61 GLN B N 1
ATOM 2702 C CA . GLN B 1 61 ? 7.371 13.477 13.766 1 98.5 61 GLN B CA 1
ATOM 2703 C C . GLN B 1 61 ? 6.984 14.797 14.422 1 98.5 61 GLN B C 1
ATOM 2705 O O . GLN B 1 61 ? 7.75 15.766 14.383 1 98.5 61 GLN B O 1
ATOM 2710 N N . ALA B 1 62 ? 5.816 14.797 15.023 1 98.38 62 ALA B N 1
ATOM 2711 C CA . ALA B 1 62 ? 5.301 16 15.664 1 98.38 62 ALA B CA 1
ATOM 2712 C C . ALA B 1 62 ? 6.172 16.422 16.844 1 98.38 62 ALA B C 1
ATOM 2714 O O . ALA B 1 62 ? 6.5 17.594 17 1 98.38 62 ALA B O 1
ATOM 2715 N N . LYS B 1 63 ? 6.547 15.453 17.656 1 98.25 63 LYS B N 1
ATOM 2716 C CA . LYS B 1 63 ? 7.406 15.727 18.812 1 98.25 63 LYS B CA 1
ATOM 2717 C C . LYS B 1 63 ? 8.758 16.266 18.359 1 98.25 63 LYS B C 1
ATOM 2719 O O . LYS B 1 63 ? 9.297 17.203 18.969 1 98.25 63 LYS B O 1
ATOM 2724 N N . ASP B 1 64 ? 9.258 15.664 17.344 1 98.19 64 ASP B N 1
ATOM 2725 C CA . ASP B 1 64 ? 10.531 16.141 16.797 1 98.19 64 ASP B CA 1
ATOM 2726 C C . ASP B 1 64 ? 10.422 17.578 16.312 1 98.19 64 ASP B C 1
ATOM 2728 O O . ASP B 1 64 ? 11.305 18.406 16.578 1 98.19 64 ASP B O 1
ATOM 2732 N N . ALA B 1 65 ? 9.391 17.859 15.578 1 98.31 65 ALA B N 1
ATOM 2733 C CA . ALA B 1 65 ? 9.141 19.203 15.094 1 98.31 65 ALA B CA 1
ATOM 2734 C C . ALA B 1 65 ? 9.047 20.188 16.266 1 98.31 65 ALA B C 1
ATOM 2736 O O . ALA B 1 65 ? 9.578 21.297 16.188 1 98.31 65 ALA B O 1
ATOM 2737 N N . CYS B 1 66 ? 8.375 19.797 17.312 1 98.38 66 CYS B N 1
ATOM 2738 C CA . CYS B 1 66 ? 8.227 20.641 18.5 1 98.38 66 CYS B CA 1
ATOM 2739 C C . CYS B 1 66 ? 9.586 21.016 19.078 1 98.38 66 CYS B C 1
ATOM 2741 O O . CYS B 1 66 ? 9.844 22.172 19.375 1 98.38 66 CYS B O 1
ATOM 2743 N N . VAL B 1 67 ? 10.438 20.047 19.219 1 98.38 67 VAL B N 1
ATOM 2744 C CA . VAL B 1 67 ? 11.773 20.281 19.766 1 98.38 67 VAL B CA 1
ATOM 2745 C C . VAL B 1 67 ? 12.508 21.297 18.906 1 98.38 67 VAL B C 1
ATOM 2747 O O . VAL B 1 67 ? 13.117 22.234 19.422 1 98.38 67 VAL B O 1
ATOM 2750 N N . LYS B 1 68 ? 12.414 21.156 17.656 1 98.25 68 LYS B N 1
ATOM 2751 C CA . LYS B 1 68 ? 13.109 22.047 16.734 1 98.25 68 LYS B CA 1
ATOM 2752 C C . LYS B 1 68 ? 12.547 23.453 16.781 1 98.25 68 LYS B C 1
ATOM 2754 O O . LYS B 1 68 ? 13.289 24.438 16.688 1 98.25 68 LYS B O 1
ATOM 2759 N N . VAL B 1 69 ? 11.234 23.562 16.875 1 98.31 69 VAL B N 1
ATOM 2760 C CA . VAL B 1 69 ? 10.609 24.875 16.984 1 98.31 69 VAL B CA 1
ATOM 2761 C C . VAL B 1 69 ? 11.023 25.531 18.297 1 98.31 69 VAL B C 1
ATOM 2763 O O . VAL B 1 69 ? 11.32 26.734 18.328 1 98.31 69 VAL B O 1
ATOM 2766 N N . GLN B 1 70 ? 11.07 24.766 19.391 1 97.94 70 GLN B N 1
ATOM 2767 C CA . GLN B 1 70 ? 11.477 25.281 20.703 1 97.94 70 GLN B CA 1
ATOM 2768 C C . GLN B 1 70 ? 12.906 25.812 20.656 1 97.94 70 GLN B C 1
ATOM 2770 O O . GLN B 1 70 ? 13.203 26.859 21.25 1 97.94 70 GLN B O 1
ATOM 2775 N N . GLU B 1 71 ? 13.773 25.109 20 1 97.75 71 GLU B N 1
ATOM 2776 C CA . GLU B 1 71 ? 15.18 25.484 19.922 1 97.75 71 GLU B CA 1
ATOM 2777 C C . GLU B 1 71 ? 15.344 26.859 19.281 1 97.75 71 GLU B C 1
ATOM 2779 O O . GLU B 1 71 ? 16.234 27.625 19.656 1 97.75 71 GLU B O 1
ATOM 2784 N N . LYS B 1 72 ? 14.422 27.203 18.438 1 97 72 LYS B N 1
ATOM 2785 C CA . LYS B 1 72 ? 14.648 28.391 17.641 1 97 72 LYS B CA 1
ATOM 2786 C C . LYS B 1 72 ? 13.688 29.516 18.031 1 97 72 LYS B C 1
ATOM 2788 O O . LYS B 1 72 ? 14.023 30.703 17.906 1 97 72 LYS B O 1
ATOM 2793 N N . TYR B 1 73 ? 12.539 29.141 18.531 1 97.38 73 TYR B N 1
ATOM 2794 C CA . TYR B 1 73 ? 11.5 30.156 18.594 1 97.38 73 TYR B CA 1
ATOM 2795 C C . TYR B 1 73 ? 10.867 30.203 19.984 1 97.38 73 TYR B C 1
ATOM 2797 O O . TYR B 1 73 ? 9.797 30.797 20.156 1 97.38 73 TYR B O 1
ATOM 2805 N N . ALA B 1 74 ? 11.453 29.562 21 1 96.25 74 ALA B N 1
ATOM 2806 C CA . ALA B 1 74 ? 10.914 29.594 22.359 1 96.25 74 ALA B CA 1
ATOM 2807 C C . ALA B 1 74 ? 10.688 31.031 22.828 1 96.25 74 ALA B C 1
ATOM 2809 O O . ALA B 1 74 ? 11.531 31.906 22.609 1 96.25 74 ALA B O 1
ATOM 2810 N N . GLY B 1 75 ? 9.531 31.266 23.375 1 97.31 75 GLY B N 1
ATOM 2811 C CA . GLY B 1 75 ? 9.227 32.562 23.953 1 97.31 75 GLY B CA 1
ATOM 2812 C C . GLY B 1 75 ? 8.758 33.594 22.922 1 97.31 75 GLY B C 1
ATOM 2813 O O . GLY B 1 75 ? 8.438 34.719 23.281 1 97.31 75 GLY B O 1
ATOM 2814 N N . GLN B 1 76 ? 8.609 33.188 21.688 1 97.25 76 GLN B N 1
ATOM 2815 C C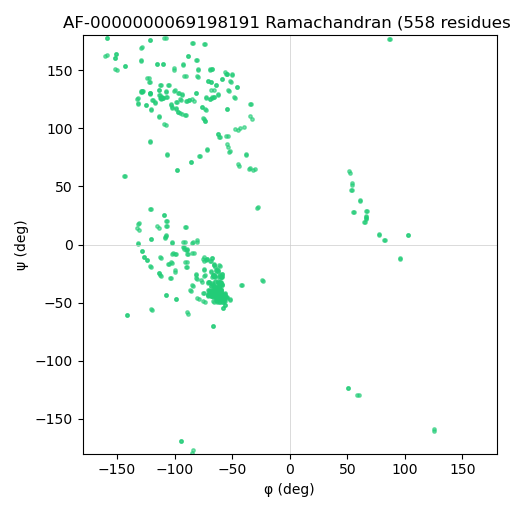A . GLN B 1 76 ? 8.258 34.125 20.625 1 97.25 76 GLN B CA 1
ATOM 2816 C C . GLN B 1 76 ? 6.836 33.875 20.141 1 97.25 76 GLN B C 1
ATOM 2818 O O . GLN B 1 76 ? 6.258 32.812 20.375 1 97.25 76 GLN B O 1
ATOM 2823 N N . THR B 1 77 ? 6.227 34.906 19.594 1 97.69 77 THR B N 1
ATOM 2824 C CA . THR B 1 77 ? 5 34.75 18.812 1 97.69 77 THR B CA 1
ATOM 2825 C C . THR B 1 77 ? 5.324 34.469 17.344 1 97.69 77 THR B C 1
ATOM 2827 O O . THR B 1 77 ? 6.102 35.188 16.719 1 97.69 77 THR B O 1
ATOM 2830 N N . ILE B 1 78 ? 4.82 33.406 16.828 1 98.12 78 ILE B N 1
ATOM 2831 C CA . ILE B 1 78 ? 5.156 32.969 15.469 1 98.12 78 ILE B CA 1
ATOM 2832 C C . ILE B 1 78 ? 3.879 32.688 14.68 1 98.12 78 ILE B C 1
ATOM 2834 O O . ILE B 1 78 ? 2.803 32.562 15.266 1 98.12 78 ILE B O 1
ATOM 2838 N N . ASN B 1 79 ? 3.945 32.719 13.336 1 98.25 79 ASN B N 1
ATOM 2839 C CA . ASN B 1 79 ? 2.959 32.094 12.453 1 98.25 79 ASN B CA 1
ATOM 2840 C C . ASN B 1 79 ? 3.363 30.688 12.07 1 98.25 79 ASN B C 1
ATOM 2842 O O . ASN B 1 79 ? 4.547 30.344 12.102 1 98.25 79 ASN B O 1
ATOM 2846 N N . VAL B 1 80 ? 2.365 29.906 11.734 1 98.38 80 VAL B N 1
ATOM 2847 C CA . VAL B 1 80 ? 2.627 28.531 11.305 1 98.38 80 VAL B CA 1
ATOM 2848 C C . VAL B 1 80 ? 1.913 28.266 9.984 1 98.38 80 VAL B C 1
ATOM 2850 O O . VAL B 1 80 ? 0.74 28.594 9.828 1 98.38 80 VAL B O 1
ATOM 2853 N N . VAL B 1 81 ? 2.629 27.719 9.039 1 98.19 81 VAL B N 1
ATOM 2854 C CA . VAL B 1 81 ? 2.088 27.266 7.766 1 98.19 81 VAL B CA 1
ATOM 2855 C C . VAL B 1 81 ? 2.375 25.766 7.59 1 98.19 81 VAL B C 1
ATOM 2857 O O . VAL B 1 81 ? 3.506 25.328 7.789 1 98.19 81 VAL B O 1
ATOM 2860 N N . GLY B 1 82 ? 1.398 25.031 7.262 1 98 82 GLY B N 1
ATOM 2861 C CA . GLY B 1 82 ? 1.575 23.609 6.98 1 98 82 GLY B CA 1
ATOM 2862 C C . GLY B 1 82 ? 0.998 23.188 5.645 1 98 82 GLY B C 1
ATOM 2863 O O . GLY B 1 82 ? -0.129 23.562 5.305 1 98 82 GLY B O 1
ATOM 2864 N N . LEU B 1 83 ? 1.78 22.453 4.859 1 97.19 83 LEU B N 1
ATOM 2865 C CA . LEU B 1 83 ? 1.33 21.875 3.6 1 97.19 83 LEU B CA 1
ATOM 2866 C C . LEU B 1 83 ? 0.986 20.391 3.781 1 97.19 83 LEU B C 1
ATOM 2868 O O . LEU B 1 83 ? 1.807 19.625 4.273 1 97.19 83 LEU B O 1
ATOM 2872 N N . SER B 1 84 ? -0.171 20 3.266 1 97.06 84 SER B N 1
ATOM 2873 C CA . SER B 1 84 ? -0.574 18.594 3.34 1 97.06 84 SER B CA 1
ATOM 2874 C C . SER B 1 84 ? -0.457 18.062 4.766 1 97.06 84 SER B C 1
ATOM 2876 O O . SER B 1 84 ? -1.056 18.609 5.691 1 97.06 84 SER B O 1
ATOM 2878 N N . GLN B 1 85 ? 0.323 16.938 5.027 1 97.75 85 GLN B N 1
ATOM 2879 C CA . GLN B 1 85 ? 0.435 16.422 6.387 1 97.75 85 GLN B CA 1
ATOM 2880 C C . GLN B 1 85 ? 1.11 17.422 7.309 1 97.75 85 GLN B C 1
ATOM 2882 O O . GLN B 1 85 ? 0.935 17.375 8.531 1 97.75 85 GLN B O 1
ATOM 2887 N N . GLY B 1 86 ? 1.896 18.375 6.754 1 98.06 86 GLY B N 1
ATOM 2888 C CA . GLY B 1 86 ? 2.537 19.422 7.547 1 98.06 86 GLY B CA 1
ATOM 2889 C C . GLY B 1 86 ? 1.55 20.266 8.32 1 98.06 86 GLY B C 1
ATOM 2890 O O . GLY B 1 86 ? 1.896 20.844 9.352 1 98.06 86 GLY B O 1
ATOM 2891 N N . ALA B 1 87 ? 0.375 20.359 7.805 1 98.69 87 ALA B N 1
ATOM 2892 C CA . ALA B 1 87 ? -0.666 21.125 8.492 1 98.69 87 ALA B CA 1
ATOM 2893 C C . ALA B 1 87 ? -1.005 20.484 9.844 1 98.69 87 ALA B C 1
ATOM 2895 O O . ALA B 1 87 ? -1.288 21.188 10.812 1 98.69 87 ALA B O 1
ATOM 2896 N N . LEU B 1 88 ? -0.999 19.141 9.914 1 98.81 88 LEU B N 1
ATOM 2897 C CA . LEU B 1 88 ? -1.276 18.453 11.164 1 98.81 88 LEU B CA 1
ATOM 2898 C C . LEU B 1 88 ? -0.122 18.625 12.148 1 98.81 88 LEU B C 1
ATOM 2900 O O . LEU B 1 88 ? -0.34 18.719 13.359 1 98.81 88 LEU B O 1
ATOM 2904 N N . ILE B 1 89 ? 1.086 18.703 11.609 1 98.69 89 ILE B N 1
ATOM 2905 C CA . ILE B 1 89 ? 2.238 19.016 12.445 1 98.69 89 ILE B CA 1
ATOM 2906 C C . ILE B 1 89 ? 2.102 20.438 13 1 98.69 89 ILE B C 1
ATOM 2908 O O . ILE B 1 89 ? 2.359 20.672 14.18 1 98.69 89 ILE B O 1
ATOM 2912 N N . GLY B 1 90 ? 1.711 21.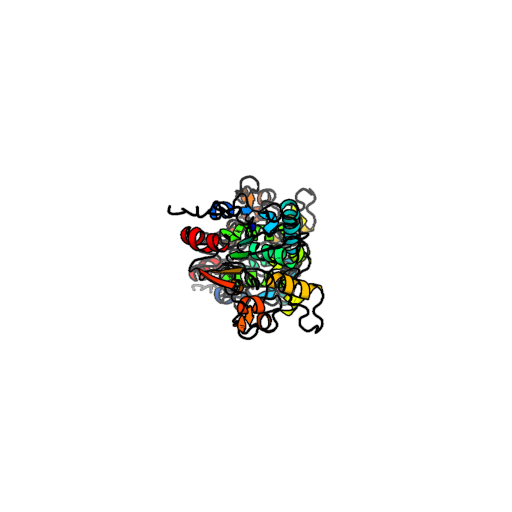328 12.148 1 98.56 90 GLY B N 1
ATOM 2913 C CA . GLY B 1 90 ? 1.455 22.688 12.586 1 98.56 90 GLY B CA 1
ATOM 2914 C C . GLY B 1 90 ? 0.437 22.766 13.711 1 98.56 90 GLY B C 1
ATOM 2915 O O . GLY B 1 90 ? 0.627 23.516 14.672 1 98.56 90 GLY B O 1
ATOM 2916 N N . ARG B 1 91 ? -0.64 22.016 13.609 1 98.25 91 ARG B N 1
ATOM 2917 C CA . ARG B 1 91 ? -1.651 22 14.656 1 98.25 91 ARG B CA 1
ATOM 2918 C C . ARG B 1 91 ? -1.07 21.469 15.969 1 98.25 91 ARG B C 1
ATOM 2920 O O . ARG B 1 91 ? -1.439 21.938 17.047 1 98.25 91 ARG B O 1
ATOM 2927 N N . TYR B 1 92 ? -0.251 20.484 15.844 1 98.06 92 TYR B N 1
ATOM 2928 C CA . TYR B 1 92 ? 0.4 19.953 17.047 1 98.06 92 TYR B CA 1
ATOM 2929 C C . TYR B 1 92 ? 1.238 21.031 17.719 1 98.06 92 TYR B C 1
ATOM 2931 O O . TYR B 1 92 ? 1.258 21.125 18.953 1 98.06 92 TYR B O 1
ATOM 2939 N N . ILE B 1 93 ? 1.96 21.859 16.922 1 98.19 93 ILE B N 1
ATOM 2940 C CA . ILE B 1 93 ? 2.742 22.969 17.469 1 98.19 93 ILE B CA 1
ATOM 2941 C C . ILE B 1 93 ? 1.826 23.922 18.219 1 98.19 93 ILE B C 1
ATOM 2943 O O . ILE B 1 93 ? 2.174 24.406 19.297 1 98.19 93 ILE B O 1
ATOM 2947 N N . ILE B 1 94 ? 0.688 24.141 17.719 1 97.81 94 ILE B N 1
ATOM 2948 C CA . ILE B 1 94 ? -0.271 25.094 18.281 1 97.81 94 ILE B CA 1
ATOM 2949 C C . ILE B 1 94 ? -0.833 24.547 19.594 1 97.81 94 ILE B C 1
ATOM 2951 O O . ILE B 1 94 ? -0.895 25.25 20.594 1 97.81 94 ILE B O 1
ATOM 2955 N N . THR B 1 95 ? -1.173 23.234 19.625 1 95.81 95 THR B N 1
ATOM 2956 C CA . THR B 1 95 ? -2.037 22.734 20.703 1 95.81 95 THR B CA 1
ATOM 2957 C C . THR B 1 95 ? -1.228 21.984 21.75 1 95.81 95 THR B C 1
ATOM 2959 O O . THR B 1 95 ? -1.594 21.953 22.922 1 95.81 95 THR B O 1
ATOM 2962 N N . ASP B 1 96 ? -0.123 21.391 21.312 1 95.25 96 ASP B N 1
ATOM 2963 C CA . ASP B 1 96 ? 0.502 20.422 22.203 1 95.25 96 ASP B CA 1
ATOM 2964 C C . ASP B 1 96 ? 1.957 20.781 22.484 1 95.25 96 ASP B C 1
ATOM 2966 O O . ASP B 1 96 ? 2.562 20.266 23.422 1 95.25 96 ASP B O 1
ATOM 2970 N N . CYS B 1 97 ? 2.479 21.703 21.688 1 96.31 97 CYS B N 1
ATOM 2971 C CA . CYS B 1 97 ? 3.877 22.062 21.859 1 96.31 97 CYS B CA 1
ATOM 2972 C C . CYS B 1 97 ? 4.012 23.219 22.859 1 96.31 97 CYS B C 1
ATOM 2974 O O . CYS B 1 97 ? 3.389 24.266 22.703 1 96.31 97 CYS B O 1
ATOM 2976 N N . ASP B 1 98 ? 4.797 23 23.922 1 95.31 98 ASP B N 1
ATOM 2977 C CA . ASP B 1 98 ? 5.102 24.062 24.875 1 95.31 98 ASP B CA 1
ATOM 2978 C C . ASP B 1 98 ? 6.094 25.062 24.266 1 95.31 98 ASP B C 1
ATOM 2980 O O . ASP B 1 98 ? 7.297 24.797 24.234 1 95.31 98 ASP B O 1
ATOM 2984 N N . LEU B 1 99 ? 5.613 26.203 23.922 1 96.38 99 LEU B N 1
ATOM 2985 C CA . LEU B 1 99 ? 6.453 27.203 23.266 1 96.38 99 LEU B CA 1
ATOM 2986 C C . LEU B 1 99 ? 7.117 28.125 24.281 1 96.38 99 LEU B C 1
ATOM 2988 O O . LEU B 1 99 ? 7.613 29.188 23.938 1 96.38 99 LEU B O 1
ATOM 2992 N N . LYS B 1 100 ? 7.125 27.75 25.578 1 96 100 LYS B N 1
ATOM 2993 C CA . LYS B 1 100 ? 7.855 28.375 26.672 1 96 100 LYS B CA 1
ATOM 2994 C C . LYS B 1 100 ? 7.543 29.875 26.75 1 96 100 LYS B C 1
ATOM 2996 O O . LYS B 1 100 ? 8.453 30.703 26.766 1 96 100 LYS B O 1
ATOM 3001 N N . GLY B 1 101 ? 6.328 30.172 26.797 1 95 101 GLY B N 1
ATOM 3002 C CA . GLY B 1 101 ? 5.891 31.562 26.922 1 95 101 GLY B CA 1
ATOM 3003 C C . GLY B 1 101 ? 5.551 32.188 25.594 1 95 101 GLY B C 1
ATOM 3004 O O . GLY B 1 101 ? 4.996 33.312 25.562 1 95 101 GLY B O 1
ATOM 3005 N N . GLY B 1 102 ? 5.902 31.547 24.547 1 96.62 102 GLY B N 1
ATOM 3006 C CA . GLY B 1 102 ? 5.496 31.984 23.219 1 96.62 102 GLY B CA 1
ATOM 3007 C C . GLY B 1 102 ? 4.121 31.484 22.812 1 96.62 102 GLY B C 1
ATOM 3008 O O . GLY B 1 102 ? 3.406 30.906 23.625 1 96.62 102 GLY B O 1
ATOM 3009 N N . ARG B 1 103 ? 3.719 31.859 21.562 1 96.56 103 ARG B N 1
ATOM 3010 C CA . ARG B 1 103 ? 2.43 31.391 21.047 1 96.56 103 ARG B CA 1
ATOM 3011 C C . ARG B 1 103 ? 2.385 31.453 19.531 1 96.56 103 ARG B C 1
ATOM 3013 O O . ARG B 1 103 ? 3.221 32.125 18.906 1 96.56 103 ARG B O 1
ATOM 3020 N N . VAL B 1 104 ? 1.476 30.781 19 1 98.12 104 VAL B N 1
ATOM 3021 C CA . VAL B 1 104 ? 1.204 30.891 17.562 1 98.12 104 VAL B CA 1
ATOM 3022 C C . VAL B 1 104 ? 0.105 31.922 17.328 1 98.12 104 VAL B C 1
ATOM 3024 O O . VAL B 1 104 ? -0.924 31.922 18.016 1 98.12 104 VAL B O 1
ATOM 3027 N N . SER B 1 105 ? 0.357 32.844 16.453 1 98.25 105 SER B N 1
ATOM 3028 C CA . SER B 1 105 ? -0.601 33.906 16.141 1 98.25 105 SER B CA 1
ATOM 3029 C C . SER B 1 105 ? -1.554 33.469 15.031 1 98.25 105 SER B C 1
ATOM 3031 O O . SER B 1 105 ? -2.77 33.438 15.227 1 98.25 105 SER B O 1
ATOM 3033 N N . LYS B 1 106 ? -1.034 33.156 13.891 1 98.62 106 LYS B N 1
ATOM 3034 C CA . LYS B 1 106 ? -1.819 32.781 12.711 1 98.62 106 LYS B CA 1
ATOM 3035 C C . LYS B 1 106 ? -1.432 31.391 12.211 1 98.62 106 LYS B C 1
ATOM 3037 O O . LYS B 1 106 ? -0.261 31.016 12.266 1 98.62 106 LYS B O 1
ATOM 3042 N N . TYR B 1 107 ? -2.434 30.672 11.75 1 98.81 107 TYR B N 1
ATOM 3043 C CA . TYR B 1 107 ? -2.273 29.312 11.234 1 98.81 107 TYR B CA 1
ATOM 3044 C C . TYR B 1 107 ? -2.824 29.203 9.82 1 98.81 107 TYR B C 1
ATOM 3046 O O . TYR B 1 107 ? -4.004 29.469 9.586 1 98.81 107 TYR B O 1
ATOM 3054 N N . LEU B 1 108 ? -1.972 28.844 8.891 1 98.75 108 LEU B N 1
ATOM 3055 C CA . LEU B 1 108 ? -2.344 28.609 7.504 1 98.75 108 LEU B CA 1
ATOM 3056 C C . LEU B 1 108 ? -2.168 27.141 7.133 1 98.75 108 LEU B C 1
ATOM 3058 O O . LEU B 1 108 ? -1.042 26.625 7.09 1 98.75 108 LEU B O 1
ATOM 3062 N N . SER B 1 109 ? -3.248 26.453 6.922 1 98.81 109 SER B N 1
ATOM 3063 C CA . SER B 1 109 ? -3.273 25.062 6.453 1 98.81 109 SER B CA 1
ATOM 3064 C C . SER B 1 109 ? -3.527 25 4.953 1 98.81 109 SER B C 1
ATOM 3066 O O . SER B 1 109 ? -4.598 25.391 4.48 1 98.81 109 SER B O 1
ATOM 3068 N N . ILE B 1 110 ? -2.578 24.5 4.215 1 98.38 110 ILE B N 1
ATOM 3069 C CA . ILE B 1 110 ? -2.725 24.375 2.77 1 98.38 110 ILE B CA 1
ATOM 3070 C C . ILE B 1 110 ? -2.904 22.906 2.396 1 98.38 110 ILE B C 1
ATOM 3072 O O . ILE B 1 110 ? -1.935 22.141 2.357 1 98.38 110 ILE B O 1
ATOM 3076 N N . GLY B 1 111 ? -4.156 22.547 2.1 1 98.38 111 GLY B N 1
ATOM 3077 C CA . GLY B 1 111 ? -4.461 21.172 1.734 1 98.38 111 GLY B CA 1
ATOM 3078 C C . GLY B 1 111 ? -4.266 20.188 2.877 1 98.38 111 GLY B C 1
ATOM 3079 O O . GLY B 1 111 ? -3.883 19.047 2.658 1 98.38 111 GLY B O 1
ATOM 3080 N N . GLY B 1 112 ? -4.418 20.594 4.098 1 98.69 112 GLY B N 1
ATOM 3081 C CA . GLY B 1 112 ? -4.176 19.75 5.258 1 98.69 112 GLY B CA 1
ATOM 3082 C C . GLY B 1 112 ? -5.344 18.844 5.578 1 98.69 112 GLY B C 1
ATOM 3083 O O . GLY B 1 112 ? -6.496 19.281 5.598 1 98.69 112 GLY B O 1
ATOM 3084 N N . PRO B 1 113 ? -5.105 17.562 5.773 1 98.75 113 PRO B N 1
ATOM 3085 C CA . PRO B 1 113 ? -6.188 16.641 6.117 1 98.75 113 PRO B CA 1
ATOM 3086 C C . PRO B 1 113 ? -6.582 16.719 7.59 1 98.75 113 PRO B C 1
ATOM 3088 O O . PRO B 1 113 ? -6.367 15.758 8.344 1 98.75 113 PRO B O 1
ATOM 3091 N N . GLN B 1 114 ? -7.301 17.734 7.977 1 98.81 114 GLN B N 1
ATOM 3092 C CA . GLN B 1 114 ? -7.605 18.062 9.367 1 98.81 114 GLN B CA 1
ATOM 3093 C C . GLN B 1 114 ? -8.453 16.984 10.016 1 98.81 114 GLN B C 1
ATOM 3095 O O . GLN B 1 114 ? -8.352 16.75 11.219 1 98.81 114 GLN B O 1
ATOM 3100 N N . MET B 1 115 ? -9.305 16.328 9.211 1 98.44 115 MET B N 1
ATOM 3101 C CA . MET B 1 115 ? -10.117 15.227 9.711 1 98.44 115 MET B CA 1
ATOM 3102 C C . MET B 1 115 ? -9.602 13.891 9.195 1 98.44 115 MET B C 1
ATOM 3104 O O . MET B 1 115 ? -10.344 12.898 9.18 1 98.44 115 MET B O 1
ATOM 3108 N N . GLY B 1 116 ? -8.336 13.891 8.664 1 98.31 116 GLY B N 1
ATOM 3109 C CA . GLY B 1 116 ? -7.684 12.664 8.242 1 98.31 116 GLY B CA 1
ATOM 3110 C C . GLY B 1 116 ? -8.016 12.273 6.812 1 98.31 116 GLY B C 1
ATOM 3111 O O . GLY B 1 116 ? -8.688 13.023 6.102 1 98.31 116 GLY B O 1
ATOM 3112 N N . VAL B 1 117 ? -7.402 11.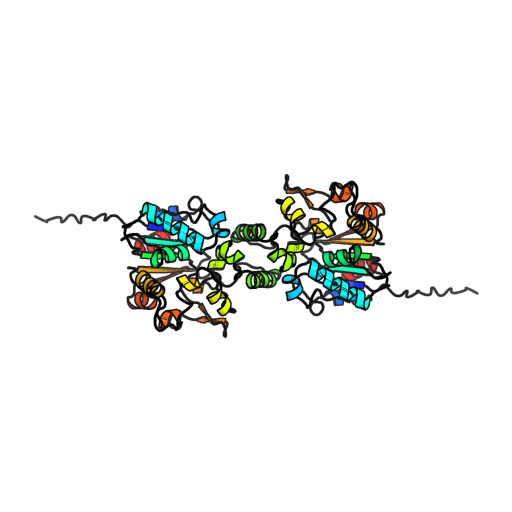219 6.367 1 97.12 117 VAL B N 1
ATOM 3113 C CA . VAL B 1 117 ? -7.672 10.57 5.086 1 97.12 117 VAL B CA 1
ATOM 3114 C C . VAL B 1 117 ? -8.227 9.172 5.32 1 97.12 117 VAL B C 1
ATOM 3116 O O . VAL B 1 117 ? -7.973 8.562 6.359 1 97.12 117 VAL B O 1
ATOM 3119 N N . SER B 1 118 ? -8.969 8.68 4.34 1 94.12 118 SER B N 1
ATOM 3120 C CA . SER B 1 118 ? -9.641 7.41 4.602 1 94.12 118 SER B CA 1
ATOM 3121 C C . SER B 1 118 ? -9.352 6.395 3.5 1 94.12 118 SER B C 1
ATOM 3123 O O . SER B 1 118 ? -9.766 5.238 3.592 1 94.12 118 SER B O 1
ATOM 3125 N N . VAL B 1 119 ? -8.664 6.812 2.434 1 88.31 119 VAL B N 1
ATOM 3126 C CA . VAL B 1 119 ? -8.398 5.918 1.312 1 88.31 119 VAL B CA 1
ATOM 3127 C C . VAL B 1 119 ? -7.012 6.195 0.746 1 88.31 119 VAL B C 1
ATOM 3129 O O . VAL B 1 119 ? -6.477 7.297 0.91 1 88.31 119 VAL B O 1
ATOM 3132 N N . ILE B 1 120 ? -6.434 5.199 0.144 1 86.19 120 ILE B N 1
ATOM 3133 C CA . ILE B 1 120 ? -5.176 5.391 -0.573 1 86.19 120 ILE B CA 1
ATOM 3134 C C . ILE B 1 120 ? -5.434 6.16 -1.868 1 86.19 120 ILE B C 1
ATOM 3136 O O . ILE B 1 120 ? -6.266 5.754 -2.682 1 86.19 120 ILE B O 1
ATOM 3140 N N . PRO B 1 121 ? -4.723 7.23 -2.057 1 87.81 121 PRO B N 1
ATOM 3141 C CA . PRO B 1 121 ? -4.977 8.023 -3.26 1 87.81 121 PRO B CA 1
ATOM 3142 C C . PRO B 1 121 ? -4.535 7.316 -4.539 1 87.81 121 PRO B C 1
ATOM 3144 O O . PRO B 1 121 ? -3.578 6.543 -4.52 1 87.81 121 PRO B O 1
ATOM 3147 N N . HIS B 1 122 ? -5.211 7.598 -5.668 1 80.25 122 HIS B N 1
ATOM 3148 C CA . HIS B 1 122 ? -4.887 7.188 -7.027 1 80.25 122 HIS B CA 1
ATOM 3149 C C . HIS B 1 122 ? -4.762 5.668 -7.129 1 80.25 122 HIS B C 1
ATOM 3151 O O . HIS B 1 122 ? -3.889 5.16 -7.836 1 80.25 122 HIS B O 1
ATOM 3157 N N . CYS B 1 123 ? -5.48 5.004 -6.25 1 75.31 123 CYS B N 1
ATOM 3158 C CA . CYS B 1 123 ? -5.496 3.559 -6.453 1 75.31 123 CYS B CA 1
ATOM 3159 C C . CYS B 1 123 ? -6.262 3.195 -7.719 1 75.31 123 CYS B C 1
ATOM 3161 O O . CYS B 1 123 ? -7.137 3.945 -8.156 1 75.31 123 CYS B O 1
ATOM 3163 N N . ASN B 1 124 ? -5.742 2.256 -8.43 1 71.88 124 ASN B N 1
ATOM 3164 C CA . ASN B 1 124 ? -6.438 1.796 -9.625 1 71.88 124 ASN B CA 1
ATOM 3165 C C . ASN B 1 124 ? -7.547 0.804 -9.281 1 71.88 124 ASN B C 1
ATOM 3167 O O . ASN B 1 124 ? -7.535 0.204 -8.211 1 71.88 124 ASN B O 1
ATOM 3171 N N . SER B 1 125 ? -8.453 0.692 -10.18 1 67.5 125 SER B N 1
ATOM 3172 C CA . SER B 1 125 ? -9.703 -0.01 -9.922 1 67.5 125 SER B CA 1
ATOM 3173 C C . SER B 1 125 ? -9.453 -1.462 -9.531 1 67.5 125 SER B C 1
ATOM 3175 O O . SER B 1 125 ? -9.875 -1.902 -8.461 1 67.5 125 SER B O 1
ATOM 3177 N N . TYR B 1 126 ? -8.508 -2.121 -10.148 1 76.62 126 TYR B N 1
ATOM 3178 C CA . TYR B 1 126 ? -8.398 -3.549 -9.867 1 76.62 126 TYR B CA 1
ATOM 3179 C C . TYR B 1 126 ? -7.645 -3.797 -8.57 1 76.62 126 TYR B C 1
ATOM 3181 O O . TYR B 1 126 ? -7.973 -4.715 -7.816 1 76.62 126 TYR B O 1
ATOM 3189 N N . LEU B 1 127 ? -6.738 -2.904 -8.195 1 82.38 127 LEU B N 1
ATOM 3190 C CA . LEU B 1 127 ? -5.918 -3.115 -7.012 1 82.38 127 LEU B CA 1
ATOM 3191 C C . LEU B 1 127 ? -6.434 -2.289 -5.836 1 82.38 127 LEU B C 1
ATOM 3193 O O . LEU B 1 127 ? -6 -2.479 -4.699 1 82.38 127 LEU B O 1
ATOM 3197 N N . CYS B 1 128 ? -7.359 -1.453 -6.125 1 84.62 128 CYS B N 1
ATOM 3198 C CA . CYS B 1 128 ? -7.824 -0.535 -5.09 1 84.62 128 CYS B CA 1
ATOM 3199 C C . CYS B 1 128 ? -8.453 -1.295 -3.928 1 84.62 128 CYS B C 1
ATOM 3201 O O . CYS B 1 128 ? -8.133 -1.032 -2.768 1 84.62 128 CYS B O 1
ATOM 3203 N N . TRP B 1 129 ? -9.242 -2.25 -4.344 1 88.12 129 TRP B N 1
ATOM 3204 C CA . TRP B 1 129 ? -9.914 -3.012 -3.301 1 88.12 129 TRP B CA 1
ATOM 3205 C C . TRP B 1 129 ? -8.914 -3.814 -2.475 1 88.12 129 TRP B C 1
ATOM 3207 O O . TRP B 1 129 ? -8.898 -3.723 -1.245 1 88.12 129 TRP B O 1
ATOM 3217 N N . PRO B 1 130 ? -7.98 -4.586 -3.096 1 90.44 130 PRO B N 1
ATOM 3218 C CA . PRO B 1 130 ? -6.98 -5.324 -2.322 1 90.44 130 PRO B CA 1
ATOM 3219 C C . PRO B 1 130 ? -6.117 -4.414 -1.451 1 90.44 130 PRO B C 1
ATOM 3221 O O . PRO B 1 130 ? -5.844 -4.738 -0.292 1 90.44 130 PRO B O 1
ATOM 3224 N N . LEU B 1 131 ? -5.684 -3.312 -1.963 1 89.56 131 LEU B N 1
ATOM 3225 C CA . LEU B 1 131 ? -4.832 -2.395 -1.213 1 89.56 131 LEU B CA 1
ATOM 3226 C C . LEU B 1 131 ? -5.574 -1.836 -0.001 1 89.56 131 LEU B C 1
ATOM 3228 O O . LEU B 1 131 ? -5.008 -1.76 1.094 1 89.56 131 LEU B O 1
ATOM 3232 N N . ASN B 1 132 ? -6.777 -1.471 -0.242 1 90.06 132 ASN B N 1
ATOM 3233 C CA . ASN B 1 132 ? -7.574 -0.96 0.868 1 90.06 132 ASN B CA 1
ATOM 3234 C C . ASN B 1 132 ? -7.789 -2.025 1.939 1 90.06 132 ASN B C 1
ATOM 3236 O O . ASN B 1 132 ? -7.812 -1.717 3.133 1 90.06 132 ASN B O 1
ATOM 3240 N N . LYS B 1 133 ? -7.996 -3.281 1.492 1 92.31 133 LYS B N 1
ATOM 3241 C CA . LYS B 1 133 ? -8.125 -4.371 2.457 1 92.31 133 LYS B CA 1
ATOM 3242 C C . LYS B 1 133 ? -6.871 -4.5 3.314 1 92.31 133 LYS B C 1
ATOM 3244 O O . LYS B 1 133 ? -6.961 -4.691 4.531 1 92.31 133 LYS B O 1
ATOM 3249 N N . VAL B 1 134 ? -5.773 -4.402 2.697 1 94.5 134 VAL B N 1
ATOM 3250 C CA . VAL B 1 134 ? -4.504 -4.492 3.406 1 94.5 134 VAL B CA 1
ATOM 3251 C C . VAL B 1 134 ? -4.375 -3.332 4.391 1 94.5 134 VAL B C 1
ATOM 3253 O O . VAL B 1 134 ? -4.055 -3.539 5.566 1 94.5 134 VAL B O 1
ATOM 3256 N N . VAL B 1 135 ? -4.621 -2.111 3.961 1 94.56 135 VAL B N 1
ATOM 3257 C CA . VAL B 1 135 ? -4.539 -0.928 4.812 1 94.56 135 VAL B CA 1
ATOM 3258 C C . VAL B 1 135 ? -5.48 -1.082 6.004 1 94.56 135 VAL B C 1
ATOM 3260 O O . VAL B 1 135 ? -5.078 -0.888 7.152 1 94.56 135 VAL B O 1
ATOM 3263 N N . ASP B 1 136 ? -6.68 -1.505 5.711 1 93.88 136 ASP B N 1
ATOM 3264 C CA . ASP B 1 136 ? -7.672 -1.669 6.77 1 93.88 136 ASP B CA 1
ATOM 3265 C C . ASP B 1 136 ? -7.203 -2.68 7.812 1 93.88 136 ASP B C 1
ATOM 3267 O O . ASP B 1 136 ? -7.5 -2.537 9 1 93.88 136 ASP B O 1
ATOM 3271 N N . SER B 1 137 ? -6.484 -3.604 7.355 1 95 137 SER B N 1
ATOM 3272 C CA . SER B 1 137 ? -6.055 -4.672 8.25 1 95 137 SER B CA 1
ATOM 3273 C C . SER B 1 137 ? -4.848 -4.25 9.078 1 95 137 SER B C 1
ATOM 3275 O O . SER B 1 137 ? -4.672 -4.711 10.211 1 95 137 SER B O 1
ATOM 3277 N N . LEU B 1 138 ? -4.074 -3.316 8.555 1 97.19 138 LEU B N 1
ATOM 3278 C CA . LEU B 1 138 ? -2.771 -3.092 9.172 1 97.19 138 LEU B CA 1
ATOM 3279 C C . LEU B 1 138 ? -2.711 -1.714 9.828 1 97.19 138 LEU B C 1
ATOM 3281 O O . LEU B 1 138 ? -1.905 -1.486 10.734 1 97.19 138 LEU B O 1
ATOM 3285 N N . VAL B 1 139 ? -3.477 -0.755 9.438 1 97.62 139 VAL B N 1
ATOM 3286 C CA . VAL B 1 139 ? -3.232 0.665 9.656 1 97.62 139 VAL B CA 1
ATOM 3287 C C . VAL B 1 139 ? -3.324 0.976 11.148 1 97.62 139 VAL B C 1
ATOM 3289 O O . VAL B 1 139 ? -2.66 1.892 11.641 1 97.62 139 VAL B O 1
ATOM 3292 N N . TYR B 1 140 ? -4.082 0.194 11.953 1 97.69 140 TYR B N 1
ATOM 3293 C CA . TYR B 1 140 ? -4.289 0.529 13.359 1 97.69 140 TYR B CA 1
ATOM 3294 C C . TYR B 1 140 ? -3.518 -0.424 14.266 1 97.69 140 TYR B C 1
ATOM 3296 O O . TYR B 1 140 ? -3.699 -0.413 15.484 1 97.69 140 TYR B O 1
ATOM 3304 N N . THR B 1 141 ? -2.664 -1.291 13.664 1 96.94 141 THR B N 1
ATOM 3305 C CA . THR B 1 141 ? -1.756 -2.076 14.492 1 96.94 141 THR B CA 1
ATOM 3306 C C . THR B 1 141 ? -0.721 -1.178 15.164 1 96.94 141 THR B C 1
ATOM 3308 O O . THR B 1 141 ? -0.317 -0.159 14.602 1 96.94 141 THR B O 1
ATOM 3311 N N . ASP B 1 142 ? -0.258 -1.62 16.344 1 97 142 ASP B N 1
ATOM 3312 C CA . ASP B 1 142 ? 0.685 -0.813 17.109 1 97 142 ASP B CA 1
ATOM 3313 C C . ASP B 1 142 ? 1.968 -0.564 16.312 1 97 142 ASP B C 1
ATOM 3315 O O . ASP B 1 142 ? 2.473 0.56 16.281 1 97 142 ASP B O 1
ATOM 3319 N N . TYR B 1 143 ? 2.502 -1.548 15.672 1 96.56 143 TYR B N 1
ATOM 3320 C CA . TYR B 1 143 ? 3.748 -1.427 14.93 1 96.56 143 TYR B CA 1
ATOM 3321 C C . TYR B 1 143 ? 3.613 -0.41 13.805 1 96.56 143 TYR B C 1
ATOM 3323 O O . TYR B 1 143 ? 4.48 0.447 13.617 1 96.56 143 TYR B O 1
ATOM 3331 N N . VAL B 1 144 ? 2.525 -0.485 13.023 1 97.88 144 VAL B N 1
ATOM 3332 C CA . VAL B 1 144 ? 2.314 0.419 11.898 1 97.88 144 VAL B CA 1
ATOM 3333 C C . VAL B 1 144 ? 2.129 1.846 12.406 1 97.88 144 VAL B C 1
ATOM 3335 O O . VAL B 1 144 ? 2.689 2.791 11.852 1 97.88 144 VAL B O 1
ATOM 3338 N N . GLN B 1 145 ? 1.371 2.025 13.5 1 98.38 145 GLN B N 1
ATOM 3339 C CA . GLN B 1 145 ? 1.166 3.34 14.102 1 98.38 145 GLN B CA 1
ATOM 3340 C C . GLN B 1 145 ? 2.486 3.941 14.57 1 98.38 145 GLN B C 1
ATOM 3342 O O . GLN B 1 145 ? 2.674 5.16 14.516 1 98.38 145 GLN B O 1
ATOM 3347 N N . GLN B 1 146 ? 3.451 3.121 14.898 1 97.12 146 GLN B N 1
ATOM 3348 C CA . GLN B 1 146 ? 4.723 3.574 15.453 1 97.12 146 GLN B CA 1
ATOM 3349 C C . GLN B 1 146 ? 5.734 3.852 14.344 1 97.12 146 GLN B C 1
ATOM 3351 O O . GLN B 1 146 ? 6.684 4.613 14.539 1 97.12 146 GLN B O 1
ATOM 3356 N N . HIS B 1 147 ? 5.461 3.277 13.148 1 96.81 147 HIS B N 1
ATOM 3357 C CA . HIS B 1 147 ? 6.582 3.289 12.211 1 96.81 147 HIS B CA 1
ATOM 3358 C C . HIS B 1 147 ? 6.184 3.904 10.875 1 96.81 147 HIS B C 1
ATOM 3360 O O . HIS B 1 147 ? 7.039 4.168 10.031 1 96.81 147 HIS B O 1
ATOM 3366 N N . ILE B 1 148 ? 4.898 4.125 10.648 1 97.94 148 ILE B N 1
ATOM 3367 C CA . ILE B 1 148 ? 4.418 4.664 9.383 1 97.94 148 ILE B CA 1
ATOM 3368 C C . ILE B 1 148 ? 3.676 5.977 9.625 1 97.94 148 ILE B C 1
ATOM 3370 O O . ILE B 1 148 ? 2.613 5.988 10.25 1 97.94 148 ILE B O 1
ATOM 3374 N N . GLY B 1 149 ? 4.156 7.023 9.133 1 97.69 149 GLY B N 1
ATOM 3375 C CA . GLY B 1 149 ? 3.656 8.367 9.391 1 97.69 149 GLY B CA 1
ATOM 3376 C C . GLY B 1 149 ? 2.193 8.539 9.023 1 97.69 149 GLY B C 1
ATOM 3377 O O . GLY B 1 149 ? 1.365 8.844 9.883 1 97.69 149 GLY B O 1
ATOM 3378 N N . PRO B 1 150 ? 1.812 8.203 7.723 1 96.81 150 PRO B N 1
ATOM 3379 C CA . PRO B 1 150 ? 0.44 8.438 7.262 1 96.81 150 PRO B CA 1
ATOM 3380 C C . PRO B 1 150 ? -0.593 7.656 8.07 1 96.81 150 PRO B C 1
ATOM 3382 O O . PRO B 1 150 ? -1.776 8 8.07 1 96.81 150 PRO B O 1
ATOM 3385 N N . ALA B 1 151 ? -0.175 6.633 8.797 1 98.19 151 ALA B N 1
ATOM 3386 C CA . ALA B 1 151 ? -1.103 5.875 9.633 1 98.19 151 ALA B CA 1
ATOM 3387 C C . ALA B 1 151 ? -1.661 6.742 10.758 1 98.19 151 ALA B C 1
ATOM 3389 O O . ALA B 1 151 ? -2.783 6.523 11.219 1 98.19 151 ALA B O 1
ATOM 3390 N N . GLY B 1 152 ? -0.923 7.738 11.188 1 98.56 152 GLY B N 1
ATOM 3391 C CA . GLY B 1 152 ? -1.303 8.578 12.312 1 98.56 152 GLY B CA 1
ATOM 3392 C C . GLY B 1 152 ? -2.455 9.516 12 1 98.56 152 GLY B C 1
ATOM 3393 O O . GLY B 1 152 ? -3.053 10.102 12.898 1 98.56 152 GLY B O 1
ATOM 3394 N N . TYR B 1 153 ? -2.766 9.633 10.727 1 98.62 153 TYR B N 1
ATOM 3395 C CA . TYR B 1 153 ? -3.898 10.492 10.391 1 98.62 153 TYR B CA 1
ATOM 3396 C C . TYR B 1 153 ? -4.852 9.781 9.43 1 98.62 153 TYR B C 1
ATOM 3398 O O . TYR B 1 153 ? -5.637 10.43 8.734 1 98.62 153 TYR B O 1
ATOM 3406 N N . PHE B 1 154 ? -4.719 8.477 9.375 1 98.31 154 PHE B N 1
ATOM 3407 C CA . PHE B 1 154 ? -5.715 7.684 8.664 1 98.31 154 PHE B CA 1
ATOM 3408 C C . PHE B 1 154 ? -6.988 7.555 9.492 1 98.31 154 PHE B C 1
ATOM 3410 O O . PHE B 1 154 ? -6.961 7.059 10.617 1 98.31 154 PHE B O 1
ATOM 3417 N N . ARG B 1 155 ? -8.055 8.039 8.977 1 97.81 155 ARG B N 1
ATOM 3418 C CA . ARG B 1 155 ? -9.352 8.055 9.648 1 97.81 155 ARG B CA 1
ATOM 3419 C C . ARG B 1 155 ? -10.398 7.301 8.836 1 97.81 155 ARG B C 1
ATOM 3421 O O . ARG B 1 155 ? -11.117 7.891 8.031 1 97.81 155 ARG B O 1
ATOM 3428 N N . ASN B 1 156 ? -10.5 6.027 9.086 1 95.75 156 ASN B N 1
ATOM 3429 C CA . ASN B 1 156 ? -11.477 5.188 8.398 1 95.75 156 ASN B CA 1
ATOM 3430 C C . ASN B 1 156 ? -12.891 5.426 8.938 1 95.75 156 ASN B C 1
ATOM 3432 O O . ASN B 1 156 ? -13.227 4.965 10.023 1 95.75 156 ASN B O 1
ATOM 3436 N N . HIS B 1 157 ? -13.727 6.066 8.148 1 93.5 157 HIS B N 1
ATOM 3437 C CA . HIS B 1 157 ? -15.055 6.418 8.633 1 93.5 157 HIS B CA 1
ATOM 3438 C C . HIS B 1 157 ? -15.922 5.172 8.82 1 93.5 157 HIS B C 1
ATOM 3440 O O . HIS B 1 157 ? -16.953 5.223 9.492 1 93.5 157 HIS B O 1
ATOM 3446 N N . GLU B 1 158 ? -15.469 4.066 8.258 1 93.06 158 GLU B N 1
ATOM 3447 C CA . GLU B 1 158 ? -16.219 2.82 8.398 1 93.06 158 GLU B CA 1
ATOM 3448 C C . GLU B 1 158 ? -15.797 2.059 9.648 1 93.06 158 GLU B C 1
ATOM 3450 O O . GLU B 1 158 ? -16.406 1.045 10 1 93.06 158 GLU B O 1
ATOM 3455 N N . ASP B 1 159 ? -14.812 2.486 10.266 1 94.88 159 ASP B N 1
ATOM 3456 C CA . ASP B 1 159 ? -14.305 1.84 11.477 1 94.88 159 ASP B CA 1
ATOM 3457 C C . ASP B 1 159 ? -13.781 2.871 12.477 1 94.88 159 ASP B C 1
ATOM 3459 O O . ASP B 1 159 ? -12.633 2.797 12.906 1 94.88 159 ASP B O 1
ATOM 3463 N N . LEU B 1 160 ? -14.641 3.781 12.898 1 95.12 160 LEU B N 1
ATOM 3464 C CA . LEU B 1 160 ? -14.266 4.863 13.805 1 95.12 160 LEU B CA 1
ATOM 3465 C C . LEU B 1 160 ? -13.867 4.32 15.172 1 95.12 160 LEU B C 1
ATOM 3467 O O . LEU B 1 160 ? -13.039 4.91 15.859 1 95.12 160 LEU B O 1
ATOM 3471 N N . ASP B 1 161 ? -14.406 3.135 15.539 1 95.5 161 ASP B N 1
ATOM 3472 C CA . ASP B 1 161 ? -14.039 2.537 16.828 1 95.5 161 ASP B CA 1
ATOM 3473 C C . ASP B 1 161 ? -12.539 2.236 16.875 1 95.5 161 ASP B C 1
ATOM 3475 O O . ASP B 1 161 ? -11.859 2.617 17.828 1 95.5 161 ASP B O 1
ATOM 3479 N N . SER B 1 162 ? -11.992 1.558 15.828 1 96.81 162 SER B N 1
ATOM 3480 C CA . SER B 1 162 ? -10.57 1.264 15.773 1 96.81 162 SER B CA 1
ATOM 3481 C C . SER B 1 162 ? -9.742 2.543 15.672 1 96.81 162 SER B C 1
ATOM 3483 O O . SER B 1 162 ? -8.703 2.67 16.312 1 96.81 162 SER B O 1
ATOM 3485 N N . TYR B 1 163 ? -10.281 3.459 14.859 1 97.75 163 TYR B N 1
ATOM 3486 C CA . TYR B 1 163 ? -9.625 4.758 14.727 1 97.75 163 TYR B CA 1
ATOM 3487 C C . TYR B 1 163 ? -9.461 5.426 16.094 1 97.75 163 TYR B C 1
ATOM 3489 O O . TYR B 1 163 ? -8.352 5.809 16.469 1 97.75 163 TYR B O 1
ATOM 3497 N N . LEU B 1 164 ? -10.5 5.551 16.859 1 96.62 164 LEU B N 1
ATOM 3498 C CA . LEU B 1 164 ? -10.492 6.242 18.156 1 96.62 164 LEU B CA 1
ATOM 3499 C C . LEU B 1 164 ? -9.641 5.492 19.172 1 96.62 164 LEU B C 1
ATOM 3501 O O . LEU B 1 164 ? -8.938 6.113 19.969 1 96.62 164 LEU B O 1
ATOM 3505 N N . LYS B 1 165 ? -9.664 4.215 19.062 1 96.38 165 LYS B N 1
ATOM 3506 C CA . LYS B 1 165 ? -9.016 3.398 20.078 1 96.38 165 LYS B CA 1
ATOM 3507 C C . LYS B 1 165 ? -7.527 3.24 19.797 1 96.38 165 LYS B C 1
ATOM 3509 O O . LYS B 1 165 ? -6.707 3.246 20.703 1 96.38 165 LYS B O 1
ATOM 3514 N N . TYR B 1 166 ? -7.145 3.164 18.484 1 97.75 166 TYR B N 1
ATOM 3515 C CA . TYR B 1 166 ? -5.82 2.617 18.234 1 97.75 166 TYR B CA 1
ATOM 3516 C C . TYR B 1 166 ? -4.953 3.623 17.484 1 97.75 166 TYR B C 1
ATOM 3518 O O . TYR B 1 166 ? -3.734 3.453 17.391 1 97.75 166 TYR B O 1
ATOM 3526 N N . ASN B 1 167 ? -5.523 4.613 16.859 1 98.25 167 ASN B N 1
ATOM 3527 C CA . ASN B 1 167 ? -4.715 5.633 16.188 1 98.25 167 ASN B CA 1
ATOM 3528 C C . ASN B 1 167 ? -3.877 6.422 17.203 1 98.25 167 ASN B C 1
ATOM 3530 O O . ASN B 1 167 ? -4.395 6.871 18.219 1 98.25 167 ASN B O 1
ATOM 3534 N N . HIS B 1 168 ? -2.65 6.688 16.922 1 97.81 168 HIS B N 1
ATOM 3535 C CA . HIS B 1 168 ? -1.711 7.23 17.891 1 97.81 168 HIS B CA 1
ATOM 3536 C C . HIS B 1 168 ? -1.688 8.758 17.844 1 97.81 168 HIS B C 1
ATOM 3538 O O . HIS B 1 168 ? -1.02 9.398 18.656 1 97.81 168 HIS B O 1
ATOM 3544 N N . PHE B 1 169 ? -2.447 9.406 16.938 1 98.31 169 PHE B N 1
ATOM 3545 C CA . PHE B 1 169 ? -2.16 10.828 16.766 1 98.31 169 PHE B CA 1
ATOM 3546 C C . PHE B 1 169 ? -3.447 11.617 16.562 1 98.31 169 PHE B C 1
ATOM 3548 O O . PHE B 1 169 ? -3.85 12.391 17.438 1 98.31 169 PHE B O 1
ATOM 3555 N N . LEU B 1 170 ? -4.23 11.359 15.523 1 98.19 170 LEU B N 1
ATOM 3556 C CA . LEU B 1 170 ? -5.266 12.273 15.055 1 98.19 170 LEU B CA 1
ATOM 3557 C C . LEU B 1 170 ? -6.414 12.352 16.062 1 98.19 170 LEU B C 1
ATOM 3559 O O . LEU B 1 170 ? -6.961 13.43 16.297 1 98.19 170 LEU B O 1
ATOM 3563 N N . PRO B 1 171 ? -6.844 11.219 16.688 1 96.75 171 PRO B N 1
ATOM 3564 C CA . PRO B 1 171 ? -7.93 11.352 17.656 1 96.75 171 PRO B CA 1
ATOM 3565 C C . PRO B 1 171 ? -7.59 12.305 18.797 1 96.75 171 PRO B C 1
ATOM 3567 O O . PRO B 1 171 ? -8.469 13.008 19.312 1 96.75 171 PRO B O 1
ATOM 3570 N N . ASP B 1 172 ? -6.367 12.328 19.203 1 94.81 172 ASP B N 1
ATOM 3571 C CA . ASP B 1 172 ? -5.945 13.227 20.266 1 94.81 172 ASP B CA 1
ATOM 3572 C C . ASP B 1 172 ? -5.84 14.672 19.766 1 94.81 172 ASP B C 1
ATOM 3574 O O . ASP B 1 172 ? -6.266 15.602 20.453 1 94.81 172 ASP B O 1
ATOM 3578 N N . LEU B 1 173 ? -5.301 14.789 18.594 1 96.44 173 LEU B N 1
ATOM 3579 C CA . LEU B 1 173 ? -5.184 16.125 18.016 1 96.44 173 LEU B CA 1
ATOM 3580 C C . LEU B 1 173 ? -6.562 16.75 17.828 1 96.44 173 LEU B C 1
ATOM 3582 O O . LEU B 1 173 ? -6.73 17.969 18.031 1 96.44 173 LEU B O 1
ATOM 3586 N N . ASN B 1 174 ? -7.523 15.922 17.453 1 96.25 174 ASN B N 1
ATOM 3587 C CA . ASN B 1 174 ? -8.883 16.391 17.203 1 96.25 174 ASN B CA 1
ATOM 3588 C C . ASN B 1 174 ? -9.75 16.281 18.453 1 96.25 174 ASN B C 1
ATOM 3590 O O . ASN B 1 174 ? -10.953 16.547 18.391 1 96.25 174 ASN B O 1
ATOM 3594 N N . ASN B 1 175 ? -9.141 15.844 19.547 1 93.69 175 ASN B N 1
ATOM 3595 C CA . ASN B 1 175 ? -9.852 15.719 20.812 1 93.69 175 ASN B CA 1
ATOM 3596 C C . ASN B 1 175 ? -11.125 14.898 20.656 1 93.69 175 ASN B C 1
ATOM 3598 O O . ASN B 1 175 ? -12.188 15.281 21.156 1 93.69 175 ASN B O 1
ATOM 3602 N N . GLU B 1 176 ? -11.039 13.734 19.984 1 92.56 176 GLU B N 1
ATOM 3603 C CA . GLU B 1 176 ? -12.227 12.953 19.656 1 92.56 176 GLU B CA 1
ATOM 3604 C C . GLU B 1 176 ? -12.422 11.797 20.625 1 92.56 176 GLU B C 1
ATOM 3606 O O . GLU B 1 176 ? -13.477 11.156 20.625 1 92.56 176 GLU B O 1
ATOM 3611 N N . ARG B 1 177 ? -11.594 11.242 21.344 1 85.31 177 ARG B N 1
ATOM 3612 C CA . ARG B 1 177 ? -11.719 10.031 22.156 1 85.31 177 ARG B CA 1
ATOM 3613 C C . ARG B 1 177 ? -12.695 10.234 23.297 1 85.31 177 ARG B C 1
ATOM 3615 O O . ARG B 1 177 ? -13.539 9.375 23.562 1 85.31 177 ARG B O 1
ATOM 3622 N N . ASN B 1 178 ? -12.516 10.961 24.328 1 64.25 178 ASN B N 1
ATOM 3623 C CA . ASN B 1 178 ? -13.375 11.008 25.5 1 64.25 178 ASN B CA 1
ATOM 3624 C C . ASN B 1 178 ? -14.344 12.188 25.438 1 64.25 178 ASN B C 1
ATOM 3626 O O . ASN B 1 178 ? -14.211 13.148 26.203 1 64.25 178 ASN B O 1
ATOM 3630 N N . PRO B 1 179 ? -15.211 12.016 24.359 1 52 179 PRO B N 1
ATOM 3631 C CA . PRO B 1 179 ? -16.047 13.219 24.328 1 52 179 PRO B CA 1
ATOM 3632 C C . PRO B 1 179 ? -16.922 13.367 25.578 1 52 179 PRO B C 1
ATOM 3634 O O . PRO B 1 179 ? -17.297 14.484 25.938 1 52 179 PRO B O 1
ATOM 3637 N N . GLU B 1 180 ? -17.562 12.164 25.906 1 46.44 180 GLU B N 1
ATOM 3638 C CA . GLU B 1 180 ? -18.562 12.273 26.969 1 46.44 180 GLU B CA 1
ATOM 3639 C C . GLU B 1 180 ? -17.938 12.773 28.266 1 46.44 180 GLU B C 1
ATOM 3641 O O . GLU B 1 180 ? -18.656 13 29.25 1 46.44 180 GLU B O 1
ATOM 3646 N N . CYS B 1 181 ? -16.703 12.523 28.422 1 40.31 181 CYS B N 1
ATOM 3647 C CA . CYS B 1 181 ? -16.391 12.805 29.812 1 40.31 181 CYS B CA 1
ATOM 3648 C C . CYS B 1 181 ? -16.625 14.281 30.141 1 40.31 181 CYS B C 1
ATOM 3650 O O . CYS B 1 181 ? -16.047 15.156 29.484 1 40.31 181 CYS B O 1
ATOM 3652 N N . SER B 1 182 ? -17.953 14.578 30.734 1 42.59 182 SER B N 1
ATOM 3653 C CA . SER B 1 182 ? -18.312 15.867 31.312 1 42.59 182 SER B CA 1
ATOM 3654 C C . SER B 1 182 ? -17.078 16.641 31.766 1 42.59 182 SER B C 1
ATOM 3656 O O . SER B 1 182 ? -17.156 17.828 32.062 1 42.59 182 SER B O 1
ATOM 3658 N N . ARG B 1 183 ? -16.094 15.789 32.156 1 44.84 183 ARG B N 1
ATOM 3659 C CA . ARG B 1 183 ? -14.898 16.484 32.625 1 44.84 183 ARG B CA 1
ATOM 3660 C C . ARG B 1 183 ? -13.766 16.375 31.609 1 44.84 183 ARG B C 1
ATOM 3662 O O . ARG B 1 183 ? -13.219 15.297 31.391 1 44.84 183 ARG B O 1
ATOM 3669 N N . LYS B 1 184 ? -13.93 17.297 30.438 1 59.38 184 LYS B N 1
ATOM 3670 C CA . LYS B 1 184 ? -12.75 17.391 29.578 1 59.38 184 LYS B CA 1
ATOM 3671 C C . LYS B 1 184 ? -11.469 17.281 30.406 1 59.38 184 LYS B C 1
ATOM 3673 O O . LYS B 1 184 ? -11.328 17.922 31.453 1 59.38 184 LYS B O 1
ATOM 3678 N N . SER B 1 185 ? -10.711 16.312 30.078 1 65.38 185 SER B N 1
ATOM 3679 C CA . SER B 1 185 ? -9.414 16.234 30.734 1 65.38 185 SER B CA 1
ATOM 3680 C C . SER B 1 185 ? -8.617 17.531 30.562 1 65.38 185 SER B C 1
ATOM 3682 O O . SER B 1 185 ? -9.008 18.391 29.766 1 65.38 185 SER B O 1
ATOM 3684 N N . LYS B 1 186 ? -7.91 17.781 31.516 1 59.78 186 LYS B N 1
ATOM 3685 C CA . LYS B 1 186 ? -7.027 18.953 31.438 1 59.78 186 LYS B CA 1
ATOM 3686 C C . LYS B 1 186 ? -6.383 19.062 30.062 1 59.78 186 LYS B C 1
ATOM 3688 O O . LYS B 1 186 ? -6.219 20.172 29.531 1 59.78 186 LYS B O 1
ATOM 3693 N N . VAL B 1 187 ? -6.066 17.953 29.406 1 65.56 187 VAL B N 1
ATOM 3694 C CA . VAL B 1 187 ? -5.418 17.922 28.094 1 65.56 187 VAL B CA 1
ATOM 3695 C C . VAL B 1 187 ? -6.391 18.406 27.031 1 65.56 187 VAL B C 1
ATOM 3697 O O . VAL B 1 187 ? -6.023 19.219 26.172 1 65.56 187 VAL B O 1
ATOM 3700 N N . GLN B 1 188 ? -7.555 18 27.141 1 72.12 188 GLN B N 1
ATOM 3701 C CA . GLN B 1 188 ? -8.57 18.391 26.172 1 72.12 188 GLN B CA 1
ATOM 3702 C C . GLN B 1 188 ? -8.875 19.891 26.25 1 72.12 188 GLN B C 1
ATOM 3704 O O . GLN B 1 188 ? -9.016 20.562 25.234 1 72.12 188 GLN B O 1
ATOM 3709 N N . LEU B 1 189 ? -9 20.281 27.453 1 70.62 189 LEU B N 1
ATOM 3710 C CA . LEU B 1 189 ? -9.25 21.703 27.656 1 70.62 189 LEU B CA 1
ATOM 3711 C C . LEU B 1 189 ? -8.102 22.547 27.125 1 70.62 189 LEU B C 1
ATOM 3713 O O . LEU B 1 189 ? -8.32 23.609 26.531 1 70.62 189 LEU B O 1
ATOM 3717 N N . ASN B 1 190 ? -6.934 22.031 27.297 1 74.75 190 ASN B N 1
ATOM 3718 C CA . ASN B 1 190 ? -5.762 22.766 26.812 1 74.75 190 ASN B CA 1
ATOM 3719 C C . ASN B 1 190 ? -5.754 22.891 25.297 1 74.75 190 ASN B C 1
ATOM 3721 O O . ASN B 1 190 ? -5.414 23.938 24.75 1 74.75 190 ASN B O 1
ATOM 3725 N N . ILE B 1 191 ? -6.172 21.875 24.641 1 79.56 191 ILE B N 1
ATOM 3726 C CA . ILE B 1 191 ? -6.203 21.875 23.188 1 79.56 191 ILE B CA 1
ATOM 3727 C C . ILE B 1 191 ? -7.18 22.938 22.688 1 79.56 191 ILE B C 1
ATOM 3729 O O . ILE B 1 191 ? -6.852 23.734 21.797 1 79.56 191 ILE B O 1
ATOM 3733 N N . SER B 1 192 ? -8.328 22.953 23.234 1 80.5 192 SER B N 1
ATOM 3734 C CA . SER B 1 192 ? -9.359 23.891 22.828 1 80.5 192 SER B CA 1
ATOM 3735 C C . SER B 1 192 ? -8.93 25.328 23.094 1 80.5 192 SER B C 1
ATOM 3737 O O . SER B 1 192 ? -9.156 26.219 22.266 1 80.5 192 SER B O 1
ATOM 3739 N N . VAL B 1 193 ? -8.328 25.516 24.203 1 82.94 193 VAL B N 1
ATOM 3740 C CA . VAL B 1 193 ? -7.906 26.859 24.578 1 82.94 193 VAL B CA 1
ATOM 3741 C C . VAL B 1 193 ? -6.789 27.328 23.656 1 82.94 193 V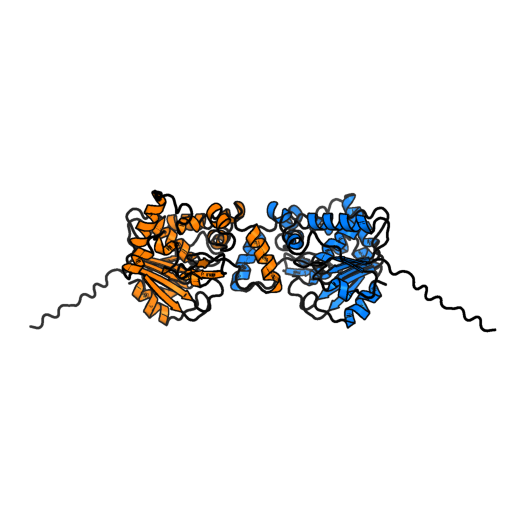AL B C 1
ATOM 3743 O O . VAL B 1 193 ? -6.816 28.469 23.156 1 82.94 193 VAL B O 1
ATOM 3746 N N . GLN B 1 194 ? -5.918 26.438 23.406 1 90.31 194 GLN B N 1
ATOM 3747 C CA . GLN B 1 194 ? -4.777 26.812 22.578 1 90.31 194 GLN B CA 1
ATOM 3748 C C . GLN B 1 194 ? -5.215 27.109 21.156 1 90.31 194 GLN B C 1
ATOM 3750 O O . GLN B 1 194 ? -4.805 28.125 20.578 1 90.31 194 GLN B O 1
ATOM 3755 N N . PHE B 1 195 ? -6.031 26.344 20.594 1 95.19 195 PHE B N 1
ATOM 3756 C CA . PHE B 1 195 ? -6.434 26.547 19.203 1 95.19 195 PHE B CA 1
ATOM 3757 C C . PHE B 1 195 ? -7.324 27.781 19.078 1 95.19 195 PHE B C 1
ATOM 3759 O O . PHE B 1 195 ? -7.18 28.578 18.141 1 95.19 195 PHE B O 1
ATOM 3766 N N . SER B 1 196 ? -8.211 27.969 20.062 1 94.56 196 SER B N 1
ATOM 3767 C CA . SER B 1 196 ? -9.156 29.078 19.984 1 94.56 196 SER B CA 1
ATOM 3768 C C . SER B 1 196 ? -8.461 30.406 20.281 1 94.56 196 SER B C 1
ATOM 3770 O O . SER B 1 196 ? -9.023 31.469 20.031 1 94.56 196 SER B O 1
ATOM 3772 N N . SER B 1 197 ? -7.277 30.328 20.75 1 94.88 197 SER B N 1
ATOM 3773 C CA . SER B 1 197 ? -6.547 31.562 21.078 1 94.88 197 SER B CA 1
ATOM 3774 C C . SER B 1 197 ? -5.855 32.125 19.844 1 94.88 197 SER B C 1
ATOM 3776 O O . SER B 1 197 ? -5.285 33.219 19.891 1 94.88 197 SER B O 1
ATOM 3778 N N . LEU B 1 198 ? -5.859 31.422 18.75 1 98.19 198 LEU B N 1
ATOM 3779 C CA . LEU B 1 198 ? -5.273 31.906 17.516 1 98.19 198 LEU B CA 1
ATOM 3780 C C . LEU B 1 198 ? -5.926 33.219 17.078 1 98.19 198 LEU B C 1
ATOM 3782 O O . LEU B 1 198 ? -7.133 33.406 17.25 1 98.19 198 LEU B O 1
ATOM 3786 N N . ASP B 1 199 ? -5.082 34.094 16.531 1 98.19 199 ASP B N 1
ATOM 3787 C CA . ASP B 1 199 ? -5.637 35.344 16.016 1 98.19 199 ASP B CA 1
ATOM 3788 C C . ASP B 1 199 ? -6.449 35.125 14.75 1 98.19 199 ASP B C 1
ATOM 3790 O O . ASP B 1 199 ? -7.508 35.719 14.562 1 98.19 199 ASP B O 1
ATOM 3794 N N . GLN B 1 200 ? -5.922 34.312 13.867 1 98.5 200 GLN B N 1
ATOM 3795 C CA . GLN B 1 200 ? -6.598 33.969 12.625 1 98.5 200 GLN B CA 1
ATOM 3796 C C . GLN B 1 200 ? -6.188 32.594 12.141 1 98.5 200 GLN B C 1
ATOM 3798 O O . GLN B 1 200 ? -5.078 32.125 12.422 1 98.5 200 GLN B O 1
ATOM 3803 N N . VAL B 1 201 ? -7.102 31.953 11.445 1 98.88 201 VAL B N 1
ATOM 3804 C CA . VAL B 1 201 ? -6.879 30.656 10.82 1 98.88 201 VAL B CA 1
ATOM 3805 C C . VAL B 1 201 ? -7.301 30.719 9.352 1 98.88 201 VAL B C 1
ATOM 3807 O O . VAL B 1 201 ? -8.328 31.312 9.016 1 98.88 201 VAL B O 1
ATOM 3810 N N . MET B 1 202 ? -6.473 30.234 8.477 1 98.94 202 MET B N 1
ATOM 3811 C CA . MET B 1 202 ? -6.867 30.031 7.086 1 98.94 202 MET B CA 1
ATOM 3812 C C . MET B 1 202 ? -6.754 28.547 6.703 1 98.94 202 MET B C 1
ATOM 3814 O O . MET B 1 202 ? -5.707 27.938 6.906 1 98.94 202 MET B O 1
ATOM 3818 N N . LEU B 1 203 ? -7.812 28 6.246 1 98.94 203 LEU B N 1
ATOM 3819 C CA . LEU B 1 203 ? -7.875 26.625 5.746 1 98.94 203 LEU B CA 1
ATOM 3820 C C . LEU B 1 203 ? -8.07 26.609 4.23 1 98.94 203 LEU B C 1
ATOM 3822 O O . LEU B 1 203 ? -9 27.234 3.713 1 98.94 203 LEU B O 1
ATOM 3826 N N . VAL B 1 204 ? -7.211 25.922 3.535 1 98.94 204 VAL B N 1
ATOM 3827 C CA . VAL B 1 204 ? -7.277 25.875 2.078 1 98.94 204 VAL B CA 1
ATOM 3828 C C . VAL B 1 204 ? -7.668 24.469 1.625 1 98.94 204 VAL B C 1
ATOM 3830 O O . VAL B 1 204 ? -7.016 23.5 1.992 1 98.94 204 VAL B O 1
ATOM 3833 N N . LYS B 1 205 ? -8.688 24.359 0.853 1 98.88 205 LYS B N 1
ATOM 3834 C CA . LYS B 1 205 ? -9.148 23.109 0.247 1 98.88 205 LYS B CA 1
ATOM 3835 C C . LYS B 1 205 ? -8.984 23.156 -1.271 1 98.88 205 LYS B C 1
ATOM 3837 O O . LYS B 1 205 ? -9.305 24.156 -1.909 1 98.88 205 LYS B O 1
ATOM 3842 N N . PHE B 1 206 ? -8.461 22.156 -1.832 1 98.75 206 PHE B N 1
ATOM 3843 C CA . PHE B 1 206 ? -8.328 22.016 -3.277 1 98.75 206 PHE B CA 1
ATOM 3844 C C . PHE B 1 206 ? -9.492 21.234 -3.861 1 98.75 206 PHE B C 1
ATOM 3846 O O . PHE B 1 206 ? -9.719 20.078 -3.484 1 98.75 206 PHE B O 1
ATOM 3853 N N . LEU B 1 207 ? -10.141 21.828 -4.805 1 98.62 207 LEU B N 1
ATOM 3854 C CA . LEU B 1 207 ? -11.398 21.266 -5.297 1 98.62 207 LEU B CA 1
ATOM 3855 C C . LEU B 1 207 ? -11.148 20.047 -6.164 1 98.62 207 LEU B C 1
ATOM 3857 O O . LEU B 1 207 ? -12.039 19.203 -6.324 1 98.62 207 LEU B O 1
ATOM 3861 N N . GLN B 1 208 ? -10.008 19.844 -6.723 1 97.75 208 GLN B N 1
ATOM 3862 C CA . GLN B 1 208 ? -9.648 18.688 -7.527 1 97.75 208 GLN B CA 1
ATOM 3863 C C . GLN B 1 208 ? -8.648 17.797 -6.797 1 97.75 208 GLN B C 1
ATOM 3865 O O . GLN B 1 208 ? -7.816 17.141 -7.426 1 97.75 208 GLN B O 1
ATOM 3870 N N . ASP B 1 209 ? -8.695 17.906 -5.48 1 96.81 209 ASP B N 1
ATOM 3871 C CA . ASP B 1 209 ? -7.754 17.141 -4.672 1 96.81 209 ASP B CA 1
ATOM 3872 C C . ASP B 1 209 ? -8.016 15.641 -4.797 1 96.81 209 ASP B C 1
ATOM 3874 O O . ASP B 1 209 ? -9.125 15.172 -4.527 1 96.81 209 ASP B O 1
ATOM 3878 N N . GLU B 1 210 ? -6.965 14.891 -5.145 1 92.44 210 GLU B N 1
ATOM 3879 C CA . GLU B 1 210 ? -7.07 13.438 -5.246 1 92.44 210 GLU B CA 1
ATOM 3880 C C . GLU B 1 210 ? -6.102 12.742 -4.285 1 92.44 210 GLU B C 1
ATOM 3882 O O . GLU B 1 210 ? -5.949 11.523 -4.324 1 92.44 210 GLU B O 1
ATOM 3887 N N . MET B 1 211 ? -5.445 13.586 -3.498 1 93.38 211 MET B N 1
ATOM 3888 C CA . MET B 1 211 ? -4.5 13.062 -2.518 1 93.38 211 MET B CA 1
ATOM 3889 C C . MET B 1 211 ? -5.137 12.984 -1.133 1 93.38 211 MET B C 1
ATOM 3891 O O . MET B 1 211 ? -4.969 12 -0.419 1 93.38 211 MET B O 1
ATOM 3895 N N . VAL B 1 212 ? -5.777 14.055 -0.781 1 96.44 212 VAL B N 1
ATOM 3896 C CA . VAL B 1 212 ? -6.523 14.102 0.473 1 96.44 212 VAL B CA 1
ATOM 3897 C C . VAL B 1 212 ? -7.961 13.648 0.235 1 96.44 212 VAL B C 1
ATOM 3899 O O . VAL B 1 212 ? -8.742 14.359 -0.398 1 96.44 212 VAL B O 1
ATOM 3902 N N . LEU B 1 213 ? -8.273 12.539 0.766 1 94.25 213 LEU B N 1
ATOM 3903 C CA . LEU B 1 213 ? -9.609 11.977 0.586 1 94.25 213 LEU B CA 1
ATOM 3904 C C . LEU B 1 213 ? -10.195 11.531 1.921 1 94.25 213 LEU B C 1
ATOM 3906 O O . LEU B 1 213 ? -9.625 10.672 2.596 1 94.25 213 LEU B O 1
ATOM 3910 N N . PRO B 1 214 ? -11.375 12.148 2.213 1 96.5 214 PRO B N 1
ATOM 3911 C CA . PRO B 1 214 ? -12.133 13.172 1.489 1 96.5 214 PRO B CA 1
ATOM 3912 C C . PRO B 1 214 ? -11.461 14.539 1.523 1 96.5 214 PRO B C 1
ATOM 3914 O O . PRO B 1 214 ? -10.938 14.945 2.562 1 96.5 214 PRO B O 1
ATOM 3917 N N . LYS B 1 215 ? -11.523 15.258 0.382 1 98 215 LYS B N 1
ATOM 3918 C CA . LYS B 1 215 ? -10.898 16.578 0.307 1 98 215 LYS B CA 1
ATOM 3919 C C . LYS B 1 215 ? -11.539 17.547 1.298 1 98 215 LYS B C 1
ATOM 3921 O O . LYS B 1 215 ? -10.891 18.484 1.748 1 98 215 LYS B O 1
ATOM 3926 N N . GLU B 1 216 ? -12.773 17.25 1.717 1 98.5 216 GLU B N 1
ATOM 3927 C CA . GLU B 1 216 ? -13.523 18.062 2.674 1 98.5 216 GLU B CA 1
ATOM 3928 C C . GLU B 1 216 ? -12.867 18.047 4.047 1 98.5 216 GLU B C 1
ATOM 3930 O O . GLU B 1 216 ? -13.117 18.922 4.871 1 98.5 216 GLU B O 1
ATOM 3935 N N . SER B 1 217 ? -11.992 17.062 4.273 1 98.56 217 SER B N 1
ATOM 3936 C CA . SER B 1 217 ? -11.25 17.016 5.531 1 98.56 217 SER B CA 1
ATOM 3937 C C . SER B 1 217 ? -10.422 18.281 5.73 1 98.56 217 SER B C 1
ATOM 3939 O O . SER B 1 217 ? -10.172 18.688 6.867 1 98.56 217 SER B O 1
ATOM 3941 N N . ALA B 1 218 ? -10.055 18.938 4.633 1 98.88 218 ALA B N 1
ATOM 3942 C CA . ALA B 1 218 ? -9.258 20.156 4.711 1 98.88 218 ALA B CA 1
ATOM 3943 C C . ALA B 1 218 ? -10.008 21.25 5.465 1 98.88 218 ALA B C 1
ATOM 3945 O O . ALA B 1 218 ? -9.391 22.156 6.035 1 98.88 218 ALA B O 1
ATOM 3946 N N . PHE B 1 219 ? -11.328 21.156 5.508 1 98.81 219 PHE B N 1
ATOM 3947 C CA . PHE B 1 219 ? -12.18 22.125 6.203 1 98.81 219 PHE B CA 1
ATOM 3948 C C . PHE B 1 219 ? -12.742 21.516 7.48 1 98.81 219 PHE B C 1
ATOM 3950 O O . PHE B 1 219 ? -13.812 21.922 7.945 1 98.81 219 PHE B O 1
ATOM 3957 N N . PHE B 1 220 ? -12.18 20.5 8.031 1 98.62 220 PHE B N 1
ATOM 3958 C CA . PHE B 1 220 ? -12.602 19.797 9.234 1 98.62 220 PHE B CA 1
ATOM 3959 C C . PHE B 1 220 ? -13.93 19.094 9.016 1 98.62 220 PHE B C 1
ATOM 3961 O O . PHE B 1 220 ? -14.648 18.797 9.977 1 98.62 220 PHE B O 1
ATOM 3968 N N . GLU B 1 221 ? -14.258 18.828 7.766 1 98.44 221 GLU B N 1
ATOM 3969 C CA . GLU B 1 221 ? -15.461 18.047 7.48 1 98.44 221 GLU B CA 1
ATOM 3970 C C . GLU B 1 221 ? -15.164 16.562 7.418 1 98.44 221 GLU B C 1
ATOM 3972 O O . GLU B 1 221 ? -14.07 16.156 7.023 1 98.44 221 GLU B O 1
ATOM 3977 N N . SER B 1 222 ? -16.109 15.781 7.871 1 95.5 222 SER B N 1
ATOM 3978 C CA . SER B 1 222 ? -15.938 14.336 7.895 1 95.5 222 SER B CA 1
ATOM 3979 C C . SER B 1 222 ? -17.031 13.633 7.086 1 95.5 222 SER B C 1
ATOM 3981 O O . SER B 1 222 ? -17.859 14.289 6.461 1 95.5 222 SER B O 1
ATOM 3983 N N . VAL B 1 223 ? -16.906 12.359 6.996 1 96.12 223 VAL B N 1
ATOM 3984 C CA . VAL B 1 223 ? -17.875 11.531 6.285 1 96.12 223 VAL B CA 1
ATOM 3985 C C . VAL B 1 223 ? -18.703 10.727 7.289 1 96.12 223 VAL B C 1
ATOM 3987 O O . VAL B 1 223 ? -18.156 10.141 8.227 1 96.12 223 VAL B O 1
ATOM 3990 N N . ASP B 1 224 ? -20 10.766 7.109 1 94.44 224 ASP B N 1
ATOM 3991 C CA . ASP B 1 224 ? -20.906 9.969 7.934 1 94.44 224 ASP B CA 1
ATOM 3992 C C . ASP B 1 224 ? -20.75 8.477 7.625 1 94.44 224 ASP B C 1
ATOM 3994 O O . ASP B 1 224 ? -20.922 8.062 6.477 1 94.44 224 ASP B O 1
ATOM 3998 N N . PRO B 1 225 ? -20.484 7.695 8.625 1 91.25 225 PRO B N 1
ATOM 3999 C CA . PRO B 1 225 ? -20.234 6.277 8.359 1 91.25 225 PRO B CA 1
ATOM 4000 C C . PRO B 1 225 ? -21.469 5.531 7.883 1 91.25 225 PRO B C 1
ATOM 4002 O O . PRO B 1 225 ? -21.375 4.496 7.223 1 91.25 225 PRO B O 1
ATOM 4005 N N . GLU B 1 226 ? -22.656 5.98 8.156 1 92.81 226 GLU B N 1
ATOM 4006 C CA . GLU B 1 226 ? -23.906 5.305 7.789 1 92.81 226 GLU B CA 1
ATOM 4007 C C . GLU B 1 226 ? -24.344 5.695 6.383 1 92.81 226 GLU B C 1
ATOM 4009 O O . GLU B 1 226 ? -24.781 4.844 5.605 1 92.81 226 GLU B O 1
ATOM 4014 N N . THR B 1 227 ? -24.172 6.941 6.039 1 93.88 227 THR B N 1
ATOM 4015 C CA . THR B 1 227 ? -24.734 7.426 4.785 1 93.88 227 THR B CA 1
ATOM 4016 C C . THR B 1 227 ? -23.641 7.621 3.738 1 93.88 227 THR B C 1
ATOM 4018 O O . THR B 1 227 ? -23.922 7.793 2.553 1 93.88 227 THR B O 1
ATOM 4021 N N . ASP B 1 228 ? -22.375 7.68 4.145 1 92.69 228 ASP B N 1
ATOM 4022 C CA . ASP B 1 228 ? -21.203 7.922 3.297 1 92.69 228 ASP B CA 1
ATOM 4023 C C . ASP B 1 228 ? -21.25 9.328 2.703 1 92.69 228 ASP B C 1
ATOM 4025 O O . ASP B 1 228 ? -20.672 9.586 1.649 1 92.69 228 ASP B O 1
ATOM 4029 N N . LYS B 1 229 ? -22.016 10.156 3.297 1 95.69 229 LYS B N 1
ATOM 4030 C CA . LYS B 1 229 ? -22.109 11.539 2.852 1 95.69 229 LYS B CA 1
ATOM 4031 C C . LYS B 1 229 ? -21.266 12.461 3.727 1 95.69 229 LYS B C 1
ATOM 4033 O O . LYS B 1 229 ? -21.047 12.172 4.906 1 95.69 229 LYS B O 1
ATOM 4038 N N . VAL B 1 230 ? -20.781 13.516 3.152 1 97.31 230 VAL B N 1
ATOM 4039 C CA . VAL B 1 230 ? -20.016 14.516 3.885 1 97.31 230 VAL B CA 1
ATOM 4040 C C . VAL B 1 230 ? -20.906 15.211 4.902 1 97.31 230 VAL B C 1
ATOM 4042 O O . VAL B 1 230 ? -22.047 15.57 4.594 1 97.31 230 VAL B O 1
ATOM 4045 N N . VAL B 1 231 ? -20.422 15.344 6.117 1 97.25 231 VAL B N 1
ATOM 4046 C CA . VAL B 1 231 ? -21.094 16.125 7.16 1 97.25 231 VAL B CA 1
ATOM 4047 C C . VAL B 1 231 ? -20.516 17.531 7.188 1 97.25 231 VAL B C 1
ATOM 4049 O O . VAL B 1 231 ? -19.328 17.734 7.5 1 97.25 231 VAL B O 1
ATOM 4052 N N . PRO B 1 232 ? -21.344 18.469 6.824 1 97.25 232 PRO B N 1
ATOM 4053 C CA . PRO B 1 232 ? -20.844 19.828 6.922 1 97.25 232 PRO B CA 1
ATOM 4054 C C . PRO B 1 232 ? -20.312 20.172 8.312 1 97.25 232 PRO B C 1
ATOM 4056 O O . PRO B 1 232 ? -20.844 19.688 9.312 1 97.25 232 PRO B O 1
ATOM 4059 N N . LEU B 1 233 ? -19.266 21.031 8.336 1 98.06 233 LEU B N 1
ATOM 4060 C CA . LEU B 1 233 ? -18.578 21.344 9.586 1 98.06 233 LEU B CA 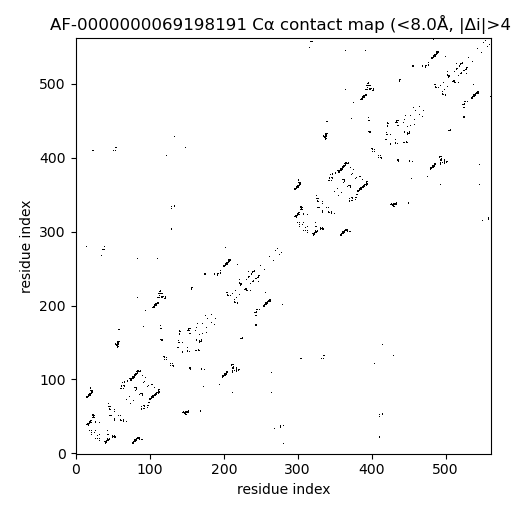1
ATOM 4061 C C . LEU B 1 233 ? -19.562 21.781 10.656 1 98.06 233 LEU B C 1
ATOM 4063 O O . LEU B 1 233 ? -19.578 21.219 11.758 1 98.06 233 LEU B O 1
ATOM 4067 N N . VAL B 1 234 ? -20.5 22.656 10.414 1 97.62 234 VAL B N 1
ATOM 4068 C CA . VAL B 1 234 ? -21.344 23.297 11.414 1 97.62 234 VAL B CA 1
ATOM 4069 C C . VAL B 1 234 ? -22.406 22.312 11.906 1 97.62 234 VAL B C 1
ATOM 4071 O O . VAL B 1 234 ? -23.047 22.562 12.93 1 97.62 234 VAL B O 1
ATOM 4074 N N . GLU B 1 235 ? -22.562 21.203 11.203 1 97.38 235 GLU B N 1
ATOM 4075 C CA . GLU B 1 235 ? -23.547 20.188 11.586 1 97.38 235 GLU B CA 1
ATOM 4076 C C . GLU B 1 235 ? -22.875 19.031 12.328 1 97.38 235 GLU B C 1
ATOM 4078 O O . GLU B 1 235 ? -23.547 18.172 12.875 1 97.38 235 GLU B O 1
ATOM 4083 N N . SER B 1 236 ? -21.594 19.062 12.344 1 95.81 236 SER B N 1
ATOM 4084 C CA . SER B 1 236 ? -20.859 17.969 12.953 1 95.81 236 SER B CA 1
ATOM 4085 C C . SER B 1 236 ? -20.828 18.094 14.477 1 95.81 236 SER B C 1
ATOM 4087 O O . SER B 1 236 ? -20.844 19.203 15.008 1 95.81 236 SER B O 1
ATOM 4089 N N . GLU B 1 237 ? -20.734 16.938 15.172 1 92.38 237 GLU B N 1
ATOM 4090 C CA . GLU B 1 237 ? -20.547 16.953 16.625 1 92.38 237 GLU B CA 1
ATOM 4091 C C . GLU B 1 237 ? -19.25 17.641 17 1 92.38 237 GLU B C 1
ATOM 4093 O O . GLU B 1 237 ? -19.188 18.328 18.031 1 92.38 237 GLU B O 1
ATOM 4098 N N . PHE B 1 238 ? -18.281 17.516 16.188 1 93.69 238 PHE B N 1
ATOM 4099 C CA . PHE B 1 238 ? -16.969 18.125 16.375 1 93.69 238 PHE B CA 1
ATOM 4100 C C . PHE B 1 238 ? -17.109 19.641 16.531 1 93.69 238 PHE B C 1
ATOM 4102 O O . PHE B 1 238 ? -16.5 20.234 17.422 1 93.69 238 PHE B O 1
ATOM 4109 N N . TYR B 1 239 ? -17.906 20.234 15.719 1 96.25 239 TYR B N 1
ATOM 4110 C CA . TYR B 1 239 ? -18.141 21.672 15.734 1 96.25 239 TYR B CA 1
ATOM 4111 C C . TYR B 1 239 ? -19.141 22.062 16.828 1 96.25 239 TYR B C 1
ATOM 4113 O O . TYR B 1 239 ? -18.891 22.984 17.594 1 96.25 239 TYR B O 1
ATOM 4121 N N . ILE B 1 240 ? -20.25 21.312 16.922 1 95.56 240 ILE B N 1
ATOM 4122 C CA . ILE B 1 240 ? -21.328 21.656 17.859 1 95.56 240 ILE B CA 1
ATOM 4123 C C . ILE B 1 240 ? -20.812 21.609 19.281 1 95.56 240 ILE B C 1
ATOM 4125 O O . ILE B 1 240 ? -21.109 22.5 20.094 1 95.56 240 ILE B O 1
ATOM 4129 N N . GLN B 1 241 ? -19.969 20.625 19.625 1 92 241 GLN B N 1
ATOM 4130 C CA . GLN B 1 241 ? -19.406 20.484 20.969 1 92 241 GLN B CA 1
ATOM 4131 C C . GLN B 1 241 ? -18.094 21.25 21.094 1 92 241 GLN B C 1
ATOM 4133 O O . GLN B 1 241 ? -17.5 21.297 22.172 1 92 241 GLN B O 1
ATOM 4138 N N . ASP B 1 242 ? -17.656 21.797 20.047 1 93.88 242 ASP B N 1
ATOM 4139 C CA . ASP B 1 242 ? -16.453 22.609 19.953 1 93.88 242 ASP B CA 1
ATOM 4140 C C . ASP B 1 242 ? -15.258 21.891 20.562 1 93.88 242 ASP B C 1
ATOM 4142 O O . ASP B 1 242 ? -14.586 22.422 21.453 1 93.88 242 ASP B O 1
ATOM 4146 N N . TYR B 1 243 ? -14.891 20.766 19.969 1 92.88 243 TYR B N 1
ATOM 4147 C CA . TYR B 1 243 ? -13.875 19.844 20.5 1 92.88 243 TYR B CA 1
ATOM 4148 C C . TYR B 1 243 ? -12.531 20.547 20.625 1 92.88 243 TYR B C 1
ATOM 4150 O O . TYR B 1 243 ? -11.758 20.266 21.547 1 92.88 243 TYR B O 1
ATOM 4158 N N . ILE B 1 244 ? -12.266 21.469 19.688 1 95.06 244 ILE B N 1
ATOM 4159 C CA . ILE B 1 244 ? -10.906 22 19.734 1 95.06 244 ILE B CA 1
ATOM 4160 C C . ILE B 1 244 ? -10.938 23.531 19.672 1 95.06 244 ILE B C 1
ATOM 4162 O O . ILE B 1 244 ? -9.891 24.172 19.656 1 95.06 244 ILE B O 1
ATOM 4166 N N . GLY B 1 245 ? -12.141 24.156 19.609 1 95.69 245 GLY B N 1
ATOM 4167 C CA . GLY B 1 245 ? -12.242 25.594 19.578 1 95.69 245 GLY B CA 1
ATOM 4168 C C . GLY B 1 245 ? -12.531 26.156 18.203 1 95.69 245 GLY B C 1
ATOM 4169 O O . GLY B 1 245 ? -12.523 27.359 17.984 1 95.69 245 GLY B O 1
ATOM 4170 N N . VAL B 1 246 ? -12.836 25.266 17.219 1 97.19 246 VAL B N 1
ATOM 4171 C CA . VAL B 1 246 ? -13.125 25.672 15.852 1 97.19 246 VAL B CA 1
ATOM 4172 C C . VAL B 1 246 ? -14.406 26.5 15.812 1 97.19 246 VAL B C 1
ATOM 4174 O O . VAL B 1 246 ? -14.5 27.484 15.086 1 97.19 246 VAL B O 1
ATOM 4177 N N . LYS B 1 247 ? -15.406 26.062 16.562 1 97.25 247 LYS B N 1
ATOM 4178 C CA . LYS B 1 247 ? -16.656 26.812 16.641 1 97.25 247 LYS B CA 1
ATOM 4179 C C . LYS B 1 247 ? -16.422 28.234 17.141 1 97.25 247 LYS B C 1
ATOM 4181 O O . LYS B 1 247 ? -16.922 29.188 16.547 1 97.25 247 LYS B O 1
ATOM 4186 N N . GLN B 1 248 ? -15.719 28.328 18.203 1 96.94 248 GLN B N 1
ATOM 4187 C CA . GLN B 1 248 ? -15.422 29.625 18.781 1 96.94 248 GLN B CA 1
ATOM 4188 C C . GLN B 1 248 ? -14.719 30.531 17.766 1 96.94 248 GLN B C 1
ATOM 4190 O O . GLN B 1 248 ? -15.094 31.688 17.578 1 96.94 248 GLN B O 1
ATOM 4195 N N . LEU B 1 249 ? -13.695 30.016 17.109 1 98.19 249 LEU B N 1
ATOM 4196 C CA . LEU B 1 249 ? -12.961 30.797 16.109 1 98.19 249 LEU B CA 1
ATOM 4197 C C . LEU B 1 249 ? -13.867 31.203 14.953 1 98.19 249 LEU B C 1
ATOM 4199 O O . LEU B 1 249 ? -13.789 32.344 14.477 1 98.19 249 LEU B O 1
ATOM 4203 N N . ASP B 1 250 ? -14.648 30.266 14.555 1 97.88 250 ASP B N 1
ATOM 4204 C CA . ASP B 1 250 ? -15.562 30.516 13.445 1 97.88 250 ASP B CA 1
ATOM 4205 C C . ASP B 1 250 ? -16.562 31.625 13.797 1 97.88 250 ASP B C 1
ATOM 4207 O O . ASP B 1 250 ? -16.797 32.531 13 1 97.88 250 ASP B O 1
ATOM 4211 N N . GLN B 1 251 ? -17.125 31.578 14.938 1 97.56 251 GLN B N 1
ATOM 4212 C CA . GLN B 1 251 ? -18.125 32.562 15.375 1 97.56 251 GLN B CA 1
ATOM 4213 C C . GLN B 1 251 ? -17.484 33.938 15.562 1 97.56 251 GLN B C 1
ATOM 4215 O O . GLN B 1 251 ? -18.172 34.969 15.438 1 97.56 251 GLN B O 1
ATOM 4220 N N . GLN B 1 252 ? -16.25 33.969 15.859 1 97.88 252 GLN B N 1
ATOM 4221 C CA . GLN B 1 252 ? -15.508 35.219 15.992 1 97.88 252 GLN B CA 1
ATOM 4222 C C . GLN B 1 252 ? -15.023 35.719 14.633 1 97.88 252 GLN B C 1
ATOM 4224 O O . GLN B 1 252 ? -14.289 36.719 14.555 1 97.88 252 GLN B O 1
ATOM 4229 N N . ARG B 1 253 ? -15.359 35.031 13.586 1 97.94 253 ARG B N 1
ATOM 4230 C CA . ARG B 1 253 ? -15 35.344 12.219 1 97.94 253 ARG B CA 1
ATOM 4231 C C . ARG B 1 253 ? -13.484 35.344 12.039 1 97.94 253 ARG B C 1
ATOM 4233 O O . ARG B 1 253 ? -12.938 36.188 11.32 1 97.94 253 ARG B O 1
ATOM 4240 N N . LYS B 1 254 ? -12.867 34.438 12.719 1 98.5 254 LYS B N 1
ATOM 4241 C CA . LYS B 1 254 ? -11.406 34.375 12.688 1 98.5 254 LYS B CA 1
ATOM 4242 C C . LYS B 1 254 ? -10.93 33.25 11.766 1 98.5 254 LYS B C 1
ATOM 4244 O O . LYS B 1 254 ? -9.719 33 11.633 1 98.5 254 LYS B O 1
ATOM 4249 N N . ILE B 1 255 ? -11.828 32.5 11.086 1 98.75 255 ILE B N 1
ATOM 4250 C CA . ILE B 1 255 ? -11.438 31.453 10.164 1 98.75 255 ILE B CA 1
ATOM 4251 C C . ILE B 1 255 ? -11.773 31.859 8.734 1 98.75 255 ILE B C 1
ATOM 4253 O O . ILE B 1 255 ? -12.906 32.25 8.445 1 98.75 255 ILE B O 1
ATOM 4257 N N . LYS B 1 256 ? -10.805 31.812 7.875 1 98.69 256 LYS B N 1
ATOM 4258 C CA . LYS B 1 256 ? -11 31.984 6.438 1 98.69 256 LYS B CA 1
ATOM 4259 C C . LYS B 1 256 ? -10.945 30.641 5.719 1 98.69 256 LYS B C 1
ATOM 4261 O O . LYS B 1 256 ? -9.945 29.922 5.801 1 98.69 256 LYS B O 1
ATOM 4266 N N . PHE B 1 257 ? -12 30.297 5.059 1 98.75 257 PHE B N 1
ATOM 4267 C CA . PHE B 1 257 ? -12.062 29.109 4.23 1 98.75 257 PHE B CA 1
ATOM 4268 C C . PHE B 1 257 ? -11.797 29.438 2.77 1 98.75 257 PHE B C 1
ATOM 4270 O O . PHE B 1 257 ? -12.562 30.172 2.143 1 98.75 257 PHE B O 1
ATOM 4277 N N . ILE B 1 258 ? -10.711 28.953 2.246 1 98.81 258 ILE B N 1
ATOM 4278 C CA . ILE B 1 258 ? -10.305 29.266 0.878 1 98.81 258 ILE B CA 1
ATOM 4279 C C . ILE B 1 258 ? -10.391 28 0.018 1 98.81 258 ILE B C 1
ATOM 4281 O O . ILE B 1 258 ? -9.906 26.938 0.412 1 98.81 258 ILE B O 1
ATOM 4285 N N . GLU B 1 259 ? -11.078 28.078 -1.128 1 98.75 259 GLU B N 1
ATOM 4286 C CA . GLU B 1 259 ? -11.117 27 -2.104 1 98.75 259 GLU B CA 1
ATOM 4287 C C . GLU B 1 259 ? -10.281 27.328 -3.338 1 98.75 259 GLU B C 1
ATOM 4289 O O . GLU B 1 259 ? -10.375 28.438 -3.873 1 98.75 259 GLU B O 1
ATOM 4294 N N . ILE B 1 260 ? -9.43 26.5 -3.695 1 98.62 260 ILE B N 1
ATOM 4295 C CA . ILE B 1 260 ? -8.656 26.625 -4.926 1 98.62 260 ILE B CA 1
ATOM 4296 C C . ILE B 1 260 ? -9.07 25.531 -5.906 1 98.62 260 ILE B C 1
ATOM 4298 O O . ILE B 1 260 ? -9.062 24.344 -5.562 1 98.62 260 ILE B O 1
ATOM 4302 N N . ASP B 1 261 ? -9.445 25.891 -7.168 1 98.31 261 ASP B N 1
ATOM 4303 C CA . ASP B 1 261 ? -9.93 24.938 -8.156 1 98.31 261 ASP B CA 1
ATOM 4304 C C . ASP B 1 261 ? -8.766 24.281 -8.914 1 98.31 261 ASP B C 1
ATOM 4306 O O . ASP B 1 261 ? -8.594 24.516 -10.109 1 98.31 261 ASP B O 1
ATOM 4310 N N . ASP B 1 262 ? -8.062 23.469 -8.258 1 98.12 262 ASP B N 1
ATOM 4311 C CA . ASP B 1 262 ? -6.918 22.75 -8.812 1 98.12 262 ASP B CA 1
ATOM 4312 C C . ASP B 1 262 ? -6.609 21.5 -7.992 1 98.12 262 ASP B C 1
ATOM 4314 O O . ASP B 1 262 ? -7.336 21.172 -7.055 1 98.12 262 ASP B O 1
ATOM 4318 N N . SER B 1 263 ? -5.621 20.734 -8.43 1 96.5 263 SER B N 1
ATOM 4319 C CA . SER B 1 263 ? -5.203 19.5 -7.766 1 96.5 263 SER B CA 1
ATOM 4320 C C . SER B 1 263 ? -4.434 19.797 -6.484 1 96.5 263 SER B C 1
ATOM 4322 O O . SER B 1 263 ? -4.086 20.938 -6.211 1 96.5 263 SER B O 1
ATOM 4324 N N . HIS B 1 264 ? -4.125 18.859 -5.73 1 95.56 264 HIS B N 1
ATOM 4325 C CA . HIS B 1 264 ? -3.484 18.938 -4.422 1 95.56 264 HIS B CA 1
ATOM 4326 C C . HIS B 1 264 ? -2.18 19.719 -4.488 1 95.56 264 HIS B C 1
ATOM 4328 O O . HIS B 1 264 ? -1.246 19.328 -5.191 1 95.56 264 HIS B O 1
ATOM 4334 N N . LEU B 1 265 ? -2.137 20.875 -3.76 1 95.31 265 LEU B N 1
ATOM 4335 C CA . LEU B 1 265 ? -0.967 21.719 -3.562 1 95.31 265 LEU B CA 1
ATOM 4336 C C . LEU B 1 265 ? -0.536 22.359 -4.875 1 95.31 265 LEU B C 1
ATOM 4338 O O . LEU B 1 265 ? 0.653 22.609 -5.09 1 95.31 265 LEU B O 1
ATOM 4342 N N . LYS B 1 266 ? -1.464 22.469 -5.781 1 95.19 266 LYS B N 1
ATOM 4343 C CA . LYS B 1 266 ? -1.245 23.281 -6.98 1 95.19 266 LYS B CA 1
ATOM 4344 C C . LYS B 1 266 ? -1.944 24.625 -6.879 1 95.19 266 LYS B C 1
ATOM 4346 O O . LYS B 1 266 ? -3.162 24.688 -6.699 1 95.19 266 LYS B O 1
ATOM 4351 N N . TRP B 1 267 ? -1.111 25.734 -6.91 1 95.69 267 TRP B N 1
ATOM 4352 C CA . TRP B 1 267 ? -1.681 27.078 -6.902 1 95.69 267 TRP B CA 1
ATOM 4353 C C . TRP B 1 267 ? -0.763 28.062 -7.621 1 95.69 267 TRP B C 1
ATOM 4355 O O . TRP B 1 267 ? 0.397 27.75 -7.898 1 95.69 267 TRP B O 1
ATOM 4365 N N . THR B 1 268 ? -1.223 29.141 -7.961 1 94 268 THR B N 1
ATOM 4366 C CA . THR B 1 268 ? -0.461 30.125 -8.719 1 94 268 THR B CA 1
ATOM 4367 C C . THR B 1 268 ? 0.309 31.047 -7.785 1 94 268 THR B C 1
ATOM 4369 O O . THR B 1 268 ? -0.049 31.203 -6.617 1 94 268 THR B O 1
ATOM 4372 N N . ASP B 1 269 ? 1.329 31.734 -8.367 1 93.25 269 ASP B N 1
ATOM 4373 C CA . ASP B 1 269 ? 2.08 32.75 -7.637 1 93.25 269 ASP B CA 1
ATOM 4374 C C . ASP B 1 269 ? 1.164 33.875 -7.152 1 93.25 269 ASP B C 1
ATOM 4376 O O . ASP B 1 269 ? 1.394 34.438 -6.09 1 93.25 269 ASP B O 1
ATOM 4380 N N . ASP B 1 270 ? 0.204 34.094 -7.938 1 95.12 270 ASP B N 1
ATOM 4381 C CA . ASP B 1 270 ? -0.755 35.125 -7.578 1 95.12 270 ASP B CA 1
ATOM 4382 C C . ASP B 1 270 ? -1.436 34.812 -6.25 1 95.12 270 ASP B C 1
ATOM 4384 O O . ASP B 1 270 ? -1.65 35.719 -5.426 1 95.12 270 ASP B O 1
ATOM 4388 N N . ILE B 1 271 ? -1.784 33.625 -6.016 1 96.75 271 ILE B N 1
ATOM 4389 C CA . ILE B 1 271 ? -2.434 33.219 -4.773 1 96.75 271 ILE B CA 1
ATOM 4390 C C . ILE B 1 271 ? -1.477 33.438 -3.6 1 96.75 271 ILE B C 1
ATOM 4392 O O . ILE B 1 271 ? -1.867 33.938 -2.555 1 96.75 271 ILE B O 1
ATOM 4396 N N . THR B 1 272 ? -0.201 33.031 -3.754 1 96.06 272 THR B N 1
ATOM 4397 C CA . THR B 1 272 ? 0.794 33.219 -2.705 1 96.06 272 THR B CA 1
ATOM 4398 C C . THR B 1 272 ? 0.924 34.688 -2.357 1 96.06 272 THR B C 1
ATOM 4400 O O . THR B 1 272 ? 0.873 35.062 -1.184 1 96.06 272 THR B O 1
ATOM 4403 N N . LYS B 1 273 ? 1.01 35.562 -3.336 1 94.62 273 LYS B N 1
ATOM 4404 C CA . LYS B 1 273 ? 1.325 37 -3.154 1 94.62 273 LYS B CA 1
ATOM 4405 C C . LYS B 1 273 ? 0.119 37.75 -2.623 1 94.62 273 LYS B C 1
ATOM 4407 O O . LYS B 1 273 ? 0.272 38.688 -1.84 1 94.62 273 LYS B O 1
ATOM 4412 N N . ASN B 1 274 ? -1.072 37.312 -3.012 1 96.31 274 ASN B N 1
ATOM 4413 C CA . ASN B 1 274 ? -2.227 38.156 -2.736 1 96.31 274 ASN B CA 1
ATOM 4414 C C . ASN B 1 274 ? -3.15 37.531 -1.697 1 96.31 274 ASN B C 1
ATOM 4416 O O . ASN B 1 274 ? -4.066 38.188 -1.197 1 96.31 274 ASN B O 1
ATOM 4420 N N . VAL B 1 275 ? -2.936 36.25 -1.372 1 97.56 275 VAL B N 1
ATOM 4421 C CA . VAL B 1 275 ? -3.816 35.594 -0.408 1 97.56 275 VAL B CA 1
ATOM 4422 C C . VAL B 1 275 ? -3.004 35.125 0.791 1 97.56 275 VAL B C 1
ATOM 4424 O O . VAL B 1 275 ? -3.223 35.562 1.918 1 97.56 275 VAL B O 1
ATOM 4427 N N . PHE B 1 276 ? -1.986 34.312 0.551 1 97.69 276 PHE B N 1
ATOM 4428 C CA . PHE B 1 276 ? -1.273 33.656 1.643 1 97.69 276 PHE B CA 1
ATOM 4429 C C . PHE B 1 276 ? -0.391 34.656 2.385 1 97.69 276 PHE B C 1
ATOM 4431 O O . PHE B 1 276 ? -0.457 34.75 3.613 1 97.69 276 PHE B O 1
ATOM 4438 N N . ILE B 1 277 ? 0.435 35.469 1.678 1 96 277 ILE B N 1
ATOM 4439 C CA . ILE B 1 277 ? 1.399 36.344 2.311 1 96 277 ILE B CA 1
ATOM 4440 C C . ILE B 1 277 ? 0.663 37.469 3.057 1 96 277 ILE B C 1
ATOM 4442 O O . ILE B 1 277 ? 0.954 37.719 4.223 1 96 277 ILE B O 1
ATOM 4446 N N . PRO B 1 278 ? -0.382 38.094 2.451 1 96.19 278 PRO B N 1
ATOM 4447 C CA . PRO B 1 278 ? -1.116 39.125 3.193 1 96.19 278 PRO B CA 1
ATOM 4448 C C . PRO B 1 278 ? -1.756 38.594 4.473 1 96.19 278 PRO B C 1
ATOM 4450 O O . PRO B 1 278 ? -1.869 39.312 5.461 1 96.19 278 PRO B O 1
ATOM 4453 N N . PHE B 1 279 ? -2.184 37.344 4.484 1 97.38 279 PHE B N 1
ATOM 4454 C CA . PHE B 1 279 ? -2.752 36.719 5.672 1 97.38 279 PHE B CA 1
ATOM 4455 C C . PHE B 1 279 ? -1.719 36.656 6.793 1 97.38 279 PHE B C 1
ATOM 4457 O O . PHE B 1 279 ? -2.059 36.781 7.969 1 97.38 279 PHE B O 1
ATOM 4464 N N . LEU B 1 280 ? -0.431 36.438 6.41 1 96.44 280 LEU B N 1
ATOM 4465 C CA . LEU B 1 280 ? 0.615 36.156 7.383 1 96.44 280 LEU B CA 1
ATOM 4466 C C . LEU B 1 280 ? 1.28 37.438 7.879 1 96.44 280 LEU B C 1
ATOM 4468 O O . LEU B 1 280 ? 2.037 37.406 8.852 1 96.44 280 LEU B O 1
ATOM 4472 N N . VAL B 1 281 ? 1.103 38.594 7.219 1 92.38 281 VAL B N 1
ATOM 4473 C CA . VAL B 1 281 ? 1.739 39.844 7.609 1 92.38 281 VAL B CA 1
ATOM 4474 C C . VAL B 1 281 ? 0.705 40.781 8.234 1 92.38 281 VAL B C 1
ATOM 4476 O O . VAL B 1 281 ? -0.481 40.719 7.906 1 92.38 281 VAL B O 1
#

pLDDT: mean 90.82, std 14.47, range [34.44, 98.94]

Foldseek 3Di:
DPPPPPPPPCPPQFFAEEEEEAAQAFPVRDCVCVLQVVHNYDYQGQPPGRVCLFFAQQVVSLVVSLVVCLVPAQQAEHEYEYAACGLLSRLCNQQPRHSNNYHYAEYEYALYLLQAAAAAFPDDDVCRVVVSVVCVVPLQDQNNNGTGHSSLRHQHLQCNVSVLPRRDHNCLSLQPNPPPPPDQPPSQVRQQVRVLVHQAYEFEFEPAERHGVVSCSSVVWDAHNPPRHIDDQCRDPSQVSVRRNPVVCVVVVRYHYHYDHDYRPDDDSCCSVPPVNVSSD/DPPPPPPPPCPPQQFEEEEEEAAQAFPVRDCVCVLQVVHNYDYQGQPPGRVCLFFAQQVVSLVVSLVVCLVPAQQEEHEYEYAACGLLSRLCNQQPRRSNNYHYAEYEYALYLLQAAAAAFPDDDVCRVVVSVVCVVPLQDQNNNGTGHSSLRHQHLQCNVSVLPRRDHNCLSLQPNPPPPPDQPPSQVSQQVRVLNHQAYEFEFEPAERHGVVSCSSVVWDAHNPPRHIDDQCRDPSQVSVRRNPVVCVVVVRYHYHYDHDYRPDDDSCCSVPPVNVSSD